Protein AF-A0A820ABS7-F1 (afdb_monomer_lite)

Foldseek 3Di:
DDPDDPPDPPDPPPVVVVVVVVVVPPPDDDDDDDDDDDDPVVVVVVVVVVVVVVPDPPDVVNVVVVVVVVVVVVVVVVVVVVVVVVVVVVVVVVVVVVVVVVVVVVVVVVVVVVVVVVVVVVVVVVVVVVVVVVVVVVVVVVVVVVVVVVVVVVVVVVVVVVVVVVVVVVVVVVCVVPDDPDDDPPDPDPVVVVVVVVVVCVVVVVVVVVVVVVVVVVVVVVVVVVVVVVVVVVVVVVVVVVVVVVVVVVVVVVVVVVVVVVVVVVVVPPDDDVVVVVVLVVLVVLLVPQPPDPDPPDDSVVSVVVVVVVVVVVVVVVVPDDPVVVVVVVVVVVVVVVVVVVVVVVVVVVVVVVVVVVVVVCVVPPDPDDDPDDDPPDDDDPDDDDPPDDDDDDDDDPVPVPD

Radius of gyration: 62.71 Å; chains: 1; bounding box: 114×88×197 Å

pLDDT: mean 77.51, std 19.51, range [30.36, 98.0]

Sequence (403 aa):
MVFDKSWQWSIDEDQLLKKNQKNILCHKESNSCSNQLLTDIDRSWIITHMQNRRRERKSLQDYLRKNHEIFTLQYTLNVKRNEIERLENYLREEERLLIKSEKNIAEDLVLFDQFLDISNRNASDAASRADEESRRKEELLNEIKQLQKILITYHNDQNHLIDTLKQSRRYQQFLFKFAPENYSLYFTKPEQLLDIFTEMEEKSLPLVQKSQYTCETLDKIHSTINLTTNEQNSQVEQLQIKITQLENLIKHEIEHETSCQNLLIQYKNEKDHSSIEQLKQTIEILYKKYIISDDIGISTIHMLQTIENKIKSLFNTIEHMDSSILIEAEKFREITVRTLEREEKLQQEKLINELKHKKTLLRSSAPPYRKIGRIIMERSRPLLEKKYHLKHSIINKQEQLMR

InterPro domains:
  IPR025252 Domain of unknown function DUF4200 [PF13863] (63-180)
  IPR051147 Cilia- and flagella-associated domain-containing protein [PTHR21683] (19-390)

Organism: NCBI:txid433720

Structure (mmCIF, N/CA/C/O backbone):
data_AF-A0A820ABS7-F1
#
_entry.id   AF-A0A820ABS7-F1
#
loop_
_atom_site.group_PDB
_atom_site.id
_atom_site.type_symbol
_atom_site.label_atom_id
_atom_site.label_alt_id
_atom_site.label_comp_id
_atom_site.label_asym_id
_atom_site.label_entity_id
_atom_site.label_seq_id
_atom_site.pdbx_PDB_ins_code
_atom_site.Cartn_x
_atom_site.Cartn_y
_atom_site.Cartn_z
_atom_site.occupancy
_atom_site.B_iso_or_equiv
_atom_site.auth_seq_id
_atom_site.auth_comp_id
_atom_site.auth_asym_id
_atom_site.auth_atom_id
_atom_site.pdbx_PDB_model_num
ATOM 1 N N . MET A 1 1 ? -3.542 -0.863 -30.373 1.00 36.38 1 MET A N 1
ATOM 2 C CA . MET A 1 1 ? -3.260 -0.306 -31.714 1.00 36.38 1 MET A CA 1
ATOM 3 C C . MET A 1 1 ? -1.904 -0.830 -32.151 1.00 36.38 1 MET A C 1
ATOM 5 O O . MET A 1 1 ? -0.888 -0.220 -31.860 1.00 36.38 1 MET A O 1
ATOM 9 N N . VAL A 1 2 ? -1.902 -2.023 -32.741 1.00 30.36 2 VAL A N 1
ATOM 10 C CA . VAL A 1 2 ? -0.715 -2.673 -33.304 1.00 30.36 2 VAL A CA 1
ATOM 11 C C . VAL A 1 2 ? -0.695 -2.294 -34.780 1.00 30.36 2 VAL A C 1
ATOM 13 O O . VAL A 1 2 ? -1.657 -2.575 -35.493 1.00 30.36 2 VAL A O 1
ATOM 16 N N . PHE A 1 3 ? 0.337 -1.578 -35.221 1.00 32.00 3 PHE A N 1
ATOM 17 C CA . PHE A 1 3 ? 0.543 -1.298 -36.639 1.00 32.00 3 PHE A CA 1
ATOM 18 C C . PHE A 1 3 ? 1.174 -2.531 -37.284 1.00 32.00 3 PHE A C 1
ATOM 20 O O . PHE A 1 3 ? 2.391 -2.671 -37.326 1.00 32.00 3 PHE A O 1
ATOM 27 N N . ASP A 1 4 ? 0.323 -3.427 -37.773 1.00 37.31 4 ASP A N 1
ATOM 28 C CA . ASP A 1 4 ? 0.718 -4.499 -38.677 1.00 37.31 4 ASP A CA 1
ATOM 29 C C . ASP A 1 4 ? 0.899 -3.903 -40.085 1.00 37.31 4 ASP A C 1
ATOM 31 O O . ASP A 1 4 ? -0.049 -3.424 -40.715 1.00 37.31 4 ASP A O 1
ATOM 35 N N . LYS A 1 5 ? 2.149 -3.837 -40.547 1.00 41.09 5 LYS A N 1
ATOM 36 C CA . LYS A 1 5 ? 2.513 -3.472 -41.922 1.00 41.09 5 LYS A CA 1
ATOM 37 C C . LYS A 1 5 ? 3.528 -4.479 -42.448 1.00 41.09 5 LYS A C 1
ATOM 39 O O . LYS A 1 5 ? 4.693 -4.167 -42.672 1.00 41.09 5 LYS A O 1
ATOM 44 N N . SER A 1 6 ? 3.047 -5.688 -42.690 1.00 33.62 6 SER A N 1
ATOM 45 C CA . SER A 1 6 ? 3.685 -6.665 -43.565 1.00 33.62 6 SER A CA 1
ATOM 46 C C . SER A 1 6 ? 3.651 -6.172 -45.022 1.00 33.62 6 SER A C 1
ATOM 48 O O . SER A 1 6 ? 2.699 -6.388 -45.765 1.00 33.62 6 SER A O 1
ATOM 50 N N . TRP A 1 7 ? 4.705 -5.479 -45.461 1.00 36.97 7 TRP A N 1
ATOM 51 C CA . TRP A 1 7 ? 4.947 -5.237 -46.887 1.00 36.97 7 TRP A CA 1
ATOM 52 C C . TRP A 1 7 ? 5.736 -6.415 -47.461 1.00 36.97 7 TRP A C 1
ATOM 54 O O . TRP A 1 7 ? 6.963 -6.416 -47.479 1.00 36.97 7 TRP A O 1
ATOM 64 N N . GLN A 1 8 ? 5.020 -7.437 -47.930 1.00 32.66 8 GLN A N 1
ATOM 65 C CA . GLN A 1 8 ? 5.598 -8.498 -48.752 1.00 32.66 8 GLN A CA 1
ATOM 66 C C . GLN A 1 8 ? 5.904 -7.952 -50.152 1.00 32.66 8 GLN A C 1
ATOM 68 O O . GLN A 1 8 ? 5.005 -7.758 -50.967 1.00 32.66 8 GLN A O 1
ATOM 73 N N . TRP A 1 9 ? 7.181 -7.734 -50.460 1.00 34.00 9 TRP A N 1
ATOM 74 C CA . TRP A 1 9 ? 7.645 -7.670 -51.845 1.00 34.00 9 TRP A CA 1
ATOM 75 C C . TRP A 1 9 ? 7.936 -9.093 -52.322 1.00 34.00 9 TRP A C 1
ATOM 77 O O . TRP A 1 9 ? 9.028 -9.620 -52.134 1.00 34.00 9 TRP A O 1
ATOM 87 N N . SER A 1 10 ? 6.938 -9.730 -52.932 1.00 39.16 10 SER A N 1
ATOM 88 C CA . SER A 1 10 ? 7.159 -10.924 -53.746 1.00 39.16 10 SER A CA 1
ATOM 89 C C . SER A 1 10 ? 7.619 -10.459 -55.129 1.00 39.16 10 SER A C 1
ATOM 91 O O . SER A 1 10 ? 6.816 -10.056 -55.969 1.00 39.16 10 SER A O 1
ATOM 93 N N . ILE A 1 11 ? 8.936 -10.407 -55.338 1.00 41.84 11 ILE A N 1
ATOM 94 C CA . ILE A 1 11 ? 9.504 -10.281 -56.681 1.00 41.84 11 ILE A CA 1
ATOM 95 C C . ILE A 1 11 ? 9.540 -11.695 -57.263 1.00 41.84 11 ILE A C 1
ATOM 97 O O . ILE A 1 11 ? 10.383 -12.505 -56.889 1.00 41.84 11 ILE A O 1
ATOM 101 N N . ASP A 1 12 ? 8.620 -11.983 -58.183 1.00 42.97 12 ASP A N 1
ATOM 102 C CA . ASP A 1 12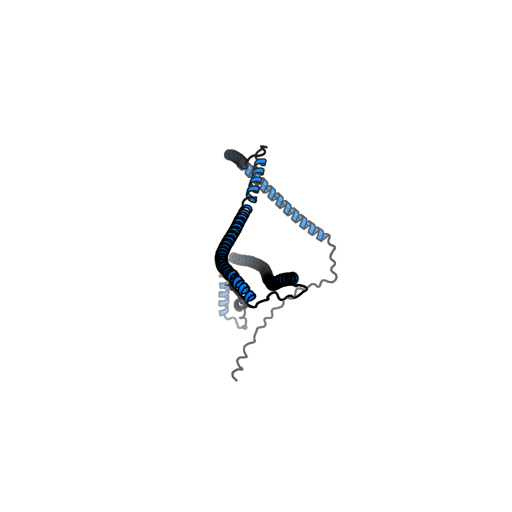 ? 8.650 -13.180 -59.025 1.00 42.97 12 ASP A CA 1
ATOM 103 C C . ASP A 1 12 ? 9.913 -13.167 -59.912 1.00 42.97 12 ASP A C 1
ATOM 105 O O . ASP A 1 12 ? 9.927 -12.595 -61.011 1.00 42.97 12 ASP A O 1
ATOM 109 N N . GLU A 1 13 ? 10.983 -13.830 -59.460 1.00 44.00 13 GLU A N 1
ATOM 110 C CA . GLU A 1 13 ? 12.223 -14.056 -60.226 1.00 44.00 13 GLU A CA 1
ATOM 111 C C . GLU A 1 13 ? 11.968 -14.746 -61.590 1.00 44.00 13 GLU A C 1
ATOM 113 O O . GLU A 1 13 ? 12.750 -14.594 -62.535 1.00 44.00 13 GLU A O 1
ATOM 118 N N . ASP A 1 14 ? 10.819 -15.408 -61.761 1.00 45.81 14 ASP A N 1
ATOM 119 C CA . ASP A 1 14 ? 10.429 -16.129 -62.979 1.00 45.81 14 ASP A CA 1
ATOM 120 C C . ASP A 1 14 ? 9.966 -15.235 -64.147 1.00 45.81 14 ASP A C 1
ATOM 122 O O . ASP A 1 14 ? 9.985 -15.661 -65.313 1.00 45.81 14 ASP A O 1
ATOM 126 N N . GLN A 1 15 ? 9.573 -13.981 -63.897 1.00 47.34 15 GLN A N 1
ATOM 127 C CA . GLN A 1 15 ? 9.122 -13.075 -64.967 1.00 47.34 15 GLN A CA 1
ATOM 128 C C . GLN A 1 15 ? 10.282 -12.390 -65.708 1.00 47.34 15 GLN A C 1
ATOM 130 O O . GLN A 1 15 ? 10.191 -12.141 -66.917 1.00 47.34 15 GLN A O 1
ATOM 135 N N . LEU A 1 16 ? 11.407 -12.140 -65.030 1.00 46.81 16 LEU A N 1
ATOM 136 C CA . LEU A 1 16 ? 12.588 -11.493 -65.622 1.00 46.81 16 LEU A CA 1
ATOM 137 C C . LEU A 1 16 ? 13.383 -12.433 -66.545 1.00 46.81 16 LEU A C 1
ATOM 139 O O . LEU A 1 16 ? 13.956 -11.989 -67.546 1.00 46.81 16 LEU A O 1
ATOM 143 N N . LEU A 1 17 ? 13.335 -13.745 -66.297 1.00 49.28 17 LEU A N 1
ATOM 144 C CA . LEU A 1 17 ? 13.950 -14.764 -67.155 1.00 49.28 17 LEU A CA 1
ATOM 145 C C . LEU A 1 17 ? 13.207 -14.960 -68.492 1.00 49.28 17 LEU A C 1
ATOM 147 O O . LEU A 1 17 ? 13.848 -15.176 -69.524 1.00 49.28 17 LEU A O 1
ATOM 151 N N . LYS A 1 18 ? 11.875 -14.797 -68.531 1.00 47.69 18 LYS A N 1
ATOM 152 C CA . LYS A 1 18 ? 11.074 -14.940 -69.768 1.00 47.69 18 LYS A CA 1
ATOM 153 C C . LYS A 1 18 ? 11.265 -13.786 -70.757 1.00 47.69 18 LYS A C 1
ATOM 155 O O . LYS A 1 18 ? 11.227 -14.003 -71.970 1.00 47.69 18 LYS A O 1
ATOM 160 N N . LYS A 1 19 ? 11.513 -12.564 -70.273 1.00 45.50 19 LYS A N 1
ATOM 161 C CA . LYS A 1 19 ? 11.736 -11.388 -71.137 1.00 45.50 19 LYS A CA 1
ATOM 162 C C . LYS A 1 19 ? 13.105 -11.421 -71.826 1.00 45.50 19 LYS A C 1
ATOM 164 O O . LYS A 1 19 ? 13.202 -11.067 -72.999 1.00 45.50 19 LYS A O 1
ATOM 169 N N . ASN A 1 20 ? 14.131 -11.942 -71.151 1.00 46.78 20 ASN A N 1
ATOM 170 C CA . ASN A 1 20 ? 15.478 -12.070 -71.716 1.00 46.78 20 ASN A CA 1
ATOM 171 C C . ASN A 1 20 ? 15.635 -13.250 -72.695 1.00 46.78 20 ASN A C 1
ATOM 173 O O . ASN A 1 20 ? 16.508 -13.208 -73.559 1.00 46.78 20 ASN A O 1
ATOM 177 N N . GLN A 1 21 ? 14.764 -14.266 -72.640 1.00 46.06 21 GLN A N 1
ATOM 178 C CA . GLN A 1 21 ? 14.771 -15.376 -73.608 1.00 46.06 21 GLN A CA 1
ATOM 179 C C . GLN A 1 21 ? 14.133 -15.017 -74.963 1.00 46.06 21 GLN A C 1
ATOM 181 O O . GLN A 1 21 ? 14.561 -15.543 -75.990 1.00 46.06 21 GLN A O 1
ATOM 186 N N . LYS A 1 22 ? 13.177 -14.075 -75.010 1.00 44.28 22 LYS A N 1
ATOM 187 C CA . LYS A 1 22 ? 12.529 -13.636 -76.265 1.00 44.28 22 LYS A CA 1
ATOM 188 C C . LYS A 1 22 ? 13.456 -12.852 -77.204 1.00 44.28 22 LYS A C 1
ATOM 190 O O . LYS A 1 22 ? 13.269 -12.910 -78.413 1.00 44.28 22 LYS A O 1
ATOM 195 N N . ASN A 1 23 ? 14.489 -12.191 -76.677 1.00 44.38 23 ASN A N 1
ATOM 196 C CA . ASN A 1 23 ? 15.429 -11.403 -77.487 1.00 44.38 23 ASN A CA 1
ATOM 197 C C . ASN A 1 23 ? 16.607 -12.212 -78.062 1.00 44.38 23 ASN A C 1
ATOM 199 O O . ASN A 1 23 ? 17.356 -11.687 -78.880 1.00 44.38 23 ASN A O 1
ATOM 203 N N . ILE A 1 24 ? 16.777 -13.485 -77.680 1.00 44.03 24 ILE A N 1
ATOM 204 C CA . ILE A 1 24 ? 17.912 -14.323 -78.120 1.00 44.03 24 ILE A CA 1
ATOM 205 C C . ILE A 1 24 ? 17.516 -15.288 -79.264 1.00 44.03 24 ILE A C 1
ATOM 207 O O . ILE A 1 24 ? 18.380 -15.893 -79.896 1.00 44.03 24 ILE A O 1
ATOM 211 N N . LEU A 1 25 ? 16.226 -15.386 -79.608 1.00 40.41 25 LEU A N 1
ATOM 212 C CA . LEU A 1 25 ? 15.691 -16.367 -80.569 1.00 40.41 25 LEU A CA 1
ATOM 213 C C . LEU A 1 25 ? 15.390 -15.835 -81.988 1.00 40.41 25 LEU A C 1
ATOM 215 O O . LEU A 1 25 ? 14.915 -16.600 -82.816 1.00 40.41 25 LEU A O 1
ATOM 219 N N . CYS A 1 26 ? 15.722 -14.582 -82.324 1.00 37.34 26 CYS A N 1
ATOM 220 C CA . CYS A 1 26 ? 15.431 -14.006 -83.654 1.00 37.34 26 CYS A CA 1
ATOM 221 C C . CYS A 1 26 ? 16.590 -14.032 -84.676 1.00 37.34 26 CYS A C 1
ATOM 223 O O . CYS A 1 26 ? 16.502 -13.361 -85.700 1.00 37.34 26 CYS A O 1
ATOM 225 N N . HIS A 1 27 ? 17.681 -14.778 -84.453 1.00 37.56 27 HIS A N 1
ATOM 226 C CA . HIS A 1 27 ? 18.835 -14.730 -85.375 1.00 37.56 27 HIS A CA 1
ATOM 227 C C . HIS A 1 27 ? 19.487 -16.060 -85.763 1.00 37.56 27 HIS A C 1
ATOM 229 O O . HIS A 1 27 ? 20.655 -16.077 -86.149 1.00 37.56 27 HIS A O 1
ATOM 235 N N . LYS A 1 28 ? 18.759 -17.178 -85.736 1.00 39.69 28 LYS A N 1
ATOM 236 C CA . LYS A 1 28 ? 19.259 -18.427 -86.329 1.00 39.69 28 LYS A CA 1
ATOM 237 C C . LYS A 1 28 ? 18.125 -19.256 -86.912 1.00 39.69 28 LYS A C 1
ATOM 239 O O . LYS A 1 28 ? 17.651 -20.139 -86.226 1.00 39.69 28 LYS A O 1
ATOM 244 N N . GLU A 1 29 ? 17.727 -18.966 -88.151 1.00 36.38 29 GLU A N 1
ATOM 245 C CA . GLU A 1 29 ? 17.136 -19.942 -89.085 1.00 36.38 29 GLU A CA 1
ATOM 246 C C . GLU A 1 29 ? 16.848 -19.271 -90.435 1.00 36.38 29 GLU A C 1
ATOM 248 O O . GLU A 1 29 ? 15.816 -18.643 -90.638 1.00 36.38 29 GLU A O 1
ATOM 253 N N . SER A 1 30 ? 17.814 -19.363 -91.350 1.00 33.19 30 SER A N 1
ATOM 254 C CA . SER A 1 30 ? 17.635 -19.257 -92.806 1.00 33.19 30 SER A CA 1
ATOM 255 C C . SER A 1 30 ? 18.940 -19.713 -93.460 1.00 33.19 30 SER A C 1
ATOM 257 O O . SER A 1 30 ? 19.747 -18.897 -93.883 1.00 33.19 30 SER A O 1
ATOM 259 N N . ASN A 1 31 ? 19.206 -21.019 -93.457 1.00 34.84 31 ASN A N 1
ATOM 260 C CA . ASN A 1 31 ? 20.204 -21.615 -94.347 1.00 34.84 31 ASN A CA 1
ATOM 261 C C . ASN A 1 31 ? 19.736 -23.019 -94.734 1.00 34.84 31 ASN A C 1
ATOM 263 O O . ASN A 1 31 ? 20.149 -24.023 -94.161 1.00 34.84 31 ASN A O 1
ATOM 267 N N . SER A 1 32 ? 18.821 -23.052 -95.699 1.00 34.84 32 SER A N 1
ATOM 268 C CA . SER A 1 32 ? 18.527 -24.223 -96.518 1.00 34.84 32 SER A CA 1
ATOM 269 C C . SER A 1 32 ? 18.015 -23.742 -97.876 1.00 34.84 32 SER A C 1
ATOM 271 O O . SER A 1 32 ? 16.880 -23.288 -97.979 1.00 34.84 32 SER A O 1
ATOM 273 N N . CYS A 1 33 ? 18.886 -23.763 -98.886 1.00 30.42 33 CYS A N 1
ATOM 274 C CA . CYS A 1 33 ? 18.554 -23.844 -100.315 1.00 30.42 33 CYS A CA 1
ATOM 275 C C . CYS A 1 33 ? 19.888 -24.078 -101.051 1.00 30.42 33 CYS A C 1
ATOM 277 O O . CYS A 1 33 ? 20.786 -23.246 -100.986 1.00 30.42 33 CYS A O 1
ATOM 279 N N . SER A 1 34 ? 20.193 -25.310 -101.455 1.00 35.50 34 SER A N 1
ATOM 280 C CA . SER A 1 34 ? 19.888 -25.860 -102.784 1.00 35.50 34 SER A CA 1
ATOM 281 C C . SER A 1 34 ? 20.611 -25.117 -103.908 1.00 35.50 34 SER A C 1
ATOM 283 O O . SER A 1 34 ? 20.269 -23.995 -104.261 1.00 35.50 34 SER A O 1
ATOM 285 N N . ASN A 1 35 ? 21.604 -25.796 -104.487 1.00 48.47 35 ASN A N 1
ATOM 286 C CA . ASN A 1 35 ? 22.294 -25.402 -105.709 1.00 48.47 35 ASN A CA 1
ATOM 287 C C . ASN A 1 35 ? 21.292 -25.253 -106.864 1.00 48.47 35 ASN A C 1
ATOM 289 O O . ASN A 1 35 ? 20.883 -26.253 -107.454 1.00 48.47 35 ASN A O 1
ATOM 293 N N . GLN A 1 36 ? 20.935 -24.019 -107.213 1.00 50.12 36 GLN A N 1
ATOM 294 C CA . GLN A 1 36 ? 20.327 -23.674 -108.496 1.00 50.12 36 GLN A CA 1
ATOM 295 C C . GLN A 1 36 ? 20.988 -22.406 -109.040 1.00 50.12 36 GLN A C 1
ATOM 297 O O . GLN A 1 36 ? 21.383 -21.513 -108.297 1.00 50.12 36 GLN A O 1
ATOM 302 N N . LEU A 1 37 ? 21.185 -22.415 -110.355 1.00 49.50 37 LEU A N 1
ATOM 303 C CA . LEU A 1 37 ? 21.946 -21.463 -111.157 1.00 49.50 37 LEU A CA 1
ATOM 304 C C . LEU A 1 37 ? 21.636 -19.998 -110.811 1.00 49.50 37 LEU A C 1
ATOM 306 O O . LEU A 1 37 ? 20.484 -19.572 -110.834 1.00 49.50 37 LEU A O 1
ATOM 310 N N . LEU A 1 38 ? 22.699 -19.236 -110.550 1.00 41.31 38 LEU A N 1
ATOM 311 C CA . LEU A 1 38 ? 22.672 -17.799 -110.290 1.00 41.31 38 LEU A CA 1
ATOM 312 C C . LEU A 1 38 ? 22.169 -17.068 -111.550 1.00 41.31 38 LEU A C 1
ATOM 314 O O . LEU A 1 38 ? 22.921 -16.869 -112.504 1.00 41.31 38 LEU A O 1
ATOM 318 N N . THR A 1 39 ? 20.884 -16.716 -111.582 1.00 59.09 39 THR A N 1
ATOM 319 C CA . THR A 1 39 ? 20.315 -15.858 -112.633 1.00 59.09 39 THR A CA 1
ATOM 320 C C . THR A 1 39 ? 20.723 -14.402 -112.389 1.00 59.09 39 THR A C 1
ATOM 322 O O . THR A 1 39 ? 21.022 -14.009 -111.261 1.00 59.09 39 THR A O 1
ATOM 325 N N . ASP A 1 40 ? 20.753 -13.575 -113.439 1.00 53.72 40 ASP A N 1
ATOM 326 C CA . ASP A 1 40 ? 21.260 -12.187 -113.405 1.00 53.72 40 ASP A CA 1
ATOM 327 C C . ASP A 1 40 ? 20.565 -11.253 -112.385 1.00 53.72 40 ASP A C 1
ATOM 329 O O . ASP A 1 40 ? 21.068 -10.166 -112.088 1.00 53.72 40 ASP A O 1
ATOM 333 N N . ILE A 1 41 ? 19.462 -11.690 -111.773 1.00 55.38 41 ILE A N 1
ATOM 334 C CA . ILE A 1 41 ? 18.770 -10.979 -110.693 1.00 55.38 41 ILE A CA 1
ATOM 335 C C . ILE A 1 41 ? 19.628 -10.954 -109.409 1.00 55.38 41 ILE A C 1
ATOM 337 O O . ILE A 1 41 ? 19.691 -9.919 -108.740 1.00 55.38 41 ILE A O 1
ATOM 341 N N . ASP A 1 42 ? 20.412 -12.001 -109.125 1.00 54.53 42 ASP A N 1
ATOM 342 C CA . ASP A 1 42 ? 21.273 -12.070 -107.931 1.00 54.53 42 ASP A CA 1
ATOM 343 C C . ASP A 1 42 ? 22.526 -11.190 -108.029 1.00 54.53 42 ASP A C 1
ATOM 345 O O . ASP A 1 42 ? 23.032 -10.702 -107.017 1.00 54.53 42 ASP A O 1
ATOM 349 N N . ARG A 1 43 ? 23.011 -10.889 -109.240 1.00 54.66 43 ARG A N 1
ATOM 350 C CA . ARG A 1 43 ? 24.109 -9.922 -109.418 1.00 54.66 43 ARG A CA 1
ATOM 351 C C . ARG A 1 43 ? 23.675 -8.511 -109.047 1.00 54.66 43 ARG A C 1
ATOM 353 O O . ARG A 1 43 ? 24.459 -7.777 -108.452 1.00 54.66 43 ARG A O 1
ATOM 360 N N . SER A 1 44 ? 22.429 -8.144 -109.341 1.00 57.22 44 SER A N 1
ATOM 361 C CA . SER A 1 44 ? 21.888 -6.827 -108.995 1.00 57.22 44 SER A CA 1
ATOM 362 C C . SER A 1 44 ? 21.724 -6.657 -107.481 1.00 57.22 44 SER A C 1
ATOM 364 O O . SER A 1 44 ? 22.101 -5.610 -106.950 1.00 57.22 44 SER A O 1
ATOM 366 N N . TRP A 1 45 ? 21.274 -7.706 -106.776 1.00 63.09 45 TRP A N 1
ATOM 367 C CA . TRP A 1 45 ? 21.173 -7.737 -105.316 1.00 63.09 45 TRP A CA 1
ATOM 368 C C . TRP A 1 45 ? 22.551 -7.736 -104.652 1.00 63.09 45 TRP A C 1
ATOM 370 O O . TRP A 1 45 ? 22.789 -6.947 -103.744 1.00 63.09 45 TRP A O 1
ATOM 380 N N . ILE A 1 46 ? 23.512 -8.522 -105.147 1.00 60.31 46 ILE A N 1
ATOM 381 C CA . ILE A 1 46 ? 24.891 -8.504 -104.636 1.00 60.31 46 ILE A CA 1
ATOM 382 C C . ILE A 1 46 ? 25.529 -7.127 -104.858 1.00 60.31 46 ILE A C 1
ATOM 384 O O . ILE A 1 46 ? 26.175 -6.612 -103.950 1.00 60.31 46 ILE A O 1
ATOM 388 N N . ILE A 1 47 ? 25.321 -6.482 -106.011 1.00 62.25 47 ILE A N 1
ATOM 389 C CA . ILE A 1 47 ? 25.853 -5.141 -106.297 1.00 62.25 47 ILE A CA 1
ATOM 390 C C . ILE A 1 47 ? 25.179 -4.076 -105.422 1.00 62.25 47 ILE A C 1
ATOM 392 O O . ILE A 1 47 ? 25.893 -3.264 -104.838 1.00 62.25 47 ILE A O 1
ATOM 396 N N . THR A 1 48 ? 23.855 -4.101 -105.234 1.00 58.94 48 THR A N 1
ATOM 397 C CA . THR A 1 48 ? 23.166 -3.170 -104.316 1.00 58.94 48 THR A CA 1
ATOM 398 C C . THR A 1 48 ? 23.528 -3.428 -102.854 1.00 58.94 48 THR A C 1
ATOM 400 O O . THR A 1 48 ? 23.741 -2.479 -102.103 1.00 58.94 48 THR A O 1
ATOM 403 N N . HIS A 1 49 ? 23.697 -4.680 -102.431 1.00 56.81 49 HIS A N 1
ATOM 404 C CA . HIS A 1 49 ? 24.080 -5.024 -101.062 1.00 56.81 49 HIS A CA 1
ATOM 405 C C . HIS A 1 49 ? 25.569 -4.715 -100.782 1.00 56.81 49 HIS A C 1
ATOM 407 O O . HIS A 1 49 ? 25.915 -4.229 -99.703 1.00 56.81 49 HIS A O 1
ATOM 413 N N . MET A 1 50 ? 26.452 -4.865 -101.778 1.00 53.44 50 MET A N 1
ATOM 414 C CA . MET A 1 50 ? 27.860 -4.431 -101.734 1.00 53.44 50 MET A CA 1
ATOM 415 C C . MET A 1 50 ? 28.011 -2.901 -101.812 1.00 53.44 50 MET A C 1
ATOM 417 O O . MET A 1 50 ? 28.890 -2.335 -101.158 1.00 53.44 50 MET A O 1
ATOM 421 N N . GLN A 1 51 ? 27.151 -2.207 -102.567 1.00 53.59 51 GLN A N 1
ATOM 422 C CA . GLN A 1 51 ? 27.081 -0.740 -102.606 1.00 53.59 51 GLN A CA 1
ATOM 423 C C . GLN A 1 51 ? 26.490 -0.166 -101.309 1.00 53.59 51 GLN A C 1
ATOM 425 O O . GLN A 1 51 ? 26.974 0.860 -100.831 1.00 53.59 51 GLN A O 1
ATOM 430 N N . ASN A 1 52 ? 25.555 -0.872 -100.663 1.00 45.31 52 ASN A N 1
ATOM 431 C CA . ASN A 1 52 ? 25.049 -0.536 -99.328 1.00 45.31 52 ASN A CA 1
ATOM 432 C C . ASN A 1 52 ? 26.099 -0.769 -98.227 1.00 45.31 52 ASN A C 1
ATOM 434 O O . ASN A 1 52 ? 26.159 0.007 -97.279 1.00 45.31 52 ASN A O 1
ATOM 438 N N . ARG A 1 53 ? 27.036 -1.720 -98.384 1.00 47.66 53 ARG A N 1
ATOM 439 C CA . ARG A 1 53 ? 28.232 -1.804 -97.513 1.00 47.66 53 ARG A CA 1
ATOM 440 C C . ARG A 1 53 ? 29.196 -0.622 -97.668 1.00 47.66 53 ARG A C 1
ATOM 442 O O . ARG A 1 53 ? 30.027 -0.393 -96.789 1.00 47.66 53 ARG A O 1
ATOM 449 N N . ARG A 1 54 ? 29.111 0.135 -98.768 1.00 46.69 54 ARG A N 1
ATOM 450 C CA . ARG A 1 54 ? 29.889 1.368 -98.979 1.00 46.69 54 ARG A CA 1
ATOM 451 C C . ARG A 1 54 ? 29.167 2.640 -98.516 1.00 46.69 54 ARG A C 1
ATOM 453 O O . ARG A 1 54 ? 29.780 3.701 -98.568 1.00 46.69 54 ARG A O 1
ATOM 460 N N . ARG A 1 55 ? 27.940 2.557 -97.985 1.00 55.31 55 ARG A N 1
ATOM 461 C CA . ARG A 1 55 ? 27.213 3.689 -97.380 1.00 55.31 55 ARG A CA 1
ATOM 462 C C . ARG A 1 55 ? 26.790 3.389 -95.944 1.00 55.31 55 ARG A C 1
ATOM 464 O O . ARG A 1 55 ? 25.623 3.231 -95.642 1.00 55.31 55 ARG A O 1
ATOM 471 N N . GLU A 1 56 ? 27.802 3.276 -95.095 1.00 49.78 56 GLU A N 1
ATOM 472 C CA . GLU A 1 56 ? 27.871 3.785 -93.716 1.00 49.78 56 GLU A CA 1
ATOM 473 C C . GLU A 1 56 ? 29.191 3.266 -93.130 1.00 49.78 56 GLU A C 1
ATOM 475 O O . GLU A 1 56 ? 29.240 2.455 -92.204 1.00 49.78 56 GLU A O 1
ATOM 480 N N . ARG A 1 57 ? 30.324 3.710 -93.690 1.00 48.88 57 ARG A N 1
ATOM 481 C CA . ARG A 1 57 ? 31.577 3.629 -92.938 1.00 48.88 57 ARG A CA 1
ATOM 482 C C . ARG A 1 57 ? 31.473 4.674 -91.834 1.00 48.88 57 ARG A C 1
ATOM 484 O O . ARG A 1 57 ? 31.944 5.791 -92.006 1.00 48.88 57 ARG A O 1
ATOM 491 N N . LYS A 1 58 ? 30.810 4.320 -90.728 1.00 56.09 58 LYS A N 1
ATOM 492 C CA . LYS A 1 58 ? 31.002 5.009 -89.448 1.00 56.09 58 LYS A CA 1
ATOM 493 C C . LYS A 1 58 ? 32.507 5.161 -89.281 1.00 56.09 58 LYS A C 1
ATOM 495 O O . LYS A 1 58 ? 33.237 4.186 -89.490 1.00 56.09 58 LYS A O 1
ATOM 500 N N . SER A 1 59 ? 32.962 6.389 -89.049 1.00 68.12 59 SER A N 1
ATOM 501 C CA . SER A 1 59 ? 34.389 6.684 -88.987 1.00 68.12 59 SER A CA 1
ATOM 502 C C . SER A 1 59 ? 35.030 5.728 -87.982 1.00 68.12 59 SER A C 1
ATOM 504 O O . SER A 1 59 ? 34.386 5.344 -87.003 1.00 68.12 59 SER A O 1
ATOM 506 N N . LEU A 1 60 ? 36.289 5.328 -88.178 1.00 72.00 60 LEU A N 1
ATOM 507 C CA . LEU A 1 60 ? 37.010 4.550 -87.160 1.00 72.00 60 LEU A CA 1
ATOM 508 C C . LEU A 1 60 ? 36.883 5.223 -85.779 1.00 72.00 60 LEU A C 1
ATOM 510 O O . LEU A 1 60 ? 36.748 4.547 -84.765 1.00 72.00 60 LEU A O 1
ATOM 514 N N . GLN A 1 61 ? 36.815 6.556 -85.764 1.00 76.38 61 GLN A N 1
ATOM 515 C CA . GLN A 1 61 ? 36.541 7.361 -84.578 1.00 76.38 61 GLN A CA 1
ATOM 516 C C . GLN A 1 61 ? 35.162 7.105 -83.953 1.00 76.38 61 GLN A C 1
ATOM 518 O O . GLN A 1 61 ? 35.067 7.067 -82.733 1.00 76.38 61 GLN A O 1
ATOM 523 N N . ASP A 1 62 ? 34.105 6.891 -84.737 1.00 80.12 62 ASP A N 1
ATOM 524 C CA . ASP A 1 62 ? 32.762 6.587 -84.224 1.00 80.12 62 ASP A CA 1
ATOM 525 C C . ASP A 1 62 ? 32.690 5.172 -83.643 1.00 80.12 62 ASP A C 1
ATOM 527 O O . ASP A 1 62 ? 32.012 4.941 -82.644 1.00 80.12 62 ASP A O 1
ATOM 531 N N . TYR A 1 63 ? 33.403 4.217 -84.248 1.00 80.94 63 TYR A N 1
ATOM 532 C CA . TYR A 1 63 ? 33.534 2.864 -83.706 1.00 80.94 63 TYR A CA 1
ATOM 533 C C . TYR A 1 63 ? 34.314 2.866 -82.387 1.00 80.94 63 TYR A C 1
ATOM 535 O O . TYR A 1 63 ? 33.862 2.288 -81.400 1.00 80.94 63 TYR A O 1
ATOM 543 N N . LEU A 1 64 ? 35.451 3.569 -82.347 1.00 80.44 64 LEU A N 1
ATOM 544 C CA . LEU A 1 64 ? 36.235 3.743 -81.126 1.00 80.44 64 LEU A CA 1
ATOM 545 C C . LEU A 1 64 ? 35.420 4.459 -80.045 1.00 80.44 64 LEU A C 1
ATOM 547 O O . LEU A 1 64 ? 35.417 4.008 -78.906 1.00 80.44 64 LEU A O 1
ATOM 551 N N . ARG A 1 65 ? 34.666 5.506 -80.399 1.00 85.62 65 ARG A N 1
ATOM 552 C CA . ARG A 1 65 ? 33.786 6.230 -79.472 1.00 85.62 65 ARG A CA 1
ATOM 553 C C . ARG A 1 65 ? 32.713 5.322 -78.879 1.00 85.62 65 ARG A C 1
ATOM 555 O O . ARG A 1 65 ? 32.591 5.267 -77.665 1.00 85.62 65 ARG A O 1
ATOM 562 N N . LYS A 1 66 ? 32.008 4.546 -79.706 1.00 86.88 66 LYS A N 1
ATOM 563 C CA . LYS A 1 66 ? 30.998 3.587 -79.231 1.00 86.88 66 LYS A CA 1
ATOM 564 C C . LYS A 1 66 ? 31.593 2.496 -78.351 1.00 86.88 66 LYS A C 1
ATOM 566 O O . LYS A 1 66 ? 30.994 2.134 -77.348 1.00 86.88 66 LYS A O 1
ATOM 571 N N . ASN A 1 67 ? 32.774 1.985 -78.692 1.00 88.94 67 ASN A N 1
ATOM 572 C CA . ASN A 1 67 ? 33.456 1.015 -77.840 1.00 88.94 67 ASN A CA 1
ATOM 573 C C . ASN A 1 67 ? 33.863 1.636 -76.504 1.00 88.94 67 ASN A C 1
ATOM 575 O O . ASN A 1 67 ? 33.637 1.019 -75.469 1.00 88.94 67 ASN A O 1
ATOM 579 N N . HIS A 1 68 ? 34.403 2.856 -76.509 1.00 90.38 68 HIS A N 1
ATOM 580 C CA . HIS A 1 68 ? 34.689 3.590 -75.280 1.00 90.38 68 HIS A CA 1
ATOM 581 C C . HIS A 1 68 ? 33.424 3.801 -74.444 1.00 90.38 68 HIS A C 1
ATOM 583 O O . HIS A 1 68 ? 33.441 3.477 -73.264 1.00 90.38 68 HIS A O 1
ATOM 589 N N . GLU A 1 69 ? 32.315 4.233 -75.047 1.00 91.56 69 GLU A N 1
ATOM 590 C CA . GLU A 1 69 ? 31.019 4.370 -74.369 1.00 91.56 69 GLU A CA 1
ATOM 591 C C . GLU A 1 69 ? 30.553 3.040 -73.759 1.00 91.56 69 GLU A C 1
ATOM 593 O O . GLU A 1 69 ? 30.157 3.003 -72.596 1.00 91.56 69 GLU A O 1
ATOM 598 N N . ILE A 1 70 ? 30.666 1.927 -74.493 1.00 90.31 70 ILE A N 1
ATOM 599 C CA . ILE A 1 70 ? 30.323 0.589 -73.992 1.00 90.31 70 ILE A CA 1
ATOM 600 C C . ILE A 1 70 ? 31.212 0.205 -72.804 1.00 90.31 70 ILE A C 1
ATOM 602 O O . ILE A 1 70 ? 30.690 -0.270 -71.798 1.00 90.31 70 ILE A O 1
ATOM 606 N N . PHE A 1 71 ? 32.526 0.431 -72.869 1.00 94.00 71 PHE A N 1
ATOM 607 C CA . PHE A 1 71 ? 33.432 0.127 -71.758 1.00 94.00 71 PHE A CA 1
ATOM 608 C C . PHE A 1 71 ? 33.184 1.021 -70.543 1.00 94.00 71 PHE A C 1
ATOM 610 O O . PHE A 1 71 ? 33.206 0.530 -69.416 1.00 94.00 71 PHE A O 1
ATOM 617 N N . THR A 1 72 ? 32.894 2.307 -70.741 1.00 92.56 72 THR A N 1
ATOM 618 C CA . THR A 1 72 ? 32.538 3.225 -69.653 1.00 92.56 72 THR A CA 1
ATOM 619 C C . THR A 1 72 ? 31.223 2.811 -68.995 1.00 92.56 72 THR A C 1
ATOM 621 O O . THR A 1 72 ? 31.139 2.783 -67.766 1.00 92.56 72 THR A O 1
ATOM 624 N N . LEU A 1 73 ? 30.213 2.424 -69.779 1.00 93.56 73 LEU A N 1
ATOM 625 C CA . LEU A 1 73 ? 28.951 1.888 -69.263 1.00 93.56 73 LEU A CA 1
ATOM 626 C C . LEU A 1 73 ? 29.148 0.550 -68.539 1.00 93.56 73 LEU A C 1
ATOM 628 O O . LEU A 1 73 ? 28.582 0.341 -67.473 1.00 93.56 73 LEU A O 1
ATOM 632 N N . GLN A 1 74 ? 29.986 -0.347 -69.060 1.00 92.38 74 GLN A N 1
ATOM 633 C CA . GLN A 1 74 ? 30.303 -1.615 -68.398 1.00 92.38 74 GLN A CA 1
ATOM 634 C C . GLN A 1 74 ? 31.058 -1.403 -67.084 1.00 92.38 74 GLN A C 1
ATOM 636 O O . GLN A 1 74 ? 30.714 -2.024 -66.081 1.00 92.38 74 GLN A O 1
ATOM 641 N N . TYR A 1 75 ? 32.047 -0.508 -67.066 1.00 94.31 75 TYR A N 1
ATOM 642 C CA . TYR A 1 75 ? 32.784 -0.152 -65.857 1.00 94.31 75 TYR A CA 1
ATOM 643 C C . TYR A 1 75 ? 31.857 0.463 -64.806 1.00 94.31 75 TYR A C 1
ATOM 645 O O . TYR A 1 75 ? 31.835 0.004 -63.667 1.00 94.31 75 TYR A O 1
ATOM 653 N N . THR A 1 76 ? 31.042 1.451 -65.187 1.00 95.56 76 THR A N 1
ATOM 654 C CA . THR A 1 76 ? 30.084 2.083 -64.267 1.00 95.56 76 THR A CA 1
ATOM 655 C C . THR A 1 76 ? 29.042 1.093 -63.757 1.00 95.56 76 THR A C 1
ATOM 657 O O . THR A 1 76 ? 28.776 1.077 -62.557 1.00 95.56 76 THR A O 1
ATOM 660 N N . LEU A 1 77 ? 28.511 0.209 -64.608 1.00 95.38 77 LEU A N 1
ATOM 661 C CA . LEU A 1 77 ? 27.626 -0.876 -64.178 1.00 95.38 77 LEU A CA 1
ATOM 662 C C . LEU A 1 77 ? 28.314 -1.821 -63.193 1.00 95.38 77 LEU A C 1
ATOM 664 O O . LEU A 1 77 ? 27.696 -2.212 -62.210 1.00 95.38 77 LEU A O 1
ATOM 668 N N . ASN A 1 78 ? 29.576 -2.179 -63.429 1.00 95.31 78 ASN A N 1
ATOM 669 C CA . ASN A 1 78 ? 30.326 -3.055 -62.534 1.00 95.31 78 ASN A CA 1
ATOM 670 C C . ASN A 1 78 ? 30.574 -2.395 -61.169 1.00 95.31 78 ASN A C 1
ATOM 672 O O . ASN A 1 78 ? 30.353 -3.020 -60.139 1.00 95.31 78 ASN A O 1
ATOM 676 N N . VAL A 1 79 ? 30.945 -1.111 -61.151 1.00 96.00 79 VAL A N 1
ATOM 677 C CA . VAL A 1 79 ? 31.078 -0.330 -59.910 1.00 96.00 79 VAL A CA 1
ATOM 678 C C . VAL A 1 79 ? 29.746 -0.263 -59.164 1.00 96.00 79 VAL A C 1
ATOM 680 O O . VAL A 1 79 ? 29.713 -0.497 -57.961 1.00 96.00 79 VAL A O 1
ATOM 683 N N . LYS A 1 80 ? 28.635 0.005 -59.864 1.00 96.88 80 LYS A N 1
ATOM 684 C CA . LYS A 1 80 ? 27.303 0.043 -59.243 1.00 96.88 80 LYS A CA 1
ATOM 685 C C . LYS A 1 80 ? 26.869 -1.322 -58.715 1.00 96.88 80 LYS A C 1
ATOM 687 O O . LYS A 1 80 ? 26.316 -1.372 -57.628 1.00 96.88 80 LYS A O 1
ATOM 692 N N . ARG A 1 81 ? 27.149 -2.416 -59.430 1.00 95.62 81 ARG A N 1
ATOM 693 C CA . ARG A 1 81 ? 26.874 -3.786 -58.963 1.00 95.62 81 ARG A CA 1
ATOM 694 C C . ARG A 1 81 ? 27.664 -4.135 -57.706 1.00 95.62 81 ARG A C 1
ATOM 696 O O . ARG A 1 81 ? 27.070 -4.630 -56.760 1.00 95.62 81 ARG A O 1
ATOM 703 N N . ASN A 1 82 ? 28.956 -3.814 -57.673 1.00 95.06 82 ASN A N 1
ATOM 704 C CA . ASN A 1 82 ? 29.789 -4.045 -56.493 1.00 95.06 82 ASN A CA 1
ATOM 705 C C . ASN A 1 82 ? 29.316 -3.216 -55.290 1.00 95.06 82 ASN A C 1
ATOM 707 O O . ASN A 1 82 ? 29.333 -3.699 -54.162 1.00 95.06 82 ASN A O 1
ATOM 711 N N . GLU A 1 83 ? 28.882 -1.973 -55.521 1.00 95.44 83 GLU A N 1
ATOM 712 C CA . GLU A 1 83 ? 28.346 -1.133 -54.448 1.00 95.44 83 GLU A CA 1
ATOM 713 C C . GLU A 1 83 ? 26.991 -1.649 -53.944 1.00 95.44 83 GLU A C 1
ATOM 715 O O . GLU A 1 83 ? 26.758 -1.662 -52.740 1.00 95.44 83 GLU A O 1
ATOM 720 N N . ILE A 1 84 ? 26.128 -2.143 -54.839 1.00 94.88 84 ILE A N 1
ATOM 721 C CA . ILE A 1 84 ? 24.878 -2.815 -54.457 1.00 94.88 84 ILE A CA 1
ATOM 722 C C . ILE A 1 84 ? 25.182 -4.041 -53.590 1.00 94.88 84 ILE A C 1
ATOM 724 O O . ILE A 1 84 ? 24.634 -4.150 -52.501 1.00 94.88 84 ILE A O 1
ATOM 728 N N . GLU A 1 85 ? 26.106 -4.909 -54.007 1.00 96.25 85 GLU A N 1
ATOM 729 C CA . GLU A 1 85 ? 26.481 -6.103 -53.237 1.00 96.25 85 GLU A CA 1
ATOM 730 C C . GLU A 1 85 ? 27.039 -5.741 -51.849 1.00 96.25 85 GLU A C 1
ATOM 732 O O . GLU A 1 85 ? 26.722 -6.387 -50.847 1.00 96.25 85 GLU A O 1
ATOM 737 N N . ARG A 1 86 ? 27.841 -4.672 -51.759 1.00 97.44 86 ARG A N 1
ATOM 738 C CA . ARG A 1 86 ? 28.346 -4.161 -50.479 1.00 97.44 86 ARG A CA 1
ATOM 739 C C . ARG A 1 86 ? 27.208 -3.712 -49.561 1.00 97.44 86 ARG A C 1
ATOM 741 O O . ARG A 1 86 ? 27.220 -4.065 -48.383 1.00 97.44 86 ARG A O 1
ATOM 748 N N . LEU A 1 87 ? 26.252 -2.945 -50.084 1.00 96.94 87 LEU A N 1
ATOM 749 C CA . LEU A 1 87 ? 25.100 -2.466 -49.319 1.00 96.94 87 LEU A CA 1
ATOM 750 C C . LEU A 1 87 ? 24.177 -3.618 -48.908 1.00 96.94 87 LEU A C 1
ATOM 752 O O . LEU A 1 87 ? 23.723 -3.648 -47.772 1.00 96.94 87 LEU A O 1
ATOM 756 N N . GLU A 1 88 ? 23.958 -4.602 -49.778 1.00 95.38 88 GLU A N 1
ATOM 757 C CA . GLU A 1 88 ? 23.193 -5.811 -49.454 1.00 95.38 88 GLU A CA 1
ATOM 758 C C . GLU A 1 88 ? 23.854 -6.628 -48.338 1.00 95.38 88 GLU A C 1
ATOM 760 O O . GLU A 1 88 ? 23.172 -7.166 -47.469 1.00 95.38 88 GLU A O 1
ATOM 765 N N . ASN A 1 89 ? 25.184 -6.733 -48.330 1.00 95.56 89 ASN A N 1
ATOM 766 C CA . ASN A 1 89 ? 25.905 -7.402 -47.246 1.00 95.56 89 ASN A CA 1
ATOM 767 C C . ASN A 1 89 ? 25.806 -6.623 -45.931 1.00 95.56 89 ASN A C 1
ATOM 769 O O . ASN A 1 89 ? 25.543 -7.232 -44.898 1.00 95.56 89 ASN A O 1
ATOM 773 N N . TYR A 1 90 ? 25.945 -5.296 -45.981 1.00 95.75 90 TYR A N 1
ATOM 774 C CA . TYR A 1 90 ? 25.775 -4.436 -44.810 1.00 95.75 90 TYR A CA 1
ATOM 775 C C . TYR A 1 90 ? 24.362 -4.549 -44.220 1.00 95.75 90 TYR A C 1
ATOM 777 O O . TYR A 1 90 ? 24.217 -4.812 -43.030 1.00 95.75 90 TYR A O 1
ATOM 785 N N . LEU A 1 91 ? 23.327 -4.462 -45.063 1.00 94.06 91 LEU A N 1
ATOM 786 C CA . LEU A 1 91 ? 21.932 -4.624 -44.646 1.00 94.06 91 LEU A CA 1
ATOM 787 C C . LEU A 1 91 ? 21.677 -6.004 -44.031 1.00 94.06 91 LEU A C 1
ATOM 789 O O . LEU A 1 91 ? 21.018 -6.097 -43.003 1.00 94.06 91 LEU A O 1
ATOM 793 N N . ARG A 1 92 ? 22.238 -7.077 -44.605 1.00 95.75 92 ARG A N 1
ATOM 794 C CA . ARG A 1 92 ? 22.112 -8.435 -44.045 1.00 95.75 92 ARG A CA 1
ATOM 795 C C . ARG A 1 92 ? 22.766 -8.577 -42.673 1.00 95.75 92 ARG A C 1
ATOM 797 O O . ARG A 1 92 ? 22.272 -9.328 -41.833 1.00 95.75 92 ARG A O 1
ATOM 804 N N . GLU A 1 93 ? 23.903 -7.929 -42.451 1.00 95.25 93 GLU A N 1
ATOM 805 C CA . GLU A 1 93 ? 24.561 -7.928 -41.143 1.00 95.25 93 GLU A CA 1
ATOM 806 C C . GLU A 1 93 ? 23.754 -7.128 -40.117 1.00 95.25 93 GLU A C 1
ATOM 808 O O . GLU A 1 93 ? 23.531 -7.616 -39.009 1.00 95.25 93 GLU A O 1
ATOM 813 N N . GLU A 1 94 ? 23.258 -5.954 -40.502 1.00 93.44 94 GLU A N 1
ATOM 814 C CA . GLU A 1 94 ? 22.420 -5.105 -39.655 1.00 93.44 94 GLU A CA 1
ATOM 815 C C . GLU A 1 94 ? 21.097 -5.796 -39.286 1.00 93.44 94 GLU A C 1
ATOM 817 O O . GLU A 1 94 ? 20.740 -5.855 -38.111 1.00 93.44 94 GLU A O 1
ATOM 822 N N . GLU A 1 95 ? 20.427 -6.435 -40.247 1.00 94.31 95 GLU A N 1
ATOM 823 C CA . GLU A 1 95 ? 19.204 -7.214 -40.024 1.00 94.31 95 GLU A CA 1
ATOM 824 C C . GLU A 1 95 ? 19.439 -8.370 -39.039 1.00 94.31 95 GLU A C 1
ATOM 826 O O . GLU A 1 95 ? 18.645 -8.595 -38.126 1.00 94.31 95 GLU A O 1
ATOM 831 N N . ARG A 1 96 ? 20.572 -9.079 -39.144 1.00 95.50 96 ARG A N 1
ATOM 832 C CA . ARG A 1 96 ? 20.931 -10.141 -38.186 1.00 95.50 96 ARG A CA 1
ATOM 833 C C . ARG A 1 96 ? 21.131 -9.609 -36.772 1.00 95.50 96 ARG A C 1
ATOM 835 O O . ARG A 1 96 ? 20.748 -10.284 -35.814 1.00 95.50 96 ARG A O 1
ATOM 842 N N . LEU A 1 97 ? 21.764 -8.445 -36.634 1.00 96.81 97 LEU A N 1
ATOM 843 C CA . LEU A 1 97 ? 21.958 -7.804 -35.335 1.00 96.81 97 LEU A CA 1
ATOM 844 C C . LEU A 1 97 ? 20.619 -7.365 -34.743 1.00 96.81 97 LEU A C 1
ATOM 846 O O . LEU A 1 97 ? 20.373 -7.616 -33.562 1.00 96.81 97 LEU A O 1
ATOM 850 N N . LEU A 1 98 ? 19.744 -6.797 -35.571 1.00 94.94 98 LEU A N 1
ATOM 851 C CA . LEU A 1 98 ? 18.413 -6.362 -35.171 1.00 94.94 98 LEU A CA 1
ATOM 852 C C . LEU A 1 98 ? 17.574 -7.548 -34.686 1.00 94.94 98 LEU A C 1
ATOM 854 O O . LEU A 1 98 ? 17.135 -7.535 -33.539 1.00 94.94 98 LEU A O 1
ATOM 858 N N . ILE A 1 99 ? 17.490 -8.632 -35.463 1.00 95.88 99 ILE A N 1
ATOM 859 C CA . ILE A 1 99 ? 16.786 -9.867 -35.071 1.00 95.88 99 ILE A CA 1
ATOM 860 C C . ILE A 1 99 ? 17.321 -10.423 -33.745 1.00 95.88 99 ILE A C 1
ATOM 862 O O . ILE A 1 99 ? 16.561 -10.926 -32.918 1.00 95.88 99 ILE A O 1
ATOM 866 N N . LYS A 1 100 ? 18.639 -10.364 -33.519 1.00 96.12 100 LYS A N 1
ATOM 867 C CA . LYS A 1 100 ? 19.226 -10.813 -32.251 1.00 96.12 100 LYS A CA 1
ATOM 868 C C . LYS A 1 100 ? 18.790 -9.920 -31.088 1.00 96.12 100 LYS A C 1
ATOM 870 O O . LYS A 1 100 ? 18.441 -10.441 -30.035 1.00 96.12 100 LYS A O 1
ATOM 875 N N . SER A 1 101 ? 18.803 -8.602 -31.275 1.00 93.19 101 SER A N 1
ATOM 876 C CA . SER A 1 101 ? 18.347 -7.662 -30.247 1.00 93.19 101 SER A CA 1
ATOM 877 C C . SER A 1 101 ? 16.856 -7.818 -29.939 1.00 93.19 101 SER A C 1
ATOM 879 O O . SER A 1 101 ? 16.487 -7.840 -28.771 1.00 93.19 101 SER A O 1
ATOM 881 N N . GLU A 1 102 ? 16.018 -8.038 -30.955 1.00 94.69 102 GLU A N 1
ATOM 882 C CA . GLU A 1 102 ? 14.585 -8.293 -30.788 1.00 94.69 102 GLU A CA 1
ATOM 883 C C . GLU A 1 102 ? 14.325 -9.572 -29.993 1.00 94.69 102 GLU A C 1
ATOM 885 O O . GLU A 1 102 ? 13.494 -9.571 -29.089 1.00 94.69 102 GLU A O 1
ATOM 890 N N . LYS A 1 103 ? 15.063 -10.652 -30.281 1.00 96.00 103 LYS A N 1
ATOM 891 C CA . LYS A 1 103 ? 14.962 -11.903 -29.515 1.00 96.00 103 LYS A CA 1
ATOM 892 C C . LYS A 1 103 ? 15.324 -11.711 -28.050 1.00 96.00 103 LYS A C 1
ATOM 894 O O . LYS A 1 103 ? 14.575 -12.165 -27.197 1.00 96.00 103 LYS A O 1
ATOM 899 N N . ASN A 1 104 ? 16.420 -11.009 -27.767 1.00 95.56 104 ASN A N 1
ATOM 900 C CA . ASN A 1 104 ? 16.824 -10.733 -26.390 1.00 95.56 104 ASN A CA 1
ATOM 901 C C . ASN A 1 104 ? 15.745 -9.935 -25.645 1.00 95.56 104 ASN A C 1
ATOM 903 O O . ASN A 1 104 ? 15.376 -10.293 -24.535 1.00 95.56 104 ASN A O 1
ATOM 907 N N . ILE A 1 105 ? 15.188 -8.898 -26.280 1.00 95.25 105 ILE A N 1
ATOM 908 C CA . ILE A 1 105 ? 14.110 -8.099 -25.682 1.00 95.25 105 ILE A CA 1
ATOM 909 C C . ILE A 1 105 ? 12.866 -8.966 -25.442 1.00 95.25 105 ILE A C 1
ATOM 911 O O . ILE A 1 105 ? 12.231 -8.851 -24.399 1.00 95.25 105 ILE A O 1
ATOM 915 N N . ALA A 1 106 ? 12.515 -9.851 -26.378 1.00 95.25 106 ALA A N 1
ATOM 916 C CA . ALA A 1 106 ? 11.385 -10.761 -26.213 1.00 95.25 106 ALA A CA 1
ATOM 917 C C . ALA A 1 106 ? 11.594 -11.758 -25.058 1.00 95.25 106 ALA A C 1
ATOM 919 O O . ALA A 1 106 ? 10.659 -12.020 -24.303 1.00 95.25 106 ALA A O 1
ATOM 920 N N . GLU A 1 107 ? 12.805 -12.293 -24.900 1.00 96.25 107 GLU A N 1
ATOM 921 C CA . GLU A 1 107 ? 13.169 -13.161 -23.773 1.00 96.25 107 GLU A CA 1
ATOM 922 C C . GLU A 1 107 ? 13.086 -12.406 -22.438 1.00 96.25 107 GLU A C 1
ATOM 924 O O . GLU A 1 107 ? 12.476 -12.905 -21.489 1.00 96.25 107 GLU A O 1
ATOM 929 N N . ASP A 1 108 ? 13.607 -11.178 -22.384 1.00 95.31 108 ASP A N 1
ATOM 930 C CA . ASP A 1 108 ? 13.549 -10.322 -21.196 1.00 95.31 108 ASP A CA 1
ATOM 931 C C . ASP A 1 108 ? 12.104 -9.974 -20.805 1.00 95.31 108 ASP A C 1
ATOM 933 O O . ASP A 1 108 ? 11.773 -9.978 -19.619 1.00 95.31 108 ASP A O 1
ATOM 937 N N . LEU A 1 109 ? 11.217 -9.734 -21.779 1.00 95.50 109 LEU A N 1
ATOM 938 C CA . LEU A 1 109 ? 9.791 -9.494 -21.525 1.00 95.50 109 LEU A CA 1
ATOM 939 C C . LEU A 1 109 ? 9.119 -10.699 -20.857 1.00 95.50 109 LEU A C 1
ATOM 941 O O . LEU A 1 109 ? 8.405 -10.533 -19.872 1.00 95.50 109 LEU A O 1
ATOM 945 N N . VAL A 1 110 ? 9.391 -11.917 -21.336 1.00 96.00 110 VAL A N 1
ATOM 946 C CA . VAL A 1 110 ? 8.832 -13.141 -20.739 1.00 96.00 110 VAL A CA 1
ATOM 947 C C . VAL A 1 110 ? 9.342 -13.344 -19.312 1.00 96.00 110 VAL A C 1
ATOM 949 O O . VAL A 1 110 ? 8.573 -13.726 -18.428 1.00 96.00 110 VAL A O 1
ATOM 952 N N . LEU A 1 111 ? 10.629 -13.090 -19.066 1.00 96.44 111 LEU A N 1
ATOM 953 C CA . LEU A 1 111 ? 11.205 -13.173 -17.722 1.00 96.44 111 LEU A CA 1
ATOM 954 C C . LEU A 1 111 ? 10.607 -12.118 -16.785 1.00 96.44 111 LEU A C 1
ATOM 956 O O . LEU A 1 111 ? 10.351 -12.408 -15.615 1.00 96.44 111 LEU A O 1
ATOM 960 N N . PHE A 1 112 ? 10.359 -10.914 -17.297 1.00 96.31 112 PHE A N 1
ATOM 961 C CA . PHE A 1 112 ? 9.742 -9.839 -16.535 1.00 96.31 112 PHE A CA 1
ATOM 962 C C . PHE A 1 112 ? 8.294 -10.162 -16.159 1.00 96.31 112 PHE A C 1
ATOM 964 O O . PHE A 1 112 ? 7.926 -10.013 -14.995 1.00 96.31 112 PHE A O 1
ATOM 971 N N . ASP A 1 113 ? 7.500 -10.685 -17.093 1.00 95.94 113 ASP A N 1
ATOM 972 C CA . ASP A 1 113 ? 6.127 -11.117 -16.814 1.00 95.94 113 ASP A CA 1
ATOM 973 C C . ASP A 1 113 ? 6.098 -12.220 -15.744 1.00 95.94 113 ASP A C 1
ATOM 975 O O . ASP A 1 113 ? 5.332 -12.145 -14.782 1.00 95.94 113 ASP A O 1
ATOM 979 N N . GLN A 1 114 ? 7.002 -13.203 -15.832 1.00 96.75 114 GLN A N 1
ATOM 980 C CA . GLN A 1 114 ? 7.138 -14.241 -14.804 1.00 96.75 114 GLN A CA 1
ATOM 981 C C . GLN A 1 114 ? 7.532 -13.665 -13.440 1.00 96.75 114 GLN A C 1
ATOM 983 O O . GLN A 1 114 ? 7.021 -14.104 -12.407 1.00 96.75 114 GLN A O 1
ATOM 988 N N . PHE A 1 115 ? 8.433 -12.683 -13.415 1.00 97.12 115 PHE A N 1
ATOM 989 C CA . PHE A 1 115 ? 8.816 -12.000 -12.185 1.00 97.12 115 PHE A CA 1
ATOM 990 C C . PHE A 1 115 ? 7.631 -11.254 -11.564 1.00 97.12 115 PHE A C 1
ATOM 992 O O . PHE A 1 115 ? 7.423 -11.352 -10.352 1.00 97.12 115 PHE A O 1
ATOM 999 N N . LEU A 1 116 ? 6.828 -10.556 -12.373 1.00 96.75 116 LEU A N 1
ATOM 1000 C CA . LEU A 1 116 ? 5.621 -9.880 -11.902 1.00 96.75 116 LEU A CA 1
ATOM 1001 C C . LEU A 1 116 ? 4.608 -10.873 -11.337 1.00 96.75 116 LEU A C 1
ATOM 1003 O O . LEU A 1 116 ? 4.087 -10.641 -10.249 1.00 96.75 116 LEU A O 1
ATOM 1007 N N . ASP A 1 117 ? 4.378 -11.999 -12.008 1.00 97.12 117 ASP A N 1
ATOM 1008 C CA . ASP A 1 117 ? 3.474 -13.042 -11.521 1.00 97.12 117 ASP A CA 1
ATOM 1009 C C . ASP A 1 117 ? 3.928 -13.618 -10.176 1.00 97.12 117 ASP A C 1
ATOM 1011 O O . ASP A 1 117 ? 3.122 -13.766 -9.254 1.00 97.12 117 ASP A O 1
ATOM 1015 N N . ILE A 1 118 ? 5.221 -13.921 -10.030 1.00 96.69 118 ILE A N 1
ATOM 1016 C CA . ILE A 1 118 ? 5.786 -14.437 -8.776 1.00 96.69 118 ILE A CA 1
ATOM 1017 C C . ILE A 1 118 ? 5.713 -13.375 -7.675 1.00 96.69 118 ILE A C 1
ATOM 1019 O O . ILE A 1 118 ? 5.330 -13.689 -6.550 1.00 96.69 118 ILE A O 1
ATOM 1023 N N . SER A 1 119 ? 6.044 -12.122 -7.985 1.00 95.44 119 SER A N 1
ATOM 1024 C CA . SER A 1 119 ? 5.979 -11.010 -7.033 1.00 95.44 119 SER A CA 1
ATOM 1025 C C . SER A 1 119 ? 4.548 -10.771 -6.550 1.00 95.44 119 SER A C 1
ATOM 1027 O O . SER A 1 119 ? 4.304 -10.719 -5.345 1.00 95.44 119 SER A O 1
ATOM 1029 N N . ASN A 1 120 ? 3.585 -10.729 -7.473 1.00 94.44 120 ASN A N 1
ATOM 1030 C CA . ASN A 1 120 ? 2.169 -10.561 -7.161 1.00 94.44 120 ASN A CA 1
ATOM 1031 C C . ASN A 1 120 ? 1.634 -11.727 -6.322 1.00 94.44 120 ASN A C 1
ATOM 1033 O O . ASN A 1 120 ? 0.920 -11.496 -5.348 1.00 94.44 120 ASN A O 1
ATOM 1037 N N . ARG A 1 121 ? 2.011 -12.973 -6.645 1.00 96.88 121 ARG A N 1
ATOM 1038 C CA . ARG A 1 121 ? 1.661 -14.145 -5.826 1.00 96.88 121 ARG A CA 1
ATOM 1039 C C . ARG A 1 121 ? 2.266 -14.064 -4.432 1.00 96.88 121 ARG A C 1
ATOM 1041 O O . ARG A 1 121 ? 1.541 -14.229 -3.464 1.00 96.88 121 ARG A O 1
ATOM 1048 N N . ASN A 1 122 ? 3.552 -13.740 -4.314 1.00 95.75 122 ASN A N 1
ATOM 1049 C CA . ASN A 1 122 ? 4.216 -13.614 -3.017 1.00 95.75 122 ASN A CA 1
ATOM 1050 C C . ASN A 1 122 ? 3.604 -12.492 -2.166 1.00 95.75 122 ASN A C 1
ATOM 1052 O O . ASN A 1 122 ? 3.417 -12.669 -0.964 1.00 95.75 122 ASN A O 1
ATOM 1056 N N . ALA A 1 123 ? 3.268 -11.353 -2.779 1.00 95.00 123 ALA A N 1
ATOM 1057 C CA . ALA A 1 123 ? 2.587 -10.249 -2.110 1.00 95.00 123 ALA A CA 1
ATOM 1058 C C . ALA A 1 123 ? 1.176 -10.653 -1.657 1.00 95.00 123 ALA A C 1
ATOM 1060 O O . ALA A 1 123 ? 0.796 -10.385 -0.518 1.00 95.00 123 ALA A O 1
ATOM 1061 N N . SER A 1 124 ? 0.426 -11.352 -2.514 1.00 95.88 124 SER A N 1
ATOM 1062 C CA . SER A 1 124 ? -0.899 -11.885 -2.187 1.00 95.88 124 SER A CA 1
ATOM 1063 C C . SER A 1 124 ? -0.843 -12.919 -1.060 1.00 95.88 124 SER A C 1
ATOM 1065 O O . SER A 1 124 ? -1.645 -12.860 -0.132 1.00 95.88 124 SER A O 1
ATOM 1067 N N . ASP A 1 125 ? 0.116 -13.843 -1.098 1.00 95.06 125 ASP A N 1
ATOM 1068 C CA . ASP A 1 125 ? 0.311 -14.856 -0.059 1.00 95.06 125 ASP A CA 1
ATOM 1069 C C . ASP A 1 125 ? 0.708 -14.211 1.274 1.00 95.06 125 ASP A C 1
ATOM 1071 O O . ASP A 1 125 ? 0.215 -14.611 2.330 1.00 95.06 125 ASP A O 1
ATOM 1075 N N . ALA A 1 126 ? 1.575 -13.193 1.247 1.00 95.12 126 ALA A N 1
ATOM 1076 C CA . ALA A 1 126 ? 1.942 -12.429 2.435 1.00 95.12 126 ALA A CA 1
ATOM 1077 C C . ALA A 1 126 ? 0.732 -11.692 3.033 1.00 95.12 126 ALA A C 1
ATOM 1079 O O . ALA A 1 126 ? 0.541 -11.736 4.249 1.00 95.12 126 ALA A O 1
ATOM 1080 N N . ALA A 1 127 ? -0.108 -11.079 2.192 1.00 92.81 127 ALA A N 1
ATOM 1081 C CA . ALA A 1 127 ? -1.344 -10.429 2.622 1.00 92.81 127 ALA A CA 1
ATOM 1082 C C . ALA A 1 127 ? -2.330 -11.436 3.235 1.00 92.81 127 ALA A C 1
ATOM 1084 O O . ALA A 1 127 ? -2.807 -11.226 4.346 1.00 92.81 127 ALA A O 1
ATOM 1085 N N . SER A 1 128 ? -2.553 -12.580 2.579 1.00 96.38 128 SER A N 1
ATOM 1086 C CA . SER A 1 128 ? -3.440 -13.630 3.094 1.00 96.38 128 SER A CA 1
ATOM 1087 C C . SER A 1 128 ? -2.974 -14.169 4.448 1.00 96.38 128 SER A C 1
ATOM 1089 O O . SER A 1 128 ? -3.793 -14.392 5.338 1.00 96.38 128 SER A O 1
ATOM 1091 N N . ARG A 1 129 ? -1.661 -14.355 4.645 1.00 94.25 129 ARG A N 1
ATOM 1092 C CA . ARG A 1 129 ? -1.113 -14.773 5.947 1.00 94.25 129 ARG A CA 1
ATOM 1093 C C . ARG A 1 129 ? -1.302 -13.698 7.015 1.00 94.25 129 ARG A C 1
ATOM 1095 O O . ARG A 1 129 ? -1.645 -14.031 8.144 1.00 94.25 129 ARG A O 1
ATOM 1102 N N . ALA A 1 130 ? -1.104 -12.424 6.675 1.00 94.62 130 ALA A N 1
ATOM 1103 C CA . ALA A 1 130 ? -1.338 -11.319 7.604 1.00 94.62 130 ALA A CA 1
ATOM 1104 C C . ALA A 1 130 ? -2.818 -11.214 8.017 1.00 94.62 130 ALA A C 1
ATOM 1106 O O . ALA A 1 130 ? -3.117 -10.983 9.193 1.00 94.62 130 ALA A O 1
ATOM 1107 N N . ASP A 1 131 ? -3.738 -11.443 7.078 1.00 93.88 131 ASP A N 1
ATOM 1108 C CA . ASP A 1 131 ? -5.176 -11.487 7.342 1.00 93.88 131 ASP A CA 1
ATOM 1109 C C . ASP A 1 131 ? -5.553 -12.675 8.238 1.00 93.88 131 ASP A C 1
ATOM 1111 O O . ASP A 1 131 ? -6.318 -12.510 9.189 1.00 93.88 131 ASP A O 1
ATOM 1115 N N . GLU A 1 132 ? -4.998 -13.866 7.991 1.00 95.56 132 GLU A N 1
ATOM 1116 C CA . GLU A 1 132 ? -5.200 -15.036 8.856 1.00 95.56 132 GLU A CA 1
ATOM 1117 C C . GLU A 1 132 ? -4.694 -14.807 10.284 1.00 95.56 132 GLU A C 1
ATOM 1119 O O . GLU A 1 132 ? -5.410 -15.107 11.240 1.00 95.56 132 GLU A O 1
ATOM 1124 N N . GLU A 1 133 ? -3.493 -14.248 10.449 1.00 93.62 133 GLU A N 1
ATOM 1125 C CA . GLU A 1 133 ? -2.945 -13.919 11.771 1.00 93.62 133 GLU A CA 1
ATOM 1126 C C . GLU A 1 133 ? -3.791 -12.855 12.486 1.00 93.62 133 GLU A C 1
ATOM 1128 O O . GLU A 1 133 ? -4.024 -12.943 13.694 1.00 93.62 133 GLU A O 1
ATOM 1133 N N . SER A 1 134 ? -4.326 -11.882 11.743 1.00 93.81 134 SER A N 1
ATOM 1134 C CA . SER A 1 134 ? -5.237 -10.872 12.289 1.00 93.81 134 SER A CA 1
ATOM 1135 C C . SER A 1 134 ? -6.557 -11.488 12.762 1.00 93.81 134 SER A C 1
ATOM 1137 O O . SER A 1 134 ? -7.018 -11.158 13.856 1.00 93.81 134 SER A O 1
ATOM 1139 N N . ARG A 1 135 ? -7.124 -12.437 12.001 1.00 96.00 135 ARG A N 1
ATOM 1140 C CA . ARG A 1 135 ? -8.321 -13.197 12.406 1.00 96.00 135 ARG A CA 1
ATOM 1141 C C . ARG A 1 135 ? -8.061 -14.047 13.648 1.00 96.00 135 ARG A C 1
ATOM 1143 O O . ARG A 1 135 ? -8.821 -13.947 14.607 1.00 96.00 135 ARG A O 1
ATOM 1150 N N . ARG A 1 136 ? -6.959 -14.810 13.686 1.00 96.38 136 ARG A N 1
ATOM 1151 C CA . ARG A 1 136 ? -6.573 -15.608 14.870 1.00 96.38 136 ARG A CA 1
ATOM 1152 C C . ARG A 1 136 ? -6.407 -14.732 16.110 1.00 96.38 136 ARG A C 1
ATOM 1154 O O . ARG A 1 136 ? -6.866 -15.087 17.193 1.00 96.38 136 ARG A O 1
ATOM 1161 N N . LYS A 1 137 ? -5.779 -13.562 15.965 1.00 96.94 137 LYS A N 1
ATOM 1162 C CA . LYS A 1 137 ? -5.655 -12.585 17.054 1.00 96.94 137 LYS A CA 1
ATOM 1163 C C . LYS A 1 137 ? -7.025 -12.124 17.557 1.00 96.94 137 LYS A C 1
ATOM 1165 O O . LYS A 1 137 ? -7.215 -12.016 18.767 1.00 96.94 137 LYS A O 1
ATOM 1170 N N . GLU A 1 138 ? -7.962 -11.827 16.662 1.00 94.81 138 GLU A N 1
ATOM 1171 C CA . GLU A 1 138 ? -9.313 -11.398 17.035 1.00 94.81 138 GLU A CA 1
ATOM 1172 C C . GLU A 1 138 ? -10.094 -12.505 17.762 1.00 94.81 138 GLU A C 1
ATOM 1174 O O . GLU A 1 138 ? -10.728 -12.237 18.784 1.00 94.81 138 GLU A O 1
ATOM 1179 N N . GLU A 1 139 ? -9.983 -13.755 17.304 1.00 97.38 139 GLU A N 1
ATOM 1180 C CA . GLU A 1 139 ? -10.553 -14.932 17.974 1.00 97.38 139 GLU A CA 1
ATOM 1181 C C . GLU A 1 139 ? -10.015 -15.086 19.404 1.00 97.38 139 GLU A C 1
ATOM 1183 O O . GLU A 1 139 ? -10.802 -15.166 20.351 1.00 97.38 139 GLU A O 1
ATOM 1188 N N . LEU A 1 140 ? -8.691 -15.020 19.587 1.00 97.94 140 LEU A N 1
ATOM 1189 C CA . LEU A 1 140 ? -8.057 -15.087 20.910 1.00 97.94 140 LEU A CA 1
ATOM 1190 C C . LEU A 1 140 ? -8.475 -13.920 21.816 1.00 97.94 140 LEU A C 1
ATOM 1192 O O . LEU A 1 140 ? -8.715 -14.107 23.008 1.00 97.94 140 LEU A O 1
ATOM 1196 N N . LEU A 1 141 ? -8.602 -12.705 21.274 1.00 96.19 141 LEU A N 1
ATOM 1197 C CA . LEU A 1 141 ? -9.102 -11.555 22.035 1.00 96.19 141 LEU A CA 1
ATOM 1198 C C . LEU A 1 141 ? -10.552 -11.757 22.485 1.00 96.19 141 LEU A C 1
ATOM 1200 O O . LEU A 1 141 ? -10.911 -11.363 23.597 1.00 96.19 141 LEU A O 1
ATOM 1204 N N . ASN A 1 142 ? -11.387 -12.368 21.647 1.00 95.88 142 ASN A N 1
ATOM 1205 C CA . ASN A 1 142 ? -12.762 -12.692 22.005 1.00 95.88 142 ASN A CA 1
ATOM 1206 C C . ASN A 1 142 ? -12.822 -13.777 23.087 1.00 95.88 142 ASN A C 1
ATOM 1208 O O . ASN A 1 142 ? -13.613 -13.644 24.021 1.00 95.88 142 ASN A O 1
ATOM 1212 N N . GLU A 1 143 ? -11.953 -14.785 23.031 1.00 98.00 143 GLU A N 1
ATOM 1213 C CA . GLU A 1 143 ? -11.827 -15.799 24.082 1.00 98.00 143 GLU A CA 1
ATOM 1214 C C . GLU A 1 143 ? -11.368 -15.183 25.414 1.00 98.00 143 GLU A C 1
ATOM 1216 O O . GLU A 1 143 ? -11.992 -15.414 26.451 1.00 98.00 143 GLU A O 1
ATOM 1221 N N . ILE A 1 144 ? -10.364 -14.297 25.391 1.00 96.38 144 ILE A N 1
ATOM 1222 C CA . ILE A 1 144 ? -9.931 -13.540 26.577 1.00 96.38 144 ILE A CA 1
ATOM 1223 C C . ILE A 1 144 ? -11.105 -12.758 27.176 1.00 96.38 144 ILE A C 1
ATOM 1225 O O . ILE A 1 144 ? -11.318 -12.812 28.386 1.00 96.38 144 ILE A O 1
ATOM 1229 N N . LYS A 1 145 ? -11.899 -12.061 26.353 1.00 97.00 145 LYS A N 1
ATOM 1230 C CA . LYS A 1 145 ? -13.082 -11.321 26.828 1.00 97.00 145 LYS A CA 1
ATOM 1231 C C . LYS A 1 145 ? -14.124 -12.247 27.460 1.00 97.00 145 LYS A C 1
ATOM 1233 O O . LYS A 1 145 ? -14.713 -11.895 28.483 1.00 97.00 145 LYS A O 1
ATOM 1238 N N . GLN A 1 146 ? -14.357 -13.425 26.880 1.00 97.31 146 GLN A N 1
ATOM 1239 C CA . GLN A 1 146 ? -15.275 -14.419 27.445 1.00 97.31 146 GLN A CA 1
ATOM 1240 C C . GLN A 1 146 ? -14.779 -14.930 28.803 1.00 97.31 146 GLN A C 1
ATOM 1242 O O . GLN A 1 146 ? -15.544 -14.937 29.768 1.00 97.31 146 GLN A O 1
ATOM 1247 N N . LEU A 1 147 ? -13.494 -15.277 28.910 1.00 97.19 147 LEU A N 1
ATOM 1248 C CA . LEU A 1 147 ? -12.878 -15.709 30.165 1.00 97.19 147 LEU A CA 1
ATOM 1249 C C . LEU A 1 147 ? -12.905 -14.604 31.227 1.00 97.19 147 LEU A C 1
ATOM 1251 O O . LEU A 1 147 ? -13.233 -14.870 32.380 1.00 97.19 147 LEU A O 1
ATOM 1255 N N . GLN A 1 148 ? -12.638 -13.353 30.846 1.00 96.81 148 GLN A N 1
ATOM 1256 C CA . GLN A 1 148 ? -12.755 -12.198 31.740 1.00 96.81 148 GLN A CA 1
ATOM 1257 C C . GLN A 1 148 ? -14.182 -12.034 32.270 1.00 96.81 148 GLN A C 1
ATOM 1259 O O . GLN A 1 148 ? -14.367 -11.807 33.465 1.00 96.81 148 GLN A O 1
ATOM 1264 N N . LYS A 1 149 ? -15.199 -12.201 31.414 1.00 96.75 149 LYS A N 1
ATOM 1265 C CA . LYS A 1 149 ? -16.607 -12.155 31.830 1.00 96.75 149 LYS A CA 1
ATOM 1266 C C . LYS A 1 149 ? -16.920 -13.238 32.866 1.00 96.75 149 LYS A C 1
ATOM 1268 O O . LYS A 1 149 ? -17.544 -12.936 33.880 1.00 96.75 149 LYS A O 1
ATOM 1273 N N . ILE A 1 150 ? -16.451 -14.466 32.637 1.00 97.62 150 ILE A N 1
ATOM 1274 C CA . ILE A 1 150 ? -16.624 -15.594 33.565 1.00 97.62 150 ILE A CA 1
ATOM 1275 C C . ILE A 1 150 ? -15.896 -15.334 34.898 1.00 97.62 150 ILE A C 1
ATOM 1277 O O . ILE A 1 150 ? -16.428 -15.611 35.974 1.00 97.62 150 ILE A O 1
ATOM 1281 N N . LEU A 1 151 ? -14.696 -14.755 34.856 1.00 97.44 151 LEU A N 1
ATOM 1282 C CA . LEU A 1 151 ? -13.933 -14.409 36.057 1.00 97.44 151 LEU A CA 1
ATOM 1283 C C . LEU A 1 151 ? -14.672 -13.371 36.908 1.00 97.44 151 LEU A C 1
ATOM 1285 O O . LEU A 1 151 ? -14.763 -13.532 38.123 1.00 97.44 151 LEU A O 1
ATOM 1289 N N . ILE A 1 152 ? -15.253 -12.348 36.274 1.00 96.12 152 ILE A N 1
ATOM 1290 C CA . ILE A 1 152 ? -16.069 -11.341 36.963 1.00 96.12 152 ILE A CA 1
ATOM 1291 C C . ILE A 1 152 ? -17.292 -11.994 37.620 1.00 96.12 152 ILE A C 1
ATOM 1293 O O . ILE A 1 152 ? -17.593 -11.680 38.770 1.00 96.12 152 ILE A O 1
ATOM 1297 N N . THR A 1 153 ? -17.973 -12.928 36.943 1.00 96.88 153 THR A N 1
ATOM 1298 C CA . THR A 1 153 ? -19.114 -13.635 37.550 1.00 96.88 153 THR A CA 1
ATOM 1299 C C . THR A 1 153 ? -18.697 -14.451 38.771 1.00 96.88 153 THR A C 1
ATOM 1301 O O . THR A 1 153 ? -19.300 -14.291 39.827 1.00 96.88 153 THR A O 1
ATOM 1304 N N . TYR A 1 154 ? -17.605 -15.222 38.687 1.00 96.81 154 TYR A N 1
ATOM 1305 C CA . TYR A 1 154 ? -17.100 -15.974 39.842 1.00 96.81 154 TYR A CA 1
ATOM 1306 C C . TYR A 1 154 ? -16.659 -15.065 40.990 1.00 96.81 154 TYR A C 1
ATOM 1308 O O . TYR A 1 154 ? -16.878 -15.393 42.155 1.00 96.81 154 TYR A O 1
ATOM 1316 N N . HIS A 1 155 ? -16.056 -13.916 40.682 1.00 97.25 155 HIS A N 1
ATOM 1317 C CA . HIS A 1 155 ? -15.662 -12.945 41.695 1.00 97.25 155 HIS A CA 1
ATOM 1318 C C . HIS A 1 155 ? -16.879 -12.360 42.427 1.00 97.25 155 HIS A C 1
ATOM 1320 O O . HIS A 1 155 ? -16.875 -12.255 43.654 1.00 97.25 155 HIS A O 1
ATOM 1326 N N . ASN A 1 156 ? -17.943 -12.032 41.691 1.00 95.88 156 ASN A N 1
ATOM 1327 C CA . ASN A 1 156 ? -19.194 -11.550 42.273 1.00 95.88 156 ASN A CA 1
ATOM 1328 C C . ASN A 1 156 ? -19.856 -12.617 43.157 1.00 95.88 156 ASN A C 1
ATOM 1330 O O . ASN A 1 156 ? -20.253 -12.307 44.281 1.00 95.88 156 ASN A O 1
ATOM 1334 N N . ASP A 1 157 ? -19.900 -13.871 42.701 1.00 96.88 157 ASP A N 1
ATOM 1335 C CA . ASP A 1 157 ? -20.435 -14.993 43.482 1.00 96.88 157 ASP A CA 1
ATOM 1336 C C . ASP A 1 157 ? -19.624 -15.222 44.763 1.00 96.88 157 ASP A C 1
ATOM 1338 O O . ASP A 1 157 ? -20.182 -15.402 45.847 1.00 96.88 157 ASP A O 1
ATOM 1342 N N . GLN A 1 158 ? -18.293 -15.152 44.668 1.00 94.88 158 GLN A N 1
ATOM 1343 C CA . GLN A 1 158 ? -17.405 -15.253 45.820 1.00 94.88 158 GLN A CA 1
ATOM 1344 C C . GLN A 1 158 ? -17.689 -14.145 46.842 1.00 94.88 158 GLN A C 1
ATOM 1346 O O . GLN A 1 158 ? -17.798 -14.428 48.037 1.00 94.88 158 GLN A O 1
ATOM 1351 N N . ASN A 1 159 ? -17.847 -12.900 46.390 1.00 95.44 159 ASN A N 1
ATOM 1352 C CA . ASN A 1 159 ? -18.176 -11.776 47.265 1.00 95.44 159 ASN A CA 1
ATOM 1353 C C . ASN A 1 159 ? -19.550 -11.960 47.927 1.00 95.44 159 ASN A C 1
ATOM 1355 O O . ASN A 1 159 ? -19.669 -11.784 49.141 1.00 95.44 159 ASN A O 1
ATOM 1359 N N . HIS A 1 160 ? -20.558 -12.413 47.175 1.00 95.69 160 HIS A N 1
ATOM 1360 C CA . HIS A 1 160 ? -21.881 -12.729 47.715 1.00 95.69 160 HIS A CA 1
ATOM 1361 C C . HIS A 1 160 ? -21.812 -13.809 48.806 1.00 95.69 160 HIS A C 1
ATOM 1363 O O . HIS A 1 160 ? -22.389 -13.650 49.885 1.00 95.69 160 HIS A O 1
ATOM 1369 N N . LEU A 1 161 ? -21.070 -14.897 48.576 1.00 95.00 161 LEU A N 1
ATOM 1370 C CA . LEU A 1 161 ? -20.881 -15.957 49.569 1.00 95.00 161 LEU A CA 1
ATOM 1371 C C . LEU A 1 161 ? -20.148 -15.450 50.818 1.00 95.00 161 LEU A C 1
ATOM 1373 O O . LEU A 1 161 ? -20.551 -15.771 51.938 1.00 95.00 161 LEU A O 1
ATOM 1377 N N . ILE A 1 162 ? -19.111 -14.625 50.646 1.00 96.00 162 ILE A N 1
ATOM 1378 C CA . ILE A 1 162 ? -18.386 -13.992 51.756 1.00 96.00 162 ILE A CA 1
ATOM 1379 C C . ILE A 1 162 ? -19.339 -13.147 52.606 1.00 96.00 162 ILE A C 1
ATOM 1381 O O . ILE A 1 162 ? -19.316 -13.239 53.837 1.00 96.00 162 ILE A O 1
ATOM 1385 N N . ASP A 1 163 ? -20.189 -12.338 51.980 1.00 94.31 163 ASP A N 1
ATOM 1386 C CA . ASP A 1 163 ? -21.128 -11.484 52.703 1.00 94.31 163 ASP A CA 1
ATOM 1387 C C . ASP A 1 163 ? -22.237 -12.292 53.383 1.00 94.31 163 ASP A C 1
ATOM 1389 O O . ASP A 1 163 ? -22.555 -12.036 54.548 1.00 94.31 163 ASP A O 1
ATOM 1393 N N . THR A 1 164 ? -22.734 -13.345 52.732 1.00 94.06 164 THR A N 1
ATOM 1394 C CA . THR A 1 164 ? -23.693 -14.291 53.325 1.00 94.06 164 THR A CA 1
ATOM 1395 C C . THR A 1 164 ? -23.104 -14.984 54.563 1.00 94.06 164 THR A C 1
ATOM 1397 O O . THR A 1 164 ? -23.762 -15.109 55.603 1.00 94.06 164 THR A O 1
ATOM 1400 N N . LEU A 1 165 ? -21.828 -15.381 54.508 1.00 93.00 165 LEU A N 1
ATOM 1401 C CA . LEU A 1 165 ? -21.112 -15.952 55.652 1.00 93.00 165 LEU A CA 1
ATOM 1402 C C . LEU A 1 165 ? -20.929 -14.936 56.783 1.00 93.00 165 LEU A C 1
ATOM 1404 O O . LEU A 1 165 ? -21.127 -15.281 57.950 1.00 93.00 165 LEU A O 1
ATOM 1408 N N . LYS A 1 166 ? -20.588 -13.679 56.471 1.00 93.25 166 LYS A N 1
ATOM 1409 C CA . LYS A 1 166 ? -20.504 -12.610 57.482 1.00 93.25 166 LYS A CA 1
ATOM 1410 C C . LYS A 1 166 ? -21.845 -12.416 58.187 1.00 93.25 166 LYS A C 1
ATOM 1412 O O . LYS A 1 166 ? -21.864 -12.306 59.412 1.00 93.25 166 LYS A O 1
ATOM 1417 N N . GLN A 1 167 ? -22.949 -12.388 57.440 1.00 91.81 167 GLN A N 1
ATOM 1418 C CA . GLN A 1 167 ? -24.296 -12.263 58.003 1.00 91.81 167 GLN A CA 1
ATOM 1419 C C . GLN A 1 167 ? -24.631 -13.448 58.915 1.00 91.81 167 GLN A C 1
ATOM 1421 O O . GLN A 1 167 ? -24.995 -13.244 60.073 1.00 91.81 167 GLN A O 1
ATOM 1426 N N . SER A 1 168 ? -24.406 -14.675 58.442 1.00 90.94 168 SER A N 1
ATOM 1427 C CA . SER A 1 168 ? -24.640 -15.901 59.217 1.00 90.94 168 SER A CA 1
ATOM 1428 C C . SER A 1 168 ? -23.816 -15.928 60.507 1.00 90.94 168 SER A C 1
ATOM 1430 O O . SER A 1 168 ? -24.322 -16.280 61.571 1.00 90.94 168 SER A O 1
ATOM 1432 N N . ARG A 1 169 ? -22.559 -15.473 60.454 1.00 92.00 169 ARG A N 1
ATOM 1433 C CA . ARG A 1 169 ? -21.675 -15.379 61.624 1.00 92.00 169 ARG A CA 1
ATOM 1434 C C . ARG A 1 169 ? -22.136 -14.319 62.621 1.00 92.00 169 ARG A C 1
ATOM 1436 O O . ARG A 1 169 ? -22.077 -14.560 63.824 1.00 92.00 169 ARG A O 1
ATOM 1443 N N . ARG A 1 170 ? -22.605 -13.161 62.146 1.00 87.69 170 ARG A N 1
ATOM 1444 C CA . ARG A 1 170 ? -23.199 -12.127 63.012 1.00 87.69 170 ARG A CA 1
ATOM 1445 C C . ARG A 1 170 ? -24.443 -12.657 63.717 1.00 87.69 170 ARG A C 1
ATOM 1447 O O . ARG A 1 170 ? -24.579 -12.462 64.921 1.00 87.69 170 ARG A O 1
ATOM 1454 N N . TYR A 1 171 ? -25.304 -13.365 62.991 1.00 85.56 171 TYR A N 1
ATOM 1455 C CA . TYR A 1 171 ? -26.488 -13.999 63.559 1.00 85.56 171 TYR A CA 1
ATOM 1456 C C . TYR A 1 171 ? -26.123 -15.079 64.588 1.00 85.56 171 TYR A C 1
ATOM 1458 O O . TYR A 1 171 ? -26.650 -15.074 65.696 1.00 85.56 171 TYR A O 1
ATOM 1466 N N . GLN A 1 172 ? -25.146 -15.939 64.286 1.00 86.50 172 GLN A N 1
ATOM 1467 C CA . GLN A 1 172 ? -24.623 -16.926 65.232 1.00 86.50 172 GLN A CA 1
ATOM 1468 C C . GLN A 1 172 ? -24.089 -16.262 66.509 1.00 86.50 172 GLN A C 1
ATOM 1470 O O . GLN A 1 172 ? -24.438 -16.677 67.609 1.00 86.50 172 GLN A O 1
ATOM 1475 N N . GLN A 1 173 ? -23.262 -15.220 66.385 1.00 85.88 173 GLN A N 1
ATOM 1476 C CA . GLN A 1 173 ? -22.728 -14.484 67.536 1.00 85.88 173 GLN A CA 1
ATOM 1477 C C . GLN A 1 173 ? -23.835 -13.849 68.377 1.00 85.88 173 GLN A C 1
ATOM 1479 O O . GLN A 1 173 ? -23.764 -13.877 69.603 1.00 85.88 173 GLN A O 1
ATOM 1484 N N . PHE A 1 174 ? -24.858 -13.296 67.726 1.00 84.31 174 PHE A N 1
ATOM 1485 C CA . PHE A 1 174 ? -26.037 -12.775 68.400 1.00 84.31 174 PHE A CA 1
ATOM 1486 C C . PHE A 1 174 ? -26.762 -13.880 69.180 1.00 84.31 174 PHE A C 1
ATOM 1488 O O . PHE A 1 174 ? -26.965 -13.729 70.381 1.00 84.31 174 PHE A O 1
ATOM 1495 N N . LEU A 1 175 ? -27.066 -15.018 68.548 1.00 78.88 175 LEU A N 1
ATOM 1496 C CA . LEU A 1 175 ? -27.724 -16.145 69.215 1.00 78.88 175 LEU A CA 1
ATOM 1497 C C . LEU A 1 175 ? -26.910 -16.686 70.397 1.00 78.88 175 LEU A C 1
ATOM 1499 O O . LEU A 1 175 ? -27.470 -16.915 71.461 1.00 78.88 175 LEU A O 1
ATOM 1503 N N . PHE A 1 176 ? -25.589 -16.822 70.255 1.00 71.19 176 PHE A N 1
ATOM 1504 C CA . PHE A 1 176 ? -24.717 -17.261 71.351 1.00 71.19 176 PHE A CA 1
ATOM 1505 C C . PHE A 1 176 ? -24.648 -16.260 72.507 1.00 71.19 176 PHE A C 1
ATOM 1507 O O . PHE A 1 176 ? -24.462 -16.664 73.649 1.00 71.19 176 PHE A O 1
ATOM 1514 N N . LYS A 1 177 ? -24.818 -14.962 72.237 1.00 74.94 177 LYS A N 1
ATOM 1515 C CA . LYS A 1 177 ? -24.865 -13.926 73.276 1.00 74.94 177 LYS A CA 1
ATOM 1516 C C . LYS A 1 177 ? -26.165 -13.965 74.087 1.00 74.94 177 LYS A C 1
ATOM 1518 O O . LYS A 1 177 ? -26.178 -13.501 75.222 1.00 74.94 177 LYS A O 1
ATOM 1523 N N . PHE A 1 178 ? -27.239 -14.496 73.503 1.00 60.97 178 PHE A N 1
ATOM 1524 C CA . PHE A 1 178 ? -28.567 -14.564 74.115 1.00 60.97 178 PHE A CA 1
ATOM 1525 C C . PHE A 1 178 ? -28.991 -15.967 74.548 1.00 60.97 178 PHE A C 1
ATOM 1527 O O . PHE A 1 178 ? -30.053 -16.081 75.144 1.00 60.97 178 PHE A O 1
ATOM 1534 N N . ALA A 1 179 ? -28.200 -17.010 74.284 1.00 52.44 179 ALA A N 1
ATOM 1535 C CA . ALA A 1 179 ? -28.483 -18.371 74.728 1.00 52.44 179 ALA A CA 1
ATOM 1536 C C . ALA A 1 179 ? -28.238 -18.505 76.248 1.00 52.44 179 ALA A C 1
ATOM 1538 O O . ALA A 1 179 ? -27.079 -18.511 76.667 1.00 52.44 179 ALA A O 1
ATOM 1539 N N . PRO A 1 180 ? -29.281 -18.611 77.095 1.00 54.34 180 PRO A N 1
ATOM 1540 C CA . PRO A 1 180 ? -29.126 -18.782 78.535 1.00 54.34 180 PRO A CA 1
ATOM 1541 C C . PRO A 1 180 ? -29.107 -20.282 78.879 1.00 54.34 180 PRO A C 1
ATOM 1543 O O . PRO A 1 180 ? -29.896 -21.054 78.339 1.00 54.34 180 PRO A O 1
ATOM 1546 N N . GLU A 1 181 ? -28.263 -20.702 79.826 1.00 55.56 181 GLU A N 1
ATOM 1547 C CA . GLU A 1 181 ? -28.209 -22.097 80.316 1.00 55.56 181 GLU A CA 1
ATOM 1548 C C . GLU A 1 181 ? -29.462 -22.528 81.101 1.00 55.56 181 GLU A C 1
ATOM 1550 O O . GLU A 1 181 ? -29.632 -23.708 81.389 1.00 55.56 181 GLU A O 1
ATOM 1555 N N . ASN A 1 182 ? -30.374 -21.605 81.418 1.00 49.97 182 ASN A N 1
ATOM 1556 C CA . ASN A 1 182 ? -31.620 -21.906 82.115 1.00 49.97 182 ASN A CA 1
ATOM 1557 C C . ASN A 1 182 ? -32.791 -21.149 81.481 1.00 49.97 182 ASN A C 1
ATOM 1559 O O . ASN A 1 182 ? -32.847 -19.919 81.512 1.00 49.97 182 ASN A O 1
ATOM 1563 N N . TYR A 1 183 ? -33.744 -21.898 80.921 1.00 46.22 183 TYR A N 1
ATOM 1564 C CA . TYR A 1 183 ? -35.002 -21.352 80.418 1.00 46.22 183 TYR A CA 1
ATOM 1565 C C . TYR A 1 183 ? -35.948 -21.061 81.588 1.00 46.22 183 TYR A C 1
ATOM 1567 O O . TYR A 1 183 ? -36.574 -21.964 82.138 1.00 46.22 183 TYR A O 1
ATOM 1575 N N . SER A 1 184 ? -36.072 -19.782 81.939 1.00 48.94 184 SER A N 1
ATOM 1576 C CA . SER A 1 184 ? -37.213 -19.251 82.686 1.00 48.94 184 SER A CA 1
ATOM 1577 C C . SER A 1 184 ? -38.084 -18.465 81.710 1.00 48.94 184 SER A C 1
ATOM 1579 O O . SER A 1 184 ? -37.578 -17.620 80.969 1.00 48.94 184 SER A O 1
ATOM 1581 N N . LEU A 1 185 ? -39.380 -18.779 81.659 1.00 59.19 185 LEU A N 1
ATOM 1582 C CA . LEU A 1 185 ? -40.338 -18.104 80.782 1.00 59.19 185 LEU A CA 1
ATOM 1583 C C . LEU A 1 185 ? -40.388 -16.608 81.131 1.00 59.19 185 LEU A C 1
ATOM 1585 O O . LEU A 1 185 ? -40.787 -16.229 82.229 1.00 59.19 185 LEU A O 1
ATOM 1589 N N . TYR A 1 186 ? -39.977 -15.772 80.172 1.00 58.72 186 TYR A N 1
ATOM 1590 C CA . TYR A 1 186 ? -39.812 -14.318 80.322 1.00 58.72 186 TYR A CA 1
ATOM 1591 C C . TYR A 1 186 ? -41.135 -13.569 80.572 1.00 58.72 186 TYR A C 1
ATOM 1593 O O . TYR A 1 186 ? -41.130 -12.426 81.019 1.00 58.72 186 TYR A O 1
ATOM 1601 N N . PHE A 1 187 ? -42.271 -14.219 80.307 1.00 56.12 187 PHE A N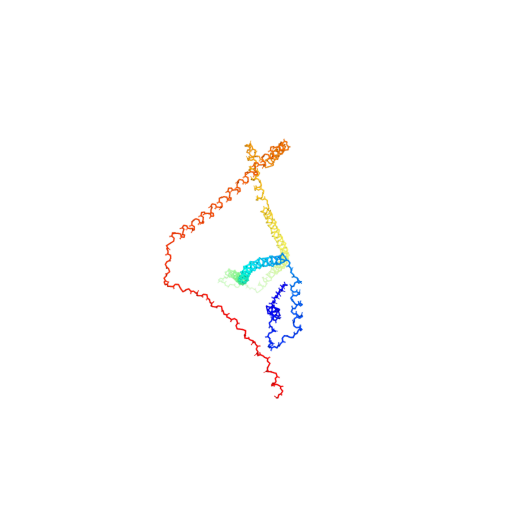 1
ATOM 1602 C CA . PHE A 1 187 ? -43.607 -13.646 80.421 1.00 56.12 187 PHE A CA 1
ATOM 1603 C C . PHE A 1 187 ? -44.437 -14.432 81.431 1.00 56.12 187 PHE A C 1
ATOM 1605 O O . PHE A 1 187 ? -44.622 -15.640 81.298 1.00 56.12 187 PHE A O 1
ATOM 1612 N N . THR A 1 188 ? -44.955 -13.728 82.436 1.00 66.88 188 THR A N 1
ATOM 1613 C CA . THR A 1 188 ? -45.831 -14.289 83.480 1.00 66.88 188 THR A CA 1
ATOM 1614 C C . THR A 1 188 ? -47.306 -13.961 83.243 1.00 66.88 188 THR A C 1
ATOM 1616 O O . THR A 1 188 ? -48.173 -14.579 83.858 1.00 66.88 188 THR A O 1
ATOM 1619 N N . LYS A 1 189 ? -47.611 -13.036 82.320 1.00 66.56 189 LYS A N 1
ATOM 1620 C CA . LYS A 1 189 ? -48.964 -12.722 81.839 1.00 66.56 189 LYS A CA 1
ATOM 1621 C C . LYS A 1 189 ? -48.946 -12.473 80.321 1.00 66.56 189 LYS A C 1
ATOM 1623 O O . LYS A 1 189 ? -48.034 -11.798 79.849 1.00 66.56 189 LYS A O 1
ATOM 1628 N N . PRO A 1 190 ? -49.936 -12.974 79.559 1.00 65.31 190 PRO A N 1
ATOM 1629 C CA . PRO A 1 190 ? -49.934 -12.923 78.091 1.00 65.31 190 PRO A CA 1
ATOM 1630 C C . PRO A 1 190 ? -50.017 -11.504 77.493 1.00 65.31 190 PRO A C 1
ATOM 1632 O O . PRO A 1 190 ? -49.591 -11.302 76.362 1.00 65.31 190 PRO A O 1
ATOM 1635 N N . GLU A 1 191 ? -50.501 -10.515 78.247 1.00 71.12 191 GLU A N 1
ATOM 1636 C CA . GLU A 1 191 ? -50.662 -9.117 77.801 1.00 71.12 191 GLU A CA 1
ATOM 1637 C C . GLU A 1 191 ? -49.322 -8.369 77.664 1.00 71.12 191 GLU A C 1
ATOM 1639 O O . GLU A 1 191 ? -49.157 -7.545 76.773 1.00 71.12 191 GLU A O 1
ATOM 1644 N N . GLN A 1 192 ? -48.317 -8.727 78.471 1.00 77.31 192 GLN A N 1
ATOM 1645 C CA . GLN A 1 192 ? -47.003 -8.063 78.489 1.00 77.31 192 GLN A CA 1
ATOM 1646 C C . GLN A 1 192 ? -46.236 -8.216 77.172 1.00 77.31 192 GLN A C 1
ATOM 1648 O O . GLN A 1 192 ? -45.454 -7.349 76.795 1.00 77.31 192 GLN A O 1
ATOM 1653 N N . LEU A 1 193 ? -46.440 -9.336 76.478 1.00 79.00 193 LEU A N 1
ATOM 1654 C CA . LEU A 1 193 ? -45.835 -9.563 75.172 1.00 79.00 193 LEU A CA 1
ATOM 1655 C C . LEU A 1 193 ? -46.480 -8.667 74.115 1.00 79.00 193 LEU A C 1
ATOM 1657 O O . LEU A 1 193 ? -45.773 -8.177 73.241 1.00 79.00 193 LEU A O 1
ATOM 1661 N N . LEU A 1 194 ? -47.794 -8.451 74.213 1.00 80.94 194 LEU A N 1
ATOM 1662 C CA . LEU A 1 194 ? -48.537 -7.617 73.279 1.00 80.94 194 LEU A CA 1
ATOM 1663 C C . LEU A 1 194 ? -48.123 -6.149 73.419 1.00 80.94 194 LEU A C 1
ATOM 1665 O O . LEU A 1 194 ? -47.857 -5.526 72.402 1.00 80.94 194 LEU A O 1
ATOM 1669 N N . ASP A 1 195 ? -47.964 -5.647 74.647 1.00 82.19 195 ASP A N 1
ATOM 1670 C CA . ASP A 1 195 ? -47.506 -4.273 74.914 1.00 82.19 195 ASP A CA 1
ATOM 1671 C C . ASP A 1 195 ? -46.075 -4.013 74.410 1.00 82.19 195 ASP A C 1
ATOM 1673 O O . ASP A 1 195 ? -45.770 -2.959 73.857 1.00 82.19 195 ASP A O 1
ATOM 1677 N N . ILE A 1 196 ? -45.177 -4.992 74.555 1.00 83.00 196 ILE A N 1
ATOM 1678 C CA . ILE A 1 196 ? -43.819 -4.883 74.003 1.00 83.00 196 ILE A CA 1
ATOM 1679 C C . ILE A 1 196 ? -43.857 -4.960 72.475 1.00 83.00 196 ILE A C 1
ATOM 1681 O O . ILE A 1 196 ? -43.092 -4.262 71.813 1.00 83.00 196 ILE A O 1
ATOM 1685 N N . PHE A 1 197 ? -44.728 -5.793 71.898 1.00 82.75 197 PHE A N 1
ATOM 1686 C CA . PHE A 1 197 ? -44.883 -5.874 70.447 1.00 82.75 197 PHE A CA 1
ATOM 1687 C C . PHE A 1 197 ? -45.438 -4.573 69.871 1.00 82.75 197 PHE A C 1
ATOM 1689 O O . PHE A 1 197 ? -44.903 -4.100 68.875 1.00 82.75 197 PHE A O 1
ATOM 1696 N N . THR A 1 198 ? -46.437 -3.963 70.510 1.00 84.62 198 THR A N 1
ATOM 1697 C CA . THR A 1 198 ? -46.996 -2.677 70.079 1.00 84.62 198 THR A CA 1
ATOM 1698 C C . THR A 1 198 ? -45.979 -1.550 70.236 1.00 84.62 198 THR A C 1
ATOM 1700 O O . THR A 1 198 ? -45.810 -0.774 69.303 1.00 84.62 198 THR A O 1
ATOM 1703 N N . GLU A 1 199 ? -45.205 -1.498 71.326 1.00 87.94 199 GLU A N 1
ATOM 1704 C CA . GLU A 1 199 ? -44.113 -0.521 71.477 1.00 87.94 199 GLU A CA 1
ATOM 1705 C C . GLU A 1 199 ? -43.003 -0.728 70.422 1.00 87.94 199 GLU A C 1
ATOM 1707 O O . GLU A 1 199 ? -42.430 0.228 69.886 1.00 87.94 199 GLU A O 1
ATOM 1712 N N . MET A 1 200 ? -42.695 -1.985 70.085 1.00 84.62 200 MET A N 1
ATOM 1713 C CA . MET A 1 200 ? -41.750 -2.333 69.020 1.00 84.62 200 MET A CA 1
ATOM 1714 C C . MET A 1 200 ? -42.297 -1.996 67.630 1.00 84.62 200 MET A C 1
ATOM 1716 O O . MET A 1 200 ? -41.533 -1.549 66.773 1.00 84.62 200 MET A O 1
ATOM 1720 N N . GLU A 1 201 ? -43.594 -2.163 67.389 1.00 84.12 201 GLU A N 1
ATOM 1721 C CA . GLU A 1 201 ? -44.272 -1.737 66.164 1.00 84.12 201 GLU A CA 1
ATOM 1722 C C . GLU A 1 201 ? -44.271 -0.208 66.046 1.00 84.12 201 GLU A C 1
ATOM 1724 O O . GLU A 1 201 ? -43.833 0.319 65.024 1.00 84.12 201 GLU A O 1
ATOM 1729 N N . GLU A 1 202 ? -44.619 0.516 67.112 1.00 88.00 202 GLU A N 1
ATOM 1730 C CA . GLU A 1 202 ? -44.581 1.982 67.160 1.00 88.00 202 GLU A CA 1
ATOM 1731 C C . GLU A 1 202 ? -43.181 2.546 66.890 1.00 88.00 202 GLU A C 1
ATOM 1733 O O . GLU A 1 202 ? -43.045 3.580 66.236 1.00 88.00 202 GLU A O 1
ATOM 1738 N N . LYS A 1 203 ? -42.119 1.872 67.350 1.00 87.38 203 LYS A N 1
ATOM 1739 C CA . LYS A 1 203 ? -40.727 2.295 67.108 1.00 87.38 203 LYS A CA 1
ATOM 1740 C C . LYS A 1 203 ? -40.169 1.834 65.762 1.00 87.38 203 LYS A C 1
ATOM 1742 O O . LYS A 1 203 ? -39.342 2.536 65.174 1.00 87.38 203 LYS A O 1
ATOM 1747 N N . SER A 1 204 ? -40.573 0.667 65.268 1.00 90.19 204 SER A N 1
ATOM 1748 C CA . SER A 1 204 ? -40.070 0.119 64.002 1.00 90.19 204 SER A CA 1
ATOM 1749 C C . SER A 1 204 ? -40.744 0.749 62.787 1.00 90.19 204 SER A C 1
ATOM 1751 O O . SER A 1 204 ? -40.073 0.961 61.777 1.00 90.19 204 SER A O 1
ATOM 1753 N N . LEU A 1 205 ? -42.018 1.135 62.883 1.00 90.88 205 LEU A N 1
ATOM 1754 C CA . LEU A 1 205 ? -42.762 1.698 61.758 1.00 90.88 205 LEU A CA 1
ATOM 1755 C C . LEU A 1 205 ? -42.154 3.020 61.235 1.00 90.88 205 LEU A C 1
ATOM 1757 O O . LEU A 1 205 ? -41.907 3.112 60.029 1.00 90.88 205 LEU A O 1
ATOM 1761 N N . PRO A 1 206 ? -41.788 4.010 62.077 1.00 92.44 206 PRO A N 1
ATOM 1762 C CA . PRO A 1 206 ? -41.101 5.219 61.619 1.00 92.44 206 PRO A CA 1
ATOM 1763 C C . PRO A 1 206 ? -39.708 4.931 61.050 1.00 92.44 206 PRO A C 1
ATOM 1765 O O . PRO A 1 206 ? -39.245 5.632 60.151 1.00 92.44 206 PRO A O 1
ATOM 1768 N N . LEU A 1 207 ? -39.022 3.899 61.554 1.00 91.50 207 LEU A N 1
ATOM 1769 C CA . LEU A 1 207 ? -37.712 3.497 61.045 1.00 91.50 207 LEU A CA 1
ATOM 1770 C C . LEU A 1 207 ? -37.824 2.885 59.644 1.00 91.50 207 LEU A C 1
ATOM 1772 O O . LEU A 1 207 ? -37.001 3.204 58.789 1.00 91.50 207 LEU A O 1
ATOM 1776 N N . VAL A 1 208 ? -38.851 2.065 59.401 1.00 92.94 208 VAL A N 1
ATOM 1777 C CA . VAL A 1 208 ? -39.172 1.508 58.077 1.00 92.94 208 VAL A CA 1
ATOM 1778 C C . VAL A 1 208 ? -39.567 2.618 57.103 1.00 92.94 208 VAL A C 1
ATOM 1780 O O . VAL A 1 208 ? -39.089 2.648 55.975 1.00 92.94 208 VAL A O 1
ATOM 1783 N N . GLN A 1 209 ? -40.367 3.592 57.541 1.00 92.25 209 GLN A N 1
ATOM 1784 C CA . GLN A 1 209 ? -40.695 4.759 56.714 1.00 92.25 209 GLN A CA 1
ATOM 1785 C C . GLN A 1 209 ? -39.448 5.588 56.382 1.00 92.25 209 GLN A C 1
ATOM 1787 O O . GLN A 1 209 ? -39.263 6.014 55.242 1.00 92.25 209 GLN A O 1
ATOM 1792 N N . LYS A 1 210 ? -38.555 5.790 57.359 1.00 93.44 210 LYS A N 1
ATOM 1793 C CA . LYS A 1 210 ? -37.293 6.504 57.150 1.00 93.44 210 LYS A CA 1
ATOM 1794 C C . LYS A 1 210 ? -36.361 5.742 56.212 1.00 93.44 210 LYS A C 1
ATOM 1796 O O . LYS A 1 210 ? -35.753 6.374 55.354 1.00 93.44 210 LYS A O 1
ATOM 1801 N N . SER A 1 211 ? -36.250 4.419 56.345 1.00 90.81 211 SER A N 1
ATOM 1802 C CA . SER A 1 211 ? -35.432 3.611 55.439 1.00 90.81 211 SER A CA 1
ATOM 1803 C C . SER A 1 211 ? -35.995 3.644 54.018 1.00 90.81 211 SER A C 1
ATOM 1805 O O . SER A 1 211 ? -35.235 3.872 53.081 1.00 90.81 211 SER A O 1
ATOM 1807 N N . GLN A 1 212 ? -37.316 3.550 53.857 1.00 94.31 212 GLN A N 1
ATOM 1808 C CA . GLN A 1 212 ? -37.978 3.653 52.559 1.00 94.31 212 GLN A CA 1
ATOM 1809 C C . GLN A 1 212 ? -37.757 5.024 51.909 1.00 94.31 212 GLN A C 1
ATOM 1811 O O . GLN A 1 212 ? -37.326 5.087 50.760 1.00 94.31 212 GLN A O 1
ATOM 1816 N N . TYR A 1 213 ? -37.924 6.115 52.664 1.00 95.94 213 TYR A N 1
ATOM 1817 C CA . TYR A 1 213 ? -37.591 7.460 52.190 1.00 95.94 213 TYR A CA 1
ATOM 1818 C C . TYR A 1 213 ? -36.124 7.558 51.752 1.00 95.94 213 TYR A C 1
ATOM 1820 O O . TYR A 1 213 ? -35.827 8.096 50.685 1.00 95.94 213 TYR A O 1
ATOM 1828 N N . THR A 1 214 ? -35.190 7.006 52.537 1.00 91.62 214 THR A N 1
ATOM 1829 C CA . THR A 1 214 ? -33.773 7.018 52.150 1.00 91.62 214 THR A CA 1
ATOM 1830 C C . THR A 1 214 ? -33.506 6.203 50.885 1.00 91.62 214 THR A C 1
ATOM 1832 O O . THR A 1 214 ? -32.752 6.669 50.033 1.00 91.62 214 THR A O 1
ATOM 1835 N N . CYS A 1 215 ? -34.156 5.049 50.711 1.00 93.06 215 CYS A N 1
ATOM 1836 C CA . CYS A 1 215 ? -34.066 4.251 49.489 1.00 93.06 215 CYS A CA 1
ATOM 1837 C C . CYS A 1 215 ? -34.562 5.042 48.274 1.00 93.06 215 CYS A C 1
ATOM 1839 O O . CYS A 1 215 ? -33.822 5.184 47.308 1.00 93.06 215 CYS A O 1
ATOM 1841 N N . GLU A 1 216 ? -35.735 5.673 48.356 1.00 95.12 216 GLU A N 1
ATOM 1842 C CA . GLU A 1 216 ? -36.261 6.498 47.261 1.00 95.12 216 GLU A CA 1
ATOM 1843 C C . GLU A 1 216 ? -35.344 7.682 46.921 1.00 95.12 216 GLU A C 1
ATOM 1845 O O . GLU A 1 216 ? -35.177 8.039 45.752 1.00 95.12 216 GLU A O 1
ATOM 1850 N N . THR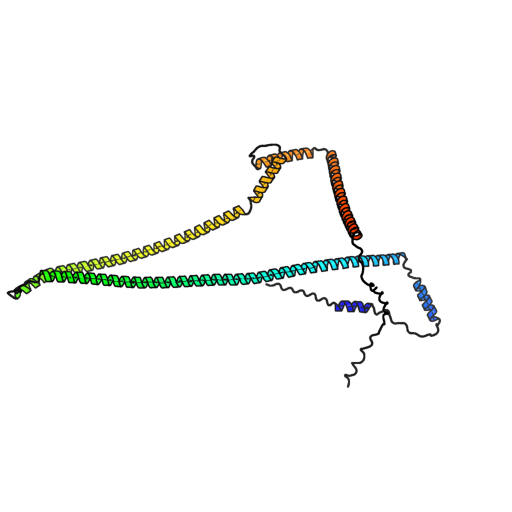 A 1 217 ? -34.737 8.323 47.927 1.00 95.31 217 THR A N 1
ATOM 1851 C CA . THR A 1 217 ? -33.757 9.390 47.673 1.00 95.31 217 THR A CA 1
ATOM 1852 C C . THR A 1 217 ? -32.483 8.863 47.018 1.00 95.31 217 THR A C 1
ATOM 1854 O O . THR A 1 217 ? -31.952 9.524 46.126 1.00 95.31 217 THR A O 1
ATOM 1857 N N . LEU A 1 218 ? -32.012 7.675 47.407 1.00 96.31 218 LEU A N 1
ATOM 1858 C CA . LEU A 1 218 ? -30.851 7.033 46.795 1.00 96.31 218 LEU A CA 1
ATOM 1859 C C . LEU A 1 218 ? -31.133 6.640 45.346 1.00 96.31 218 LEU A C 1
ATOM 1861 O O . LEU A 1 218 ? -30.288 6.899 44.495 1.00 96.31 218 LEU A O 1
ATOM 1865 N N . ASP A 1 219 ? -32.318 6.115 45.042 1.00 95.06 219 ASP A N 1
ATOM 1866 C CA . ASP A 1 219 ? -32.718 5.773 43.673 1.00 95.06 219 ASP A CA 1
ATOM 1867 C C . ASP A 1 219 ? -32.765 7.014 42.776 1.00 95.06 219 ASP A C 1
ATOM 1869 O O . ASP A 1 219 ? -32.274 6.997 41.644 1.00 95.06 219 ASP A O 1
ATOM 1873 N N . LYS A 1 220 ? -33.276 8.137 43.301 1.00 96.50 220 LYS A N 1
ATOM 1874 C CA . LYS A 1 220 ? -33.228 9.430 42.603 1.00 96.50 220 LYS A CA 1
ATOM 1875 C C . LYS A 1 220 ? -31.786 9.847 42.329 1.00 96.50 220 LYS A C 1
ATOM 1877 O O . LYS A 1 220 ? -31.461 10.139 41.180 1.00 96.50 220 LYS A O 1
ATOM 1882 N N . ILE A 1 221 ? -30.908 9.811 43.334 1.00 95.25 221 ILE A N 1
ATOM 1883 C CA . ILE A 1 221 ? -29.483 10.134 43.162 1.00 95.25 221 ILE A CA 1
ATOM 1884 C C . ILE A 1 221 ? -28.842 9.205 42.122 1.00 95.25 221 ILE A C 1
ATOM 1886 O O . ILE A 1 221 ? -28.180 9.681 41.203 1.00 95.25 221 ILE A O 1
ATOM 1890 N N . HIS A 1 222 ? -29.089 7.900 42.193 1.00 97.06 222 HIS A N 1
ATOM 1891 C CA . HIS A 1 222 ? -28.545 6.930 41.247 1.00 97.06 222 HIS A CA 1
ATOM 1892 C C . HIS A 1 222 ? -29.026 7.197 39.815 1.00 97.06 222 HIS A C 1
ATOM 1894 O O . HIS A 1 222 ? -28.235 7.133 38.874 1.00 97.06 222 HIS A O 1
ATOM 1900 N N . SER A 1 223 ? -30.304 7.540 39.633 1.00 95.44 223 SER A N 1
ATOM 1901 C CA . SER A 1 223 ? -30.839 7.917 38.322 1.00 95.44 223 SER A CA 1
ATOM 1902 C C . SER A 1 223 ? -30.171 9.185 37.778 1.00 95.44 223 SER A C 1
ATOM 1904 O O . SER A 1 223 ? -29.785 9.213 36.610 1.00 95.44 223 SER A O 1
ATOM 1906 N N . THR A 1 224 ? -29.936 10.194 38.628 1.00 96.56 224 THR A N 1
ATOM 1907 C CA . THR A 1 224 ? -29.223 11.413 38.221 1.00 96.56 224 THR A CA 1
ATOM 1908 C C . THR A 1 224 ? -27.767 11.130 37.868 1.00 96.56 224 THR A C 1
ATOM 1910 O O . THR A 1 224 ? -27.299 11.608 36.840 1.00 96.56 224 THR A O 1
ATOM 1913 N N . ILE A 1 225 ? -27.074 10.288 38.643 1.00 94.56 225 ILE A N 1
ATOM 1914 C CA . ILE A 1 225 ? -25.701 9.869 38.345 1.00 94.56 225 ILE A CA 1
ATOM 1915 C C . ILE A 1 225 ? -25.665 9.175 36.987 1.00 94.56 225 ILE A C 1
ATOM 1917 O O . ILE A 1 225 ? -24.898 9.596 36.135 1.00 94.56 225 ILE A O 1
ATOM 1921 N N . ASN A 1 226 ? -26.540 8.199 36.737 1.00 94.75 226 ASN A N 1
ATOM 1922 C CA . ASN A 1 226 ? -26.598 7.494 35.454 1.00 94.75 226 ASN A CA 1
ATOM 1923 C C . ASN A 1 226 ? -26.844 8.426 34.257 1.00 94.75 226 ASN A C 1
ATOM 1925 O O . ASN A 1 226 ? -26.251 8.242 33.197 1.00 94.75 226 ASN A O 1
ATOM 1929 N N . LEU A 1 227 ? -27.723 9.421 34.400 1.00 96.06 227 LEU A N 1
ATOM 1930 C CA . LEU A 1 227 ? -27.950 10.407 33.342 1.00 96.06 227 LEU A CA 1
ATOM 1931 C C . LEU A 1 227 ? -26.694 11.252 33.108 1.00 96.06 227 LEU A C 1
ATOM 1933 O O . LEU A 1 227 ? -26.231 11.349 31.974 1.00 96.06 227 LEU A O 1
ATOM 1937 N N . THR A 1 228 ? -26.095 11.786 34.177 1.00 93.94 228 THR A N 1
ATOM 1938 C CA . THR A 1 228 ? -24.871 12.594 34.061 1.00 93.94 228 THR A CA 1
ATOM 1939 C C . THR A 1 228 ? -23.686 11.802 33.511 1.00 93.94 228 THR A C 1
ATOM 1941 O O . THR A 1 228 ? -22.942 12.328 32.690 1.00 93.94 228 THR A O 1
ATOM 1944 N N . THR A 1 229 ? -23.513 10.532 33.890 1.00 95.38 229 THR A N 1
ATOM 1945 C CA . THR A 1 229 ? -22.439 9.682 33.361 1.00 95.38 229 THR A CA 1
ATOM 1946 C C . THR A 1 229 ? -22.652 9.379 31.883 1.00 95.38 229 THR A C 1
ATOM 1948 O O . THR A 1 229 ? -21.693 9.425 31.120 1.00 95.38 229 THR A O 1
ATOM 1951 N N . ASN A 1 230 ? -23.890 9.145 31.441 1.00 94.69 230 ASN A N 1
ATOM 1952 C CA . ASN A 1 230 ? -24.198 8.966 30.021 1.00 94.69 230 ASN A CA 1
ATOM 1953 C C . ASN A 1 230 ? -23.909 10.235 29.203 1.00 94.69 230 ASN A C 1
ATOM 1955 O O . ASN A 1 230 ? -23.310 10.150 28.130 1.00 94.69 230 ASN A O 1
ATOM 1959 N N . GLU A 1 231 ? -24.282 11.410 29.713 1.00 95.25 231 GLU A N 1
ATOM 1960 C CA . GLU A 1 231 ? -23.972 12.695 29.073 1.00 95.25 231 GLU A CA 1
ATOM 1961 C C . GLU A 1 231 ? -22.461 12.940 28.992 1.00 95.25 231 GLU A C 1
ATOM 1963 O O . GLU A 1 231 ? -21.943 13.302 27.934 1.00 95.25 231 GLU A O 1
ATOM 1968 N N . GLN A 1 232 ? -21.739 12.690 30.086 1.00 93.44 232 GLN A N 1
ATOM 1969 C CA . GLN A 1 232 ? -20.281 12.798 30.129 1.00 93.44 232 GLN A CA 1
ATOM 1970 C C . GLN A 1 232 ? -19.614 11.823 29.154 1.00 93.44 232 GLN A C 1
ATOM 1972 O O . GLN A 1 232 ? -18.716 12.225 28.418 1.00 93.44 232 GLN A O 1
ATOM 1977 N N . ASN A 1 233 ? -20.077 10.574 29.081 1.00 93.06 233 ASN A N 1
ATOM 1978 C CA . ASN A 1 233 ? -19.558 9.582 28.138 1.00 93.06 233 ASN A CA 1
ATOM 1979 C C . ASN A 1 233 ? -19.767 10.027 26.683 1.00 93.06 233 ASN A C 1
ATOM 1981 O O . ASN A 1 233 ? -18.835 9.957 25.886 1.00 93.06 233 ASN A O 1
ATOM 1985 N N . SER A 1 234 ? -20.942 10.575 26.354 1.00 93.56 234 SER A N 1
ATOM 1986 C CA . SER A 1 234 ? -21.212 11.131 25.022 1.00 93.56 234 SER A CA 1
ATOM 1987 C C . SER A 1 234 ? -20.264 12.288 24.672 1.00 93.56 234 SER A C 1
ATOM 1989 O O . SER A 1 234 ? -19.753 12.369 23.554 1.00 93.56 234 SER A O 1
ATOM 1991 N N . GLN A 1 235 ? -19.963 13.168 25.633 1.00 96.69 235 GLN A N 1
ATOM 1992 C CA . GLN A 1 235 ? -18.987 14.245 25.436 1.00 96.69 235 GLN A CA 1
ATOM 1993 C C . GLN A 1 235 ? -17.560 13.713 25.245 1.00 96.69 235 GLN A C 1
ATOM 1995 O O . GLN A 1 235 ? -16.829 14.218 24.391 1.00 96.69 235 GLN A O 1
ATOM 2000 N N . VAL A 1 236 ? -17.160 12.688 26.003 1.00 94.69 236 VAL A N 1
ATOM 2001 C CA . VAL A 1 236 ? -15.851 12.034 25.855 1.00 94.69 236 VAL A CA 1
ATOM 2002 C C . VAL A 1 236 ? -15.711 11.411 24.467 1.00 94.69 236 VAL A C 1
ATOM 2004 O O . VAL A 1 236 ? -14.687 11.625 23.821 1.00 94.69 236 VAL A O 1
ATOM 2007 N N . GLU A 1 237 ? -16.738 10.723 23.965 1.00 93.81 237 GLU A N 1
ATOM 2008 C CA . GLU A 1 237 ? -16.740 10.172 22.603 1.00 93.81 237 GLU A CA 1
ATOM 2009 C C . GLU A 1 237 ? -16.581 11.273 21.545 1.00 93.81 237 GLU A C 1
ATOM 2011 O O . GLU A 1 237 ? -15.758 11.157 20.636 1.00 93.81 237 GLU A O 1
ATOM 2016 N N . GLN A 1 238 ? -17.299 12.392 21.683 1.00 95.19 238 GLN A N 1
ATOM 2017 C CA . GLN A 1 238 ? -17.160 13.526 20.763 1.00 95.19 238 GLN A CA 1
ATOM 2018 C C . GLN A 1 238 ? -15.750 14.132 20.784 1.00 95.19 238 GLN A C 1
ATOM 2020 O O . GLN A 1 238 ? -15.219 14.507 19.735 1.00 95.19 238 GLN A O 1
ATOM 2025 N N . LEU A 1 239 ? -15.132 14.245 21.963 1.00 95.25 239 LEU A N 1
ATOM 2026 C CA . LEU A 1 239 ? -13.759 14.731 22.098 1.00 95.25 239 LEU A CA 1
ATOM 2027 C C . LEU A 1 239 ? -12.752 13.748 21.498 1.00 95.25 239 LEU A C 1
ATOM 2029 O O . LEU A 1 239 ? -11.843 14.183 20.794 1.00 95.25 239 LEU A O 1
ATOM 2033 N N . GLN A 1 240 ? -12.937 12.442 21.701 1.00 94.62 240 GLN A N 1
ATOM 2034 C CA . GLN A 1 240 ? -12.107 11.412 21.073 1.00 94.62 240 GLN A CA 1
ATOM 2035 C C . GLN A 1 240 ? -12.181 11.489 19.547 1.00 94.62 240 GLN A C 1
ATOM 2037 O O . GLN A 1 240 ? -11.142 11.505 18.890 1.00 94.62 240 GLN A O 1
ATOM 2042 N N . ILE A 1 241 ? -13.380 11.639 18.975 1.00 95.25 241 ILE A N 1
ATOM 2043 C CA . ILE A 1 241 ? -13.545 11.818 17.526 1.00 95.25 241 ILE A CA 1
ATOM 2044 C C . ILE A 1 241 ? -12.769 13.054 17.046 1.00 95.25 241 ILE A C 1
ATOM 2046 O O . ILE A 1 241 ? -12.007 12.959 16.085 1.00 95.25 241 ILE A O 1
ATOM 2050 N N . LYS A 1 242 ? -12.875 14.195 17.738 1.00 96.19 242 LYS A N 1
ATOM 2051 C CA . LYS A 1 242 ? -12.112 15.406 17.380 1.00 96.19 242 LYS A CA 1
ATOM 2052 C C . LYS A 1 242 ? -10.597 15.201 17.463 1.00 96.19 242 LYS A C 1
ATOM 2054 O O . LYS A 1 242 ? -9.882 15.676 16.586 1.00 96.19 242 LYS A O 1
ATOM 2059 N N . ILE A 1 243 ? -10.108 14.488 18.478 1.00 95.69 243 ILE A N 1
ATOM 2060 C CA . ILE A 1 243 ? -8.682 14.160 18.613 1.00 95.69 243 ILE A CA 1
ATOM 2061 C C . ILE A 1 243 ? -8.224 13.313 17.423 1.00 95.69 243 ILE A C 1
ATOM 2063 O O . ILE A 1 243 ? -7.270 13.695 16.754 1.00 95.69 243 ILE A O 1
ATOM 2067 N N . THR A 1 244 ? -8.943 12.239 17.085 1.00 93.50 244 THR A N 1
ATOM 2068 C CA . THR A 1 244 ? -8.574 11.379 15.943 1.00 93.50 244 THR A CA 1
ATOM 2069 C C . THR A 1 244 ? -8.570 12.134 14.61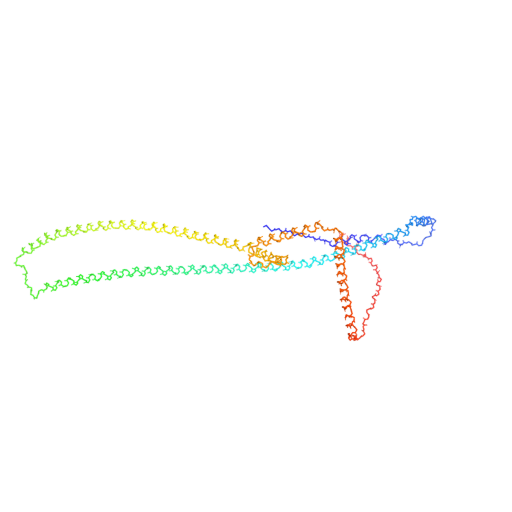0 1.00 93.50 244 THR A C 1
ATOM 2071 O O . THR A 1 244 ? -7.708 11.906 13.763 1.00 93.50 244 THR A O 1
ATOM 2074 N N . GLN A 1 245 ? -9.494 13.082 14.424 1.00 94.50 245 GLN A N 1
ATOM 2075 C CA . GLN A 1 245 ? -9.513 13.952 13.247 1.00 94.50 245 GLN A CA 1
ATOM 2076 C C . GLN A 1 245 ? -8.266 14.842 13.181 1.00 94.50 245 GLN A C 1
ATOM 2078 O O . GLN A 1 245 ? -7.638 14.930 12.128 1.00 94.50 245 GLN A O 1
ATOM 2083 N N . LEU A 1 246 ? -7.881 15.468 14.296 1.00 94.06 246 LEU A N 1
ATOM 2084 C CA . LEU A 1 246 ? -6.679 16.303 14.366 1.00 94.06 246 LEU A CA 1
ATOM 2085 C C . LEU A 1 246 ? -5.397 15.487 14.171 1.00 94.06 246 LEU A C 1
ATOM 2087 O O . LEU A 1 246 ? -4.509 15.923 13.446 1.00 94.06 246 LEU A O 1
ATOM 2091 N N . GLU A 1 247 ? -5.310 14.291 14.749 1.00 95.69 247 GLU A N 1
ATOM 2092 C CA . GLU A 1 247 ? -4.177 13.382 14.545 1.00 95.69 247 GLU A CA 1
ATOM 2093 C C . GLU A 1 247 ? -4.012 12.996 13.070 1.00 95.69 247 GLU A C 1
ATOM 2095 O O . GLU A 1 247 ? -2.891 12.961 12.561 1.00 95.69 247 GLU A O 1
ATOM 2100 N N . ASN A 1 248 ? -5.116 12.755 12.357 1.00 93.06 248 ASN A N 1
ATOM 2101 C CA . ASN A 1 248 ? -5.081 12.466 10.923 1.00 93.06 248 ASN A CA 1
ATOM 2102 C C . ASN A 1 248 ? -4.629 13.678 10.096 1.00 93.06 248 ASN A C 1
ATOM 2104 O O . ASN A 1 248 ? -3.846 13.513 9.163 1.00 93.06 248 ASN A O 1
ATOM 2108 N N . LEU A 1 249 ? -5.072 14.889 10.452 1.00 95.50 249 LEU A N 1
ATOM 2109 C CA . LEU A 1 249 ? -4.607 16.117 9.800 1.00 95.50 249 LEU A CA 1
ATOM 2110 C C . LEU A 1 249 ? -3.106 16.337 10.020 1.00 95.50 249 LEU A C 1
ATOM 2112 O O . LEU A 1 249 ? -2.393 16.643 9.071 1.00 95.50 249 LEU A O 1
ATOM 2116 N N . ILE A 1 250 ? -2.611 16.117 11.240 1.00 94.44 250 ILE A N 1
ATOM 2117 C CA . ILE A 1 250 ? -1.179 16.216 11.551 1.00 94.44 250 ILE A CA 1
ATOM 2118 C C . ILE A 1 250 ? -0.372 15.206 10.729 1.00 94.44 250 ILE A C 1
ATOM 2120 O O . ILE A 1 250 ? 0.662 15.568 10.173 1.00 94.44 250 ILE A O 1
ATOM 2124 N N . LYS A 1 251 ? -0.839 13.955 10.609 1.00 94.38 251 LYS A N 1
ATOM 2125 C CA . LYS A 1 251 ? -0.174 12.941 9.772 1.00 94.38 251 LYS A CA 1
ATOM 2126 C C . LYS A 1 251 ? -0.071 13.384 8.315 1.00 94.38 251 LYS A C 1
ATOM 2128 O O . LYS A 1 251 ? 1.019 13.331 7.755 1.00 94.38 251 LYS A O 1
ATOM 2133 N N . HIS A 1 252 ? -1.171 13.865 7.737 1.00 89.75 252 HIS A N 1
ATOM 2134 C CA . HIS A 1 252 ? -1.181 14.362 6.362 1.00 89.75 252 HIS A CA 1
ATOM 2135 C C . HIS A 1 252 ? -0.222 15.550 6.175 1.00 89.75 252 HIS A C 1
ATOM 2137 O O . HIS A 1 252 ? 0.481 15.627 5.170 1.00 89.75 252 HIS A O 1
ATOM 2143 N N . GLU A 1 253 ? -0.144 16.460 7.148 1.00 88.56 253 GLU A N 1
ATOM 2144 C CA . GLU A 1 253 ? 0.760 17.612 7.079 1.00 88.56 253 GLU A CA 1
ATOM 2145 C C . GLU A 1 253 ? 2.240 17.195 7.157 1.00 88.56 253 GLU A C 1
ATOM 2147 O O . GLU A 1 253 ? 3.060 17.702 6.395 1.00 88.56 253 GLU A O 1
ATOM 2152 N N . ILE A 1 254 ? 2.582 16.217 8.006 1.00 91.81 254 ILE A N 1
ATOM 2153 C CA . ILE A 1 254 ? 3.939 15.644 8.088 1.00 91.81 254 ILE A CA 1
ATOM 2154 C C . ILE A 1 254 ? 4.310 14.935 6.774 1.00 91.81 254 ILE A C 1
ATOM 2156 O O . ILE A 1 254 ? 5.424 15.086 6.266 1.00 91.81 254 ILE A O 1
ATOM 2160 N N . GLU A 1 255 ? 3.390 14.169 6.187 1.00 89.31 255 GLU A N 1
ATOM 2161 C CA . GLU A 1 255 ? 3.587 13.528 4.878 1.00 89.31 255 GLU A CA 1
ATOM 2162 C C . GLU A 1 255 ? 3.799 14.569 3.765 1.00 89.31 255 GLU A C 1
ATOM 2164 O O . GLU A 1 255 ? 4.677 14.420 2.911 1.00 89.31 255 GLU A O 1
ATOM 2169 N N . HIS A 1 256 ? 3.055 15.672 3.801 1.00 87.00 256 HIS A N 1
ATOM 2170 C CA . HIS A 1 256 ? 3.227 16.770 2.858 1.00 87.00 256 HIS A CA 1
ATOM 2171 C C . HIS A 1 256 ? 4.558 17.518 3.063 1.00 87.00 256 HIS A C 1
ATOM 2173 O O . HIS A 1 256 ? 5.245 17.836 2.088 1.00 87.00 256 HIS A O 1
ATOM 2179 N N . GLU A 1 257 ? 4.970 17.759 4.311 1.00 85.94 257 GLU A N 1
ATOM 2180 C CA . GLU A 1 257 ? 6.260 18.373 4.644 1.00 85.94 257 GLU A CA 1
ATOM 2181 C C . GLU A 1 257 ? 7.426 17.506 4.153 1.00 85.94 257 GLU A C 1
ATOM 2183 O O . GLU A 1 257 ? 8.332 18.001 3.481 1.00 85.94 257 GLU A O 1
ATOM 2188 N N . THR A 1 258 ? 7.388 16.201 4.426 1.00 85.19 258 THR A N 1
ATOM 2189 C CA . THR A 1 258 ? 8.421 15.257 3.970 1.00 85.19 258 THR A CA 1
ATOM 2190 C C . THR A 1 258 ? 8.472 15.161 2.444 1.00 85.19 258 THR A C 1
ATOM 2192 O O . THR A 1 258 ? 9.562 15.147 1.871 1.00 85.19 258 THR A O 1
ATOM 2195 N N . SER A 1 259 ? 7.324 15.185 1.759 1.00 85.25 259 SER A N 1
ATOM 2196 C CA . SER A 1 259 ? 7.253 15.275 0.294 1.00 85.25 259 SER A CA 1
ATOM 2197 C C . SER A 1 259 ? 7.917 16.553 -0.240 1.00 85.25 259 SER A C 1
ATOM 2199 O O . SER A 1 259 ? 8.770 16.492 -1.129 1.00 85.25 259 SER A O 1
ATOM 2201 N N . CYS A 1 260 ? 7.616 17.712 0.356 1.00 82.62 260 CYS A N 1
ATOM 2202 C CA . CYS A 1 260 ? 8.245 18.988 0.005 1.00 82.62 260 CYS A CA 1
ATOM 2203 C C . CYS A 1 260 ? 9.761 18.986 0.259 1.00 82.62 260 CYS A C 1
ATOM 2205 O O . CYS A 1 260 ? 10.530 19.474 -0.572 1.00 82.62 260 CYS A O 1
ATOM 2207 N N . GLN A 1 261 ? 10.210 18.424 1.384 1.00 82.75 261 GLN A N 1
ATOM 2208 C CA . GLN A 1 261 ? 11.633 18.283 1.701 1.00 82.75 261 GLN A CA 1
ATOM 2209 C C . GLN A 1 261 ? 12.341 17.360 0.703 1.00 82.75 261 GLN A C 1
ATOM 2211 O O . GLN A 1 261 ? 13.430 17.689 0.236 1.00 82.75 261 GLN A O 1
ATOM 2216 N N . ASN A 1 262 ? 11.716 16.248 0.314 1.00 80.06 262 ASN A N 1
ATOM 2217 C CA . ASN A 1 262 ? 12.258 15.332 -0.687 1.00 80.06 262 ASN A CA 1
ATOM 2218 C C . ASN A 1 262 ? 12.367 15.992 -2.066 1.00 80.06 262 ASN A C 1
ATOM 2220 O O . ASN A 1 262 ? 13.405 15.866 -2.716 1.00 80.06 262 ASN A O 1
ATOM 2224 N N . LEU A 1 263 ? 11.356 16.762 -2.481 1.00 79.12 263 LEU A N 1
ATOM 2225 C CA . LEU A 1 263 ? 11.427 17.588 -3.688 1.00 79.12 263 LEU A CA 1
ATOM 2226 C C . LEU A 1 263 ? 12.576 18.601 -3.597 1.00 79.12 263 LEU A C 1
ATOM 2228 O O . LEU A 1 263 ? 13.369 18.715 -4.527 1.00 79.12 263 LEU A O 1
ATOM 2232 N N . LEU A 1 264 ? 12.735 19.295 -2.467 1.00 72.94 264 LEU A N 1
ATOM 2233 C CA . LEU A 1 264 ? 13.843 20.232 -2.257 1.00 72.94 264 LEU A CA 1
ATOM 2234 C C . LEU A 1 264 ? 15.215 19.542 -2.360 1.00 72.94 264 LEU A C 1
ATOM 2236 O O . LEU A 1 264 ? 16.152 20.112 -2.921 1.00 72.94 264 LEU A O 1
ATOM 2240 N N . ILE A 1 265 ? 15.344 18.322 -1.833 1.00 77.19 265 ILE A N 1
ATOM 2241 C CA . ILE A 1 265 ? 16.565 17.512 -1.926 1.00 77.19 265 ILE A CA 1
ATOM 2242 C C . ILE A 1 265 ? 16.832 17.101 -3.380 1.00 77.19 265 ILE A C 1
ATOM 2244 O O . ILE A 1 265 ? 17.969 17.206 -3.836 1.00 77.19 265 ILE A O 1
ATOM 2248 N N . GLN A 1 266 ? 15.803 16.705 -4.134 1.00 67.44 266 GLN A N 1
ATOM 2249 C CA . GLN A 1 266 ? 15.926 16.410 -5.567 1.00 67.44 266 GLN A CA 1
ATOM 2250 C C . GLN A 1 266 ? 16.395 17.639 -6.357 1.00 67.44 266 GLN A C 1
ATOM 2252 O O . GLN A 1 266 ? 17.381 17.556 -7.088 1.00 67.44 266 GLN A O 1
ATOM 2257 N N . TYR A 1 267 ? 15.786 18.807 -6.130 1.00 62.19 267 TYR A N 1
ATOM 2258 C CA . TYR A 1 267 ? 16.201 20.053 -6.784 1.00 62.19 267 TYR A CA 1
ATOM 2259 C C . TYR A 1 267 ? 17.633 20.474 -6.424 1.00 62.19 267 TYR A C 1
ATOM 2261 O O . TYR A 1 267 ? 18.351 20.976 -7.287 1.00 62.19 267 TYR A O 1
ATOM 2269 N N . LYS A 1 268 ? 18.083 20.246 -5.182 1.00 62.62 268 LYS A N 1
ATOM 2270 C CA . LYS A 1 268 ? 19.474 20.520 -4.778 1.00 62.62 268 LYS A CA 1
ATOM 2271 C C . LYS A 1 268 ? 20.491 19.588 -5.443 1.00 62.62 268 LYS A C 1
ATOM 2273 O O . LYS A 1 268 ? 21.628 19.999 -5.659 1.00 62.62 268 LYS A O 1
ATOM 2278 N N . ASN A 1 269 ? 20.097 18.363 -5.784 1.00 59.47 269 ASN A N 1
ATOM 2279 C CA . ASN A 1 269 ? 21.012 17.365 -6.335 1.00 59.47 269 ASN A CA 1
ATOM 2280 C C . ASN A 1 269 ? 21.105 17.392 -7.869 1.00 59.47 269 ASN A C 1
ATOM 2282 O O . ASN A 1 269 ? 22.102 16.913 -8.408 1.00 59.47 269 ASN A O 1
ATOM 2286 N N . GLU A 1 270 ? 20.121 17.949 -8.584 1.00 55.66 270 GLU A N 1
ATOM 2287 C CA . GLU A 1 270 ? 20.016 17.696 -10.027 1.00 55.66 270 GLU A CA 1
ATOM 2288 C C . GLU A 1 270 ? 20.695 18.681 -10.988 1.00 55.66 270 GLU A C 1
ATOM 2290 O O . GLU A 1 270 ? 20.894 18.265 -12.129 1.00 55.66 270 GLU A O 1
ATOM 2295 N N . LYS A 1 271 ? 21.105 19.921 -10.640 1.00 55.84 271 LYS A N 1
ATOM 2296 C CA . LYS A 1 271 ? 21.661 20.811 -11.700 1.00 55.84 271 LYS A CA 1
ATOM 2297 C C . LYS A 1 271 ? 22.919 21.647 -11.479 1.00 55.84 271 LYS A C 1
ATOM 2299 O O . LYS A 1 271 ? 23.578 21.910 -12.483 1.00 55.84 271 LYS A O 1
ATOM 2304 N N . ASP A 1 272 ? 23.355 21.975 -10.265 1.00 55.97 272 ASP A N 1
ATOM 2305 C CA . ASP A 1 272 ? 24.315 23.092 -10.165 1.00 55.97 272 ASP A CA 1
ATOM 2306 C C . ASP A 1 272 ? 25.660 22.796 -9.488 1.00 55.97 272 ASP A C 1
ATOM 2308 O O . ASP A 1 272 ? 26.603 23.555 -9.679 1.00 55.97 272 ASP A O 1
ATOM 2312 N N . HIS A 1 273 ? 25.852 21.682 -8.776 1.00 55.03 273 HIS A N 1
ATOM 2313 C CA . HIS A 1 273 ? 27.133 21.479 -8.079 1.00 55.03 273 HIS A CA 1
ATOM 2314 C C . HIS A 1 273 ? 28.270 20.966 -8.980 1.00 55.03 273 HIS A C 1
ATOM 2316 O O . HIS A 1 273 ? 29.382 21.470 -8.888 1.00 55.03 273 HIS A O 1
ATOM 2322 N N . SER A 1 274 ? 28.024 20.034 -9.908 1.00 59.97 274 SER A N 1
ATOM 2323 C CA . SER A 1 274 ? 29.084 19.529 -10.805 1.00 59.97 274 SER A CA 1
ATOM 2324 C C . SER A 1 274 ? 29.570 20.594 -11.791 1.00 59.97 274 SER A C 1
ATOM 2326 O O . SER A 1 274 ? 30.768 20.734 -12.020 1.00 59.97 274 SER A O 1
ATOM 2328 N N . SER A 1 275 ? 28.640 21.320 -12.407 1.00 64.06 275 SER A N 1
ATOM 2329 C CA . SER A 1 275 ? 28.924 22.310 -13.449 1.00 64.06 275 SER A CA 1
ATOM 2330 C C . SER A 1 275 ? 29.587 23.562 -12.871 1.00 64.06 275 SER A C 1
ATOM 2332 O O . SER A 1 275 ? 30.568 24.046 -13.436 1.00 64.06 275 SER A O 1
ATOM 2334 N N . ILE A 1 276 ? 29.117 24.056 -11.719 1.00 72.12 276 ILE A N 1
ATOM 2335 C CA . ILE A 1 276 ? 29.691 25.239 -11.063 1.00 72.12 276 ILE A CA 1
ATOM 2336 C C . ILE A 1 276 ? 31.053 24.919 -10.439 1.00 72.12 276 ILE A C 1
ATOM 2338 O O . ILE A 1 276 ? 31.966 25.740 -10.544 1.00 72.12 276 ILE A O 1
ATOM 2342 N N . GLU A 1 277 ? 31.245 23.732 -9.854 1.00 74.38 277 GLU A N 1
ATOM 2343 C CA . GLU A 1 277 ? 32.546 23.353 -9.286 1.00 74.38 277 GLU A CA 1
ATOM 2344 C C . GLU A 1 277 ? 33.598 23.151 -10.391 1.00 74.38 277 GLU A C 1
ATOM 2346 O O . GLU A 1 277 ? 34.721 23.642 -10.271 1.00 74.38 277 GLU A O 1
ATOM 2351 N N . GLN A 1 278 ? 33.227 22.533 -11.521 1.00 78.06 278 GLN A N 1
ATOM 2352 C CA . GLN A 1 278 ? 34.091 22.443 -12.709 1.00 78.06 278 GLN A CA 1
ATOM 2353 C C . GLN A 1 278 ? 34.424 23.826 -13.282 1.00 78.06 278 GLN A C 1
ATOM 2355 O O . GLN A 1 278 ? 35.574 24.102 -13.631 1.00 78.06 278 GLN A O 1
ATOM 2360 N N . LEU A 1 279 ? 33.442 24.727 -13.359 1.00 80.75 279 LEU A N 1
ATOM 2361 C CA . LEU A 1 279 ? 33.665 26.092 -13.827 1.00 80.75 279 LEU A CA 1
ATOM 2362 C C . LEU A 1 279 ? 34.626 26.847 -12.897 1.00 80.75 279 LEU A C 1
ATOM 2364 O O . LEU A 1 279 ? 35.574 27.476 -13.355 1.00 80.75 279 LEU A O 1
ATOM 2368 N N . LYS A 1 280 ? 34.441 26.737 -11.581 1.00 81.94 280 LYS A N 1
ATOM 2369 C CA . LYS A 1 280 ? 35.324 27.359 -10.591 1.00 81.94 280 LYS A CA 1
ATOM 2370 C C . LYS A 1 280 ? 36.758 26.833 -10.704 1.00 81.94 280 LYS A C 1
ATOM 2372 O O . LYS A 1 280 ? 37.690 27.633 -10.736 1.00 81.94 280 LYS A O 1
ATOM 2377 N N . GLN A 1 281 ? 36.930 25.517 -10.839 1.00 81.94 281 GLN A N 1
ATOM 2378 C CA . GLN A 1 281 ? 38.241 24.886 -11.025 1.00 81.94 281 GLN A CA 1
ATOM 2379 C C . GLN A 1 281 ? 38.918 25.323 -12.333 1.00 81.94 281 GLN A C 1
ATOM 2381 O O . GLN A 1 281 ? 40.107 25.640 -12.339 1.00 81.94 281 GLN A O 1
ATOM 2386 N N . THR A 1 282 ? 38.180 25.389 -13.445 1.00 83.25 282 THR A N 1
ATOM 2387 C CA . THR A 1 282 ? 38.738 25.844 -14.732 1.00 83.25 282 THR A CA 1
ATOM 2388 C C . THR A 1 282 ? 39.146 27.316 -14.699 1.00 83.25 282 THR A C 1
ATOM 2390 O O . THR A 1 282 ? 40.222 27.654 -15.193 1.00 83.25 282 THR A O 1
ATOM 2393 N N . ILE A 1 283 ? 38.354 28.182 -14.061 1.00 83.88 283 ILE A N 1
ATOM 2394 C CA . ILE A 1 283 ? 38.699 29.597 -13.856 1.00 83.88 283 ILE A CA 1
ATOM 2395 C C . ILE A 1 283 ? 39.972 29.725 -13.013 1.00 83.88 283 ILE A C 1
ATOM 2397 O O . ILE A 1 283 ? 40.848 30.517 -13.356 1.00 83.88 283 ILE A O 1
ATOM 2401 N N . GLU A 1 284 ? 40.119 28.921 -11.959 1.00 80.62 284 GLU A N 1
ATOM 2402 C CA . GLU A 1 284 ? 41.304 28.941 -11.097 1.00 80.62 284 GLU A CA 1
ATOM 2403 C C . GLU A 1 284 ? 42.574 28.489 -11.844 1.00 80.62 284 GLU A C 1
ATOM 2405 O O . GLU A 1 284 ? 43.636 29.100 -11.702 1.00 80.62 284 GLU A O 1
ATOM 2410 N N . ILE A 1 285 ? 42.464 27.468 -12.705 1.00 82.50 285 ILE A N 1
ATOM 2411 C CA . ILE A 1 285 ? 43.559 27.017 -13.582 1.00 82.50 285 ILE A CA 1
ATOM 2412 C C . ILE A 1 285 ? 43.959 28.122 -14.568 1.00 82.50 285 ILE A C 1
ATOM 2414 O O . ILE A 1 285 ? 45.148 28.388 -14.755 1.00 82.50 285 ILE A O 1
ATOM 2418 N N . LEU A 1 286 ? 42.982 28.768 -15.212 1.00 81.50 286 LEU A N 1
ATOM 2419 C CA . LEU A 1 286 ? 43.239 29.831 -16.187 1.00 81.50 286 LEU A CA 1
ATOM 2420 C C . LEU A 1 286 ? 43.863 31.065 -15.533 1.00 81.50 286 LEU A C 1
ATOM 2422 O O . LEU A 1 286 ? 44.804 31.633 -16.089 1.00 81.50 286 LEU A O 1
ATOM 2426 N N . TYR A 1 287 ? 43.390 31.437 -14.343 1.00 81.56 287 TYR A N 1
ATOM 2427 C CA . TYR A 1 287 ? 43.947 32.539 -13.569 1.00 81.56 287 TYR A CA 1
ATOM 2428 C C . TYR A 1 287 ? 45.425 32.287 -13.242 1.00 81.56 287 TYR A C 1
ATOM 2430 O O . TYR A 1 287 ? 46.275 33.082 -13.638 1.00 81.56 287 TYR A O 1
ATOM 2438 N N . LYS A 1 288 ? 45.756 31.125 -12.654 1.00 79.56 288 LYS A N 1
ATOM 2439 C CA . LYS A 1 288 ? 47.142 30.745 -12.310 1.00 79.56 288 LYS A CA 1
ATOM 2440 C C . LYS A 1 288 ? 48.075 30.665 -13.522 1.00 79.56 288 LYS A C 1
ATOM 2442 O O . LYS A 1 288 ? 49.267 30.921 -13.404 1.00 79.56 288 LYS A O 1
ATOM 2447 N N . LYS A 1 289 ? 47.560 30.273 -14.692 1.00 77.38 289 LYS A N 1
ATOM 2448 C CA . LYS A 1 289 ? 48.381 30.062 -15.895 1.00 77.38 289 LYS A CA 1
ATOM 2449 C C . LYS A 1 289 ? 48.774 31.361 -16.600 1.00 77.38 289 LYS A C 1
ATOM 2451 O O . LYS A 1 289 ? 49.858 31.429 -17.173 1.00 77.38 289 LYS A O 1
ATOM 2456 N N . TYR A 1 290 ? 47.889 32.357 -16.622 1.00 73.12 290 TYR A N 1
ATOM 2457 C CA . TYR A 1 290 ? 48.066 33.558 -17.450 1.00 73.12 290 TYR A CA 1
ATOM 2458 C C . TYR A 1 290 ? 48.314 34.840 -16.646 1.00 73.12 290 TYR A C 1
ATOM 2460 O O . TYR A 1 290 ? 48.700 35.855 -17.233 1.00 73.12 290 TYR A O 1
ATOM 2468 N N . ILE A 1 291 ? 48.119 34.805 -15.325 1.00 72.38 291 ILE A N 1
ATOM 2469 C CA . ILE A 1 291 ? 48.338 35.928 -14.412 1.00 72.38 291 ILE A CA 1
ATOM 2470 C C . ILE A 1 291 ? 49.328 35.472 -13.336 1.00 72.38 291 ILE A C 1
ATOM 2472 O O . ILE A 1 291 ? 49.105 34.482 -12.649 1.00 72.38 291 ILE A O 1
ATOM 2476 N N . ILE A 1 292 ? 50.446 36.187 -13.208 1.00 62.31 292 ILE A N 1
ATOM 2477 C CA . ILE A 1 292 ? 51.491 35.902 -12.218 1.00 62.31 292 ILE A CA 1
ATOM 2478 C C . ILE A 1 292 ? 51.147 36.699 -10.951 1.00 62.31 292 ILE A C 1
ATOM 2480 O O . ILE A 1 292 ? 51.709 37.768 -10.722 1.00 62.31 292 ILE A O 1
ATOM 2484 N N . SER A 1 293 ? 50.171 36.219 -10.177 1.00 60.91 293 SER A N 1
ATOM 2485 C CA . SER A 1 293 ? 49.798 36.793 -8.875 1.00 60.91 293 SER A CA 1
ATOM 2486 C C . SER A 1 293 ? 49.441 35.671 -7.895 1.00 60.91 293 SER A C 1
ATOM 2488 O O . SER A 1 293 ? 48.429 34.995 -8.085 1.00 60.91 293 SER A O 1
ATOM 2490 N N . ASP A 1 294 ? 50.236 35.493 -6.837 1.00 57.12 294 ASP A N 1
ATOM 2491 C CA . ASP A 1 294 ? 50.026 34.486 -5.778 1.00 57.12 294 ASP A CA 1
ATOM 2492 C C . ASP A 1 294 ? 49.099 35.001 -4.661 1.00 57.12 294 ASP A C 1
ATOM 2494 O O . ASP A 1 294 ? 49.382 34.895 -3.467 1.00 57.12 294 ASP A O 1
ATOM 2498 N N . ASP A 1 295 ? 47.966 35.578 -5.042 1.00 60.78 295 ASP A N 1
ATOM 2499 C CA . ASP A 1 295 ? 46.985 36.084 -4.087 1.00 60.78 295 ASP A CA 1
ATOM 2500 C C . ASP A 1 295 ? 46.037 34.942 -3.681 1.00 60.78 295 ASP A C 1
ATOM 2502 O O . ASP A 1 295 ? 45.092 34.566 -4.384 1.00 60.78 295 ASP A O 1
ATOM 2506 N N . ILE A 1 296 ? 46.321 34.341 -2.526 1.00 55.94 296 ILE A N 1
ATOM 2507 C CA . ILE A 1 296 ? 45.544 33.232 -1.967 1.00 55.94 296 ILE A CA 1
ATOM 2508 C C . ILE A 1 296 ? 44.213 33.782 -1.431 1.00 55.94 296 ILE A C 1
ATOM 2510 O O . ILE A 1 296 ? 44.191 34.573 -0.492 1.00 55.94 296 ILE A O 1
ATOM 2514 N N . GLY A 1 297 ? 43.093 33.334 -2.010 1.00 63.00 297 GLY A N 1
ATOM 2515 C CA . GLY A 1 297 ? 41.739 33.666 -1.538 1.00 63.00 297 GLY A CA 1
ATOM 2516 C C . GLY A 1 297 ? 40.953 34.657 -2.401 1.00 63.00 297 GLY A C 1
ATOM 2517 O O . GLY A 1 297 ? 39.931 35.176 -1.952 1.00 63.00 297 GLY A O 1
ATOM 2518 N N . ILE A 1 298 ? 41.382 34.920 -3.637 1.00 70.62 298 ILE A N 1
ATOM 2519 C CA . ILE A 1 298 ? 40.635 35.784 -4.555 1.00 70.62 298 ILE A CA 1
ATOM 2520 C C . ILE A 1 298 ? 39.266 35.171 -4.908 1.00 70.62 298 ILE A C 1
ATOM 2522 O O . ILE A 1 298 ? 39.162 34.017 -5.322 1.00 70.62 298 ILE A O 1
ATOM 2526 N N . SER A 1 299 ? 38.206 35.980 -4.809 1.00 79.19 299 SER A N 1
ATOM 2527 C CA . SER A 1 299 ? 36.853 35.620 -5.257 1.00 79.19 299 SER A CA 1
ATOM 2528 C C . SER A 1 299 ? 36.814 35.282 -6.754 1.00 79.19 299 SER A C 1
ATOM 2530 O O . SER A 1 299 ? 37.414 35.980 -7.569 1.00 79.19 299 SER A O 1
ATOM 2532 N N . THR A 1 300 ? 36.043 34.262 -7.148 1.00 80.06 300 THR A N 1
ATOM 2533 C CA . THR A 1 300 ? 35.890 33.828 -8.553 1.00 80.06 300 THR A CA 1
ATOM 2534 C C . THR A 1 300 ? 35.509 34.971 -9.496 1.00 80.06 300 THR A C 1
ATOM 2536 O O . THR A 1 300 ? 35.993 35.027 -10.623 1.00 80.06 300 THR A O 1
ATOM 2539 N N . ILE A 1 301 ? 34.711 35.930 -9.018 1.00 84.12 301 ILE A N 1
ATOM 2540 C CA . ILE A 1 301 ? 34.327 37.126 -9.782 1.00 84.12 301 ILE A CA 1
ATOM 2541 C C . ILE A 1 301 ? 35.548 38.007 -10.071 1.00 84.12 301 ILE A C 1
ATOM 2543 O O . ILE A 1 301 ? 35.719 38.488 -11.187 1.00 84.12 301 ILE A O 1
ATOM 2547 N N . HIS A 1 302 ? 36.425 38.185 -9.085 1.00 81.50 302 HIS A N 1
ATOM 2548 C CA . HIS A 1 302 ? 37.629 38.990 -9.245 1.00 81.50 302 HIS A CA 1
ATOM 2549 C C . HIS A 1 302 ? 38.657 38.290 -10.148 1.00 81.50 302 HIS A C 1
ATOM 2551 O O . HIS A 1 302 ? 39.237 38.941 -11.012 1.00 81.50 302 HIS A O 1
ATOM 2557 N N . MET A 1 303 ? 38.806 36.959 -10.047 1.00 80.69 303 MET A N 1
ATOM 2558 C CA . MET A 1 303 ? 39.630 36.184 -10.989 1.00 80.69 303 MET A CA 1
ATOM 2559 C C . MET A 1 303 ? 39.168 36.381 -12.439 1.00 80.69 303 MET A C 1
ATOM 2561 O O . MET A 1 303 ? 39.985 36.65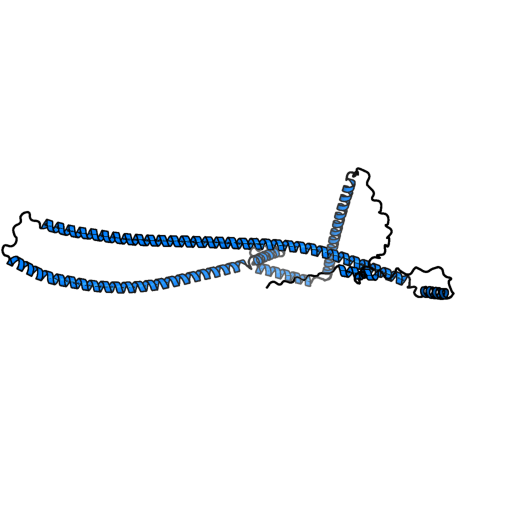4 -13.319 1.00 80.69 303 MET A O 1
ATOM 2565 N N . LEU A 1 304 ? 37.856 36.299 -12.683 1.00 85.06 304 LEU A N 1
ATOM 2566 C CA . LEU A 1 304 ? 37.269 36.529 -14.004 1.00 85.06 304 LEU A CA 1
ATOM 2567 C C . LEU A 1 304 ? 37.501 37.955 -14.506 1.00 85.06 304 LEU A C 1
ATOM 2569 O O . LEU A 1 304 ? 37.882 38.134 -15.658 1.00 85.06 304 LEU A O 1
ATOM 2573 N N . GLN A 1 305 ? 37.330 38.958 -13.647 1.00 82.69 305 GLN A N 1
ATOM 2574 C CA . GLN A 1 305 ? 37.522 40.361 -14.012 1.00 82.69 305 GLN A CA 1
ATOM 2575 C C . GLN A 1 305 ? 38.975 40.654 -14.425 1.00 82.69 305 GLN A C 1
ATOM 2577 O O . GLN A 1 305 ? 39.224 41.376 -15.392 1.00 82.69 305 GLN A O 1
ATOM 2582 N N . THR A 1 306 ? 39.951 40.055 -13.743 1.00 81.81 306 THR A N 1
ATOM 2583 C CA . THR A 1 306 ? 41.370 40.202 -14.096 1.00 81.81 306 THR A CA 1
ATOM 2584 C C . THR A 1 306 ? 41.708 39.474 -15.397 1.00 81.81 306 THR A C 1
ATOM 2586 O O . THR A 1 306 ? 42.428 40.023 -16.234 1.00 81.81 306 THR A O 1
ATOM 2589 N N . ILE A 1 307 ? 41.152 38.275 -15.613 1.00 84.06 307 ILE A N 1
ATOM 2590 C CA . ILE A 1 307 ? 41.277 37.550 -16.888 1.00 84.06 307 ILE A CA 1
ATOM 2591 C C . ILE A 1 307 ? 40.682 38.383 -18.028 1.00 84.06 307 ILE A C 1
ATOM 2593 O O . ILE A 1 307 ? 41.318 38.551 -19.065 1.00 84.06 307 ILE A O 1
ATOM 2597 N N . GLU A 1 308 ? 39.498 38.957 -17.831 1.00 86.06 308 GLU A N 1
ATOM 2598 C CA . GLU A 1 308 ? 38.822 39.786 -18.826 1.00 86.06 308 GLU A CA 1
ATOM 2599 C C . GLU A 1 308 ? 39.655 41.023 -19.188 1.00 86.06 308 GLU A C 1
ATOM 2601 O O . GLU A 1 308 ? 39.857 41.321 -20.365 1.00 86.06 308 GLU A O 1
ATOM 2606 N N . ASN A 1 309 ? 40.216 41.710 -18.192 1.00 84.69 309 ASN A N 1
ATOM 2607 C CA . ASN A 1 309 ? 41.104 42.848 -18.422 1.00 84.69 309 ASN A CA 1
ATOM 2608 C C . ASN A 1 309 ? 42.386 42.442 -19.163 1.00 84.69 309 ASN A C 1
ATOM 2610 O O . ASN A 1 309 ? 42.847 43.169 -20.047 1.00 84.69 309 ASN A O 1
ATOM 2614 N N . LYS A 1 310 ? 42.945 41.262 -18.860 1.00 83.56 310 LYS A N 1
ATOM 2615 C CA . LYS A 1 310 ? 44.110 40.731 -19.577 1.00 83.56 310 LYS A CA 1
ATOM 2616 C C . LYS A 1 310 ? 43.776 40.418 -21.032 1.00 83.56 310 LYS A C 1
ATOM 2618 O O . LYS A 1 310 ? 44.543 40.791 -21.915 1.00 83.56 310 LYS A O 1
ATOM 2623 N N . ILE A 1 311 ? 42.631 39.791 -21.287 1.00 84.56 311 ILE A N 1
ATOM 2624 C CA . ILE A 1 311 ? 42.138 39.502 -22.636 1.00 84.56 311 ILE A CA 1
ATOM 2625 C C . ILE A 1 311 ? 41.929 40.802 -23.417 1.00 84.56 311 ILE A C 1
ATOM 2627 O O . ILE A 1 311 ? 42.411 40.910 -24.540 1.00 84.56 311 ILE A O 1
ATOM 2631 N N . LYS A 1 312 ? 41.302 41.818 -22.815 1.00 84.69 312 LYS A N 1
ATOM 2632 C CA . LYS A 1 312 ? 41.140 43.146 -23.431 1.00 84.69 312 LYS A CA 1
ATOM 2633 C C . LYS A 1 312 ? 42.486 43.778 -23.790 1.00 84.69 312 LYS A C 1
ATOM 2635 O O . LYS A 1 312 ? 42.650 44.280 -24.895 1.00 84.69 312 LYS A O 1
ATOM 2640 N N . SER A 1 313 ? 43.475 43.697 -22.899 1.00 82.81 313 SER A N 1
ATOM 2641 C CA . SER A 1 313 ? 44.835 44.162 -23.192 1.00 82.81 313 SER A CA 1
ATOM 2642 C C . SER A 1 313 ? 45.466 43.398 -24.361 1.00 82.81 313 SER A C 1
ATOM 2644 O O . SER A 1 313 ? 46.062 44.031 -25.228 1.00 82.81 313 SER A O 1
ATOM 2646 N N . LEU A 1 314 ? 45.309 42.072 -24.420 1.00 84.06 314 LEU A N 1
ATOM 2647 C CA . LEU A 1 314 ? 45.828 41.258 -25.521 1.00 84.06 314 LEU A CA 1
ATOM 2648 C C . LEU A 1 314 ? 45.133 41.579 -26.849 1.00 84.06 314 LEU A C 1
ATOM 2650 O O . LEU A 1 314 ? 45.808 41.711 -27.867 1.00 84.06 314 LEU A O 1
ATOM 2654 N N . PHE A 1 315 ? 43.814 41.771 -26.851 1.00 81.31 315 PHE A N 1
ATOM 2655 C CA . PHE A 1 315 ? 43.090 42.188 -28.051 1.00 81.31 315 PHE A CA 1
ATOM 2656 C C . PHE A 1 315 ? 43.548 43.554 -28.545 1.00 81.31 315 PHE A C 1
ATOM 2658 O O . PHE A 1 315 ? 43.856 43.676 -29.724 1.00 81.31 315 PHE A O 1
ATOM 2665 N N . ASN A 1 316 ? 43.721 44.528 -27.650 1.00 83.12 316 ASN A N 1
ATOM 2666 C CA . ASN A 1 316 ? 44.274 45.825 -28.031 1.00 83.12 316 ASN A CA 1
ATOM 2667 C C . ASN A 1 316 ? 45.679 45.670 -28.631 1.00 83.12 316 ASN A C 1
ATOM 2669 O O . ASN A 1 316 ? 45.988 46.313 -29.627 1.00 83.12 316 ASN A O 1
ATOM 2673 N N . THR A 1 317 ? 46.527 44.787 -28.088 1.00 80.94 317 THR A N 1
ATOM 2674 C CA . THR A 1 317 ? 47.845 44.537 -28.694 1.00 80.94 317 THR A CA 1
ATOM 2675 C C . THR A 1 317 ? 47.755 43.868 -30.063 1.00 80.94 317 THR A C 1
ATOM 2677 O O . THR A 1 317 ? 48.529 44.229 -30.938 1.00 80.94 317 THR A O 1
ATOM 2680 N N . ILE A 1 318 ? 46.813 42.942 -30.274 1.00 77.31 318 ILE A N 1
ATOM 2681 C CA . ILE A 1 318 ? 46.595 42.271 -31.566 1.00 77.31 318 ILE A CA 1
ATOM 2682 C C . ILE A 1 318 ? 46.069 43.260 -32.608 1.00 77.31 318 ILE A C 1
ATOM 2684 O O . ILE A 1 318 ? 46.529 43.249 -33.743 1.00 77.31 318 ILE A O 1
ATOM 2688 N N . GLU A 1 319 ? 45.143 44.136 -32.223 1.00 77.25 319 GLU A N 1
ATOM 2689 C CA . GLU A 1 319 ? 44.547 45.141 -33.108 1.00 77.25 319 GLU A CA 1
ATOM 2690 C C . GLU A 1 319 ? 45.574 46.168 -33.611 1.00 77.25 319 GLU A C 1
ATOM 2692 O O . GLU A 1 319 ? 45.431 46.703 -34.706 1.00 77.25 319 GLU A O 1
ATOM 2697 N N . HIS A 1 320 ? 46.647 46.391 -32.846 1.00 72.38 320 HIS A N 1
ATOM 2698 C CA . HIS A 1 320 ? 47.739 47.302 -33.198 1.00 72.38 320 HIS A CA 1
ATOM 2699 C C . HIS A 1 320 ? 48.993 46.576 -33.722 1.00 72.38 320 HIS A C 1
ATOM 2701 O O . HIS A 1 320 ? 50.026 47.218 -33.909 1.00 72.38 320 HIS A O 1
ATOM 2707 N N . MET A 1 321 ? 48.945 45.254 -33.942 1.00 69.81 321 MET A N 1
ATOM 2708 C CA . MET A 1 321 ? 50.060 44.521 -34.551 1.00 69.81 321 MET A CA 1
ATOM 2709 C C . MET A 1 321 ? 50.057 44.691 -36.070 1.00 69.81 321 MET A C 1
ATOM 2711 O O . MET A 1 321 ? 49.033 44.522 -36.731 1.00 69.81 321 MET A O 1
ATOM 2715 N N . ASP A 1 322 ? 51.231 44.969 -36.635 1.00 68.44 322 ASP A N 1
ATOM 2716 C CA . ASP A 1 322 ? 51.390 45.114 -38.078 1.00 68.44 322 ASP A CA 1
ATOM 2717 C C . ASP A 1 322 ? 51.069 43.804 -38.818 1.00 68.44 322 ASP A C 1
ATOM 2719 O O . ASP A 1 322 ? 51.597 42.728 -38.519 1.00 68.44 322 ASP A O 1
ATOM 2723 N N . SER A 1 323 ? 50.233 43.923 -39.855 1.00 67.81 323 SER A N 1
ATOM 2724 C CA . SER A 1 323 ? 49.757 42.825 -40.713 1.00 67.81 323 SER A CA 1
ATOM 2725 C C . SER A 1 323 ? 50.891 41.984 -41.334 1.00 67.81 323 SER A C 1
ATOM 2727 O O . SER A 1 323 ? 50.714 40.801 -41.622 1.00 67.81 323 SER A O 1
ATOM 2729 N N . SER A 1 324 ? 52.096 42.547 -41.478 1.00 72.50 324 SER A N 1
ATOM 2730 C CA . SER A 1 324 ? 53.284 41.840 -41.974 1.00 72.50 324 SER A CA 1
ATOM 2731 C C . SER A 1 324 ? 53.749 40.711 -41.045 1.00 72.50 324 SER A C 1
ATOM 2733 O O . SER A 1 324 ? 54.035 39.613 -41.523 1.00 72.50 324 SER A O 1
ATOM 2735 N N . ILE A 1 325 ? 53.759 40.941 -39.729 1.00 73.19 325 ILE A N 1
ATOM 2736 C CA . ILE A 1 325 ? 54.165 39.947 -38.723 1.00 73.19 325 ILE A CA 1
ATOM 2737 C C . ILE A 1 325 ? 53.137 38.810 -38.672 1.00 73.19 325 ILE A C 1
ATOM 2739 O O . ILE A 1 325 ? 53.498 37.640 -38.531 1.00 73.19 325 ILE A O 1
ATOM 2743 N N . LEU A 1 326 ? 51.855 39.139 -38.856 1.00 69.19 326 LEU A N 1
ATOM 2744 C CA . LEU A 1 326 ? 50.773 38.159 -38.904 1.00 69.19 326 LEU A CA 1
ATOM 2745 C C . LEU A 1 326 ? 50.938 37.200 -40.094 1.00 69.19 326 LEU A C 1
ATOM 2747 O O . LEU A 1 326 ? 50.842 35.986 -39.926 1.00 69.19 326 LEU A O 1
ATOM 2751 N N . ILE A 1 327 ? 51.262 37.738 -41.274 1.00 73.44 327 ILE A N 1
ATOM 2752 C CA . ILE A 1 327 ? 51.502 36.950 -42.491 1.00 73.44 327 ILE A CA 1
ATOM 2753 C C . ILE A 1 327 ? 52.737 36.049 -42.333 1.00 73.44 327 ILE A C 1
ATOM 2755 O O . ILE A 1 327 ? 52.738 34.910 -42.803 1.00 73.44 327 ILE A O 1
ATOM 2759 N N . GLU A 1 328 ? 53.800 36.525 -41.682 1.00 77.25 328 GLU A N 1
ATOM 2760 C CA . GLU A 1 328 ? 54.996 35.715 -41.421 1.00 77.25 328 GLU A CA 1
ATOM 2761 C C . GLU A 1 328 ? 54.724 34.580 -40.429 1.00 77.25 328 GLU A C 1
ATOM 2763 O O . GLU A 1 328 ? 55.102 33.434 -40.686 1.00 77.25 328 GLU A O 1
ATOM 2768 N N . ALA A 1 329 ? 54.008 34.863 -39.339 1.00 74.38 329 ALA A N 1
ATOM 2769 C CA . ALA A 1 329 ? 53.610 33.855 -38.362 1.00 74.38 329 ALA A CA 1
ATOM 2770 C C . ALA A 1 329 ? 52.638 32.820 -38.957 1.00 74.38 329 ALA A C 1
ATOM 2772 O O . ALA A 1 329 ? 52.758 31.625 -38.676 1.00 74.38 329 ALA A O 1
ATOM 2773 N N . GLU A 1 330 ? 51.712 33.248 -39.821 1.00 73.94 330 GLU A N 1
ATOM 2774 C CA . GLU A 1 330 ? 50.791 32.359 -40.531 1.00 73.94 330 GLU A CA 1
ATOM 2775 C C . GLU A 1 330 ? 51.540 31.429 -41.488 1.00 73.94 330 GLU A C 1
ATOM 2777 O O . GLU A 1 330 ? 51.343 30.213 -41.437 1.00 73.94 330 GLU A O 1
ATOM 2782 N N . LYS A 1 331 ? 52.480 31.966 -42.277 1.00 80.00 331 LYS A N 1
ATOM 2783 C CA . LYS A 1 331 ? 53.367 31.153 -43.122 1.00 80.00 331 LYS A CA 1
ATOM 2784 C C . LYS A 1 331 ? 54.176 30.163 -42.292 1.00 80.00 331 LYS A C 1
ATOM 2786 O O . LYS A 1 331 ? 54.312 29.011 -42.695 1.00 80.00 331 LYS A O 1
ATOM 2791 N N . PHE A 1 332 ? 54.691 30.574 -41.134 1.00 77.69 332 PHE A N 1
ATOM 2792 C CA . PHE A 1 332 ? 55.458 29.688 -40.260 1.00 77.69 332 PHE A CA 1
ATOM 2793 C C . PHE A 1 332 ? 54.592 28.543 -39.718 1.00 77.69 332 PHE A C 1
ATOM 2795 O O . PHE A 1 332 ? 55.002 27.386 -39.785 1.00 77.69 332 PHE A O 1
ATOM 2802 N N . ARG A 1 333 ? 53.366 28.833 -39.260 1.00 78.88 333 ARG A N 1
ATOM 2803 C CA . ARG A 1 333 ? 52.400 27.813 -38.817 1.00 78.88 333 ARG A CA 1
ATOM 2804 C C . ARG A 1 333 ? 51.997 26.877 -39.955 1.00 78.88 333 ARG A C 1
ATOM 2806 O O . ARG A 1 333 ? 51.881 25.671 -39.764 1.00 78.88 333 ARG A O 1
ATOM 2813 N N . GLU A 1 334 ? 51.784 27.415 -41.148 1.00 80.88 334 GLU A N 1
ATOM 2814 C CA . GLU A 1 334 ? 51.433 26.609 -42.313 1.00 80.88 334 GLU A CA 1
ATOM 2815 C C . GLU A 1 334 ? 52.592 25.688 -42.726 1.00 80.88 334 GLU A C 1
ATOM 2817 O O . GLU A 1 334 ? 52.373 24.523 -43.068 1.00 80.88 334 GLU A O 1
ATOM 2822 N N . ILE A 1 335 ? 53.836 26.166 -42.628 1.00 85.81 335 ILE A N 1
ATOM 2823 C CA . ILE A 1 335 ? 55.033 25.347 -42.834 1.00 85.81 335 ILE A CA 1
ATOM 2824 C C . ILE A 1 335 ? 55.116 24.239 -41.780 1.00 85.81 335 ILE A C 1
ATOM 2826 O O . ILE A 1 335 ? 55.308 23.088 -42.166 1.00 85.81 335 ILE A O 1
ATOM 2830 N N . THR A 1 336 ? 54.933 24.543 -40.489 1.00 82.25 336 THR A N 1
ATOM 2831 C CA . THR A 1 336 ? 55.051 23.538 -39.417 1.00 82.25 336 THR A CA 1
ATOM 2832 C C . THR A 1 336 ? 53.984 22.450 -39.511 1.00 82.25 336 THR A C 1
ATOM 2834 O O . THR A 1 336 ? 54.292 21.267 -39.360 1.00 82.25 336 THR A O 1
ATOM 2837 N N . VAL A 1 337 ? 52.741 22.814 -39.836 1.00 82.75 337 VAL A N 1
ATOM 2838 C CA . VAL A 1 337 ? 51.666 21.839 -40.079 1.00 82.75 337 VAL A CA 1
ATOM 2839 C C . VAL A 1 337 ? 52.024 20.938 -41.261 1.00 82.75 337 VAL A C 1
ATOM 2841 O O . VAL A 1 337 ? 52.007 19.714 -41.137 1.00 82.75 337 VAL A O 1
ATOM 2844 N N . ARG A 1 338 ? 52.456 21.522 -42.386 1.00 83.06 338 ARG A N 1
ATOM 2845 C CA . ARG A 1 338 ? 52.866 20.746 -43.567 1.00 83.06 338 ARG A CA 1
ATOM 2846 C C . ARG A 1 338 ? 54.067 19.840 -43.293 1.00 83.06 338 ARG A C 1
ATOM 2848 O O . ARG A 1 338 ? 54.164 18.778 -43.904 1.00 83.06 338 ARG A O 1
ATOM 2855 N N . THR A 1 339 ? 55.012 20.240 -42.440 1.00 85.12 339 THR A N 1
ATOM 2856 C CA . THR A 1 339 ? 56.149 19.381 -42.075 1.00 85.12 339 THR A CA 1
ATOM 2857 C C . THR A 1 339 ? 55.711 18.206 -41.213 1.00 85.12 339 THR A C 1
ATOM 2859 O O . THR A 1 339 ? 56.106 17.084 -41.517 1.00 85.12 339 THR A O 1
ATOM 2862 N N . LEU A 1 340 ? 54.837 18.426 -40.227 1.00 88.00 340 LEU A N 1
ATOM 2863 C CA . LEU A 1 340 ? 54.323 17.356 -39.366 1.00 88.00 340 LEU A CA 1
ATOM 2864 C C . LEU A 1 340 ? 53.520 16.321 -40.165 1.00 88.00 340 LEU A C 1
ATOM 2866 O O . LEU A 1 340 ? 53.758 15.123 -40.035 1.00 88.00 340 LEU A O 1
ATOM 2870 N N . GLU A 1 341 ? 52.652 16.765 -41.077 1.00 84.81 341 GLU A N 1
ATOM 2871 C CA . GLU A 1 341 ? 51.898 15.860 -41.957 1.00 84.81 341 GLU A CA 1
ATOM 2872 C C . GLU A 1 341 ? 52.811 15.016 -42.863 1.00 84.81 341 GLU A C 1
ATOM 2874 O O . GLU A 1 341 ? 52.520 13.855 -43.166 1.00 84.81 341 GLU A O 1
ATOM 2879 N N . ARG A 1 342 ? 53.926 15.593 -43.331 1.00 89.75 342 ARG A N 1
ATOM 2880 C CA . ARG A 1 342 ? 54.922 14.861 -44.128 1.00 89.75 342 ARG A CA 1
ATOM 2881 C C . ARG A 1 342 ? 55.658 13.830 -43.282 1.00 89.75 342 ARG A C 1
ATOM 2883 O O . ARG A 1 342 ? 55.865 12.714 -43.754 1.00 89.75 342 ARG A O 1
ATOM 2890 N N . GLU A 1 343 ? 56.044 14.191 -42.063 1.00 86.50 343 GLU A N 1
ATOM 2891 C CA . GLU A 1 343 ? 56.708 13.283 -41.129 1.00 86.50 343 GLU A CA 1
ATOM 2892 C C . GLU A 1 343 ? 55.805 12.102 -40.751 1.00 86.50 343 GLU A C 1
ATOM 2894 O O . GLU A 1 343 ? 56.257 10.959 -40.837 1.00 86.50 343 GLU A O 1
ATOM 2899 N N . GLU A 1 344 ? 54.525 12.341 -40.445 1.00 86.94 344 GLU A N 1
ATOM 2900 C CA . GLU A 1 344 ? 53.544 11.277 -40.181 1.00 86.94 344 GLU A CA 1
ATOM 2901 C C . GLU A 1 344 ? 53.393 10.321 -41.368 1.00 86.94 344 GLU A C 1
ATOM 2903 O O . GLU A 1 344 ? 53.457 9.100 -41.198 1.00 86.94 344 GLU A O 1
ATOM 2908 N N . LYS A 1 345 ? 53.247 10.845 -42.594 1.00 90.50 345 LYS A N 1
ATOM 2909 C CA . LYS A 1 345 ? 53.141 10.003 -43.800 1.00 90.50 345 LYS A CA 1
ATOM 2910 C C . LYS A 1 345 ? 54.382 9.140 -44.006 1.00 90.50 345 LYS A C 1
ATOM 2912 O O . LYS A 1 345 ? 54.268 7.952 -44.307 1.00 90.50 345 LYS A O 1
ATOM 2917 N N . LEU A 1 346 ? 55.567 9.711 -43.799 1.00 90.31 346 LEU A N 1
ATOM 2918 C CA . LEU A 1 346 ? 56.833 8.995 -43.937 1.00 90.31 346 LEU A CA 1
ATOM 2919 C C . LEU A 1 346 ? 56.965 7.892 -42.870 1.00 90.31 346 LEU A C 1
ATOM 2921 O O . LEU A 1 346 ? 57.436 6.792 -43.167 1.00 90.31 346 LEU A O 1
ATOM 2925 N N . GLN A 1 347 ? 56.500 8.139 -41.642 1.00 86.56 347 GLN A N 1
ATOM 2926 C CA . GLN A 1 347 ? 56.432 7.118 -40.591 1.00 86.56 347 GLN A CA 1
ATOM 2927 C C . GLN A 1 347 ? 55.459 5.982 -40.943 1.00 86.56 347 GLN A C 1
ATOM 2929 O O . GLN A 1 347 ? 55.808 4.810 -40.780 1.00 86.56 347 GLN A O 1
ATOM 2934 N N . GLN A 1 348 ? 54.279 6.296 -41.487 1.00 85.19 348 GLN A N 1
ATOM 2935 C CA . GLN A 1 348 ? 53.315 5.286 -41.940 1.00 85.19 348 GLN A CA 1
ATOM 2936 C C . GLN A 1 348 ? 53.890 4.407 -43.060 1.00 85.19 348 GLN A C 1
ATOM 2938 O O . GLN A 1 348 ? 53.775 3.180 -43.009 1.00 85.19 348 GLN A O 1
ATOM 2943 N N . GLU A 1 349 ? 54.567 5.002 -44.045 1.00 87.75 349 GLU A N 1
ATOM 2944 C CA . GLU A 1 349 ? 55.230 4.246 -45.113 1.00 87.75 349 GLU A CA 1
ATOM 2945 C C . GLU A 1 349 ? 56.354 3.350 -44.583 1.00 87.75 349 GLU A C 1
ATOM 2947 O O . GLU A 1 349 ? 56.465 2.194 -45.003 1.00 87.75 349 GLU A O 1
ATOM 2952 N N . LYS A 1 350 ? 57.160 3.839 -43.630 1.00 91.50 350 LYS A N 1
ATOM 2953 C CA . LYS A 1 350 ? 58.188 3.031 -42.956 1.00 91.50 350 LYS A CA 1
ATOM 2954 C C . LYS A 1 350 ? 57.579 1.814 -42.267 1.00 91.50 350 LYS A C 1
ATOM 2956 O O . LYS A 1 350 ? 58.048 0.705 -42.512 1.00 91.50 350 LYS A O 1
ATOM 2961 N N . LEU A 1 351 ? 56.500 1.987 -41.500 1.00 89.44 351 LEU A N 1
ATOM 2962 C CA . LEU A 1 351 ? 55.796 0.877 -40.847 1.00 89.44 351 LEU A CA 1
ATOM 2963 C C . LEU A 1 351 ? 55.273 -0.145 -41.865 1.00 89.44 351 LEU A C 1
ATOM 2965 O O . LEU A 1 351 ? 55.473 -1.349 -41.701 1.00 89.44 351 LEU A O 1
ATOM 2969 N N . ILE A 1 352 ? 54.657 0.313 -42.959 1.00 89.12 352 ILE A N 1
ATOM 2970 C CA . ILE A 1 352 ? 54.177 -0.572 -44.032 1.00 89.12 352 ILE A CA 1
ATOM 2971 C C . ILE A 1 352 ? 55.342 -1.349 -44.661 1.00 89.12 352 ILE A C 1
ATOM 2973 O O . ILE A 1 352 ? 55.225 -2.553 -44.913 1.00 89.12 352 ILE A O 1
ATOM 2977 N N . ASN A 1 353 ? 56.469 -0.684 -44.912 1.00 89.12 353 ASN A N 1
ATOM 2978 C CA . ASN A 1 353 ? 57.653 -1.303 -45.499 1.00 89.12 353 ASN A CA 1
ATOM 2979 C C . ASN A 1 353 ? 58.309 -2.308 -44.546 1.00 89.12 353 ASN A C 1
ATOM 2981 O O . ASN A 1 353 ? 58.659 -3.405 -44.981 1.00 89.12 353 ASN A O 1
ATOM 2985 N N . GLU A 1 354 ? 58.398 -2.004 -43.252 1.00 90.31 354 GLU A N 1
ATOM 2986 C CA . GLU A 1 354 ? 58.863 -2.942 -42.229 1.00 90.31 354 GLU A CA 1
ATOM 2987 C C . GLU A 1 354 ? 57.962 -4.176 -42.130 1.00 90.31 354 GLU A C 1
ATOM 2989 O O . GLU A 1 354 ? 58.464 -5.299 -42.068 1.00 90.31 354 GLU A O 1
ATOM 2994 N N . LEU A 1 355 ? 56.636 -4.008 -42.175 1.00 89.94 355 LEU A N 1
ATOM 2995 C CA . LEU A 1 355 ? 55.688 -5.126 -42.180 1.00 89.94 355 LEU A CA 1
ATOM 2996 C C . LEU A 1 355 ? 55.860 -6.008 -43.423 1.00 89.94 355 LEU A C 1
ATOM 2998 O O . LEU A 1 355 ? 55.893 -7.239 -43.315 1.00 89.94 355 LEU A O 1
ATOM 3002 N N . LYS A 1 356 ? 56.020 -5.399 -44.605 1.00 90.12 356 LYS A N 1
ATOM 3003 C CA . LYS A 1 356 ? 56.329 -6.121 -45.851 1.00 90.12 356 LYS A CA 1
ATOM 3004 C C . LYS A 1 356 ? 57.666 -6.856 -45.753 1.00 90.12 356 LYS A C 1
ATOM 3006 O O . LYS A 1 356 ? 57.747 -8.021 -46.147 1.00 90.12 356 LYS A O 1
ATOM 3011 N N . HIS A 1 357 ? 58.695 -6.210 -45.209 1.00 90.94 357 HIS A N 1
ATOM 3012 C CA . HIS A 1 357 ? 60.017 -6.797 -45.025 1.00 90.94 357 HIS A CA 1
ATOM 3013 C C . HIS A 1 357 ? 59.968 -7.993 -44.067 1.00 90.94 357 HIS A C 1
ATOM 3015 O O . HIS A 1 357 ? 60.387 -9.083 -44.446 1.00 90.94 357 HIS A O 1
ATOM 3021 N N . LYS A 1 358 ? 59.334 -7.849 -42.894 1.00 89.62 358 LYS A N 1
ATOM 3022 C CA . LYS A 1 358 ? 59.098 -8.944 -41.936 1.00 89.62 358 LYS A CA 1
ATOM 3023 C C . LYS A 1 358 ? 58.351 -10.109 -42.580 1.00 89.62 358 LYS A C 1
ATOM 3025 O O . LYS A 1 358 ? 58.767 -11.253 -42.442 1.00 89.62 358 LYS A O 1
ATOM 3030 N N . LYS A 1 359 ? 57.288 -9.838 -43.345 1.00 88.00 359 LYS A N 1
ATOM 3031 C CA . LYS A 1 359 ? 56.526 -10.878 -44.057 1.00 88.00 359 LYS A CA 1
ATOM 3032 C C . LYS A 1 359 ? 57.370 -11.601 -45.110 1.00 88.00 359 LYS A C 1
ATOM 3034 O O . LYS A 1 359 ? 57.199 -12.800 -45.308 1.00 88.00 359 LYS A O 1
ATOM 3039 N N . THR A 1 360 ? 58.275 -10.889 -45.777 1.00 88.56 360 THR A N 1
ATOM 3040 C CA . THR A 1 360 ? 59.206 -11.466 -46.760 1.00 88.56 360 THR A CA 1
ATOM 3041 C C . THR A 1 360 ? 60.261 -12.330 -46.070 1.00 88.56 360 THR A C 1
ATOM 3043 O O . THR A 1 360 ? 60.492 -13.456 -46.498 1.00 88.56 360 THR A O 1
ATOM 3046 N N . LEU A 1 361 ? 60.816 -11.852 -44.956 1.00 87.50 361 LEU A N 1
ATOM 3047 C CA . LEU A 1 361 ? 61.810 -12.562 -44.151 1.00 87.50 361 LEU A CA 1
ATOM 3048 C C . LEU A 1 361 ? 61.225 -13.845 -43.536 1.00 87.50 361 LEU A C 1
ATOM 3050 O O . LEU A 1 361 ? 61.844 -14.902 -43.610 1.00 87.50 361 LEU A O 1
ATOM 3054 N N . LEU A 1 362 ? 59.987 -13.788 -43.032 1.00 86.12 362 LEU A N 1
ATOM 3055 C CA . LEU A 1 362 ? 59.242 -14.961 -42.554 1.00 86.12 362 LEU A CA 1
ATOM 3056 C C . LEU A 1 362 ? 58.960 -15.975 -43.671 1.00 86.12 362 LEU A C 1
ATOM 3058 O O . LEU A 1 362 ? 58.999 -17.179 -43.439 1.00 86.12 362 LEU A O 1
ATOM 3062 N N . ARG A 1 363 ? 58.689 -15.511 -44.899 1.00 82.94 363 ARG A N 1
ATOM 3063 C CA . ARG A 1 363 ? 58.538 -16.400 -46.063 1.00 82.94 363 ARG A CA 1
ATOM 3064 C C . ARG A 1 363 ? 59.856 -17.062 -46.452 1.00 82.94 363 ARG A C 1
ATOM 3066 O O . ARG A 1 363 ? 59.828 -18.217 -46.858 1.00 82.94 363 ARG A O 1
ATOM 3073 N N . SER A 1 364 ? 60.980 -16.353 -46.343 1.00 80.69 364 SER A N 1
ATOM 3074 C CA . SER A 1 364 ? 62.299 -16.910 -46.658 1.00 80.69 364 SER A CA 1
ATOM 3075 C C . SER A 1 364 ? 62.833 -17.845 -45.573 1.00 80.69 364 SER A C 1
ATOM 3077 O O . SER A 1 364 ? 63.566 -18.771 -45.897 1.00 80.69 364 SER A O 1
ATOM 3079 N N . SER A 1 365 ? 62.476 -17.622 -44.302 1.00 80.19 365 SER A N 1
ATOM 3080 C CA . SER A 1 365 ? 62.887 -18.476 -43.179 1.00 80.19 365 SER A CA 1
ATOM 3081 C C . SER A 1 365 ? 61.972 -19.682 -42.956 1.00 80.19 365 SER A C 1
ATOM 3083 O O . SER A 1 365 ? 62.342 -20.599 -42.222 1.00 80.19 365 SER A O 1
ATOM 3085 N N . ALA A 1 366 ? 60.791 -19.711 -43.580 1.00 78.94 366 ALA A N 1
ATOM 3086 C CA . ALA A 1 366 ? 59.903 -20.861 -43.520 1.00 78.94 366 ALA A CA 1
ATOM 3087 C C . ALA A 1 366 ? 60.578 -22.090 -44.164 1.00 78.94 366 ALA A C 1
ATOM 3089 O O . ALA A 1 366 ? 61.064 -21.998 -45.296 1.00 78.94 366 ALA A O 1
ATOM 3090 N N . PRO A 1 367 ? 60.603 -23.253 -43.483 1.00 79.50 367 PRO A N 1
ATOM 3091 C CA . PRO A 1 367 ? 61.184 -24.459 -44.052 1.00 79.50 367 PRO A CA 1
ATOM 3092 C C . PRO A 1 367 ? 60.449 -24.828 -45.350 1.00 79.50 367 PRO A C 1
ATOM 3094 O O . PRO A 1 367 ? 59.220 -24.705 -45.418 1.00 79.50 367 PRO A O 1
ATOM 3097 N N . PRO A 1 368 ? 61.167 -25.283 -46.393 1.00 69.12 368 PRO A N 1
ATOM 3098 C CA . PRO A 1 368 ? 60.559 -25.603 -47.676 1.00 69.12 368 PRO A CA 1
ATOM 3099 C C . PRO A 1 368 ? 59.501 -26.693 -47.492 1.00 69.12 368 PRO A C 1
ATOM 3101 O O . PRO A 1 368 ? 59.805 -27.824 -47.106 1.00 69.12 368 PRO A O 1
ATOM 3104 N N . TYR A 1 369 ? 58.245 -26.343 -47.772 1.00 71.81 369 TYR A N 1
ATOM 3105 C CA . TYR A 1 369 ? 57.122 -27.269 -47.698 1.00 71.81 369 TYR A CA 1
ATOM 3106 C C . TYR A 1 369 ? 57.309 -28.393 -48.724 1.00 71.81 369 TYR A C 1
ATOM 3108 O O . TYR A 1 369 ? 57.230 -28.176 -49.936 1.00 71.81 369 TYR A O 1
ATOM 3116 N N . ARG A 1 370 ? 57.568 -29.611 -48.240 1.00 72.06 370 ARG A N 1
ATOM 3117 C CA . ARG A 1 370 ? 57.676 -30.806 -49.082 1.00 72.06 370 ARG A CA 1
ATOM 3118 C C . ARG A 1 370 ? 56.279 -31.368 -49.321 1.00 72.06 370 ARG A C 1
ATOM 3120 O O . ARG A 1 370 ? 55.660 -31.916 -48.415 1.00 72.06 370 ARG A O 1
ATOM 3127 N N . LYS A 1 371 ? 55.785 -31.244 -50.553 1.00 66.69 371 LYS A N 1
ATOM 3128 C CA . LYS A 1 371 ? 54.558 -31.922 -50.990 1.00 66.69 371 LYS A CA 1
ATOM 3129 C C . LYS A 1 371 ? 54.826 -33.429 -51.057 1.00 66.69 371 LYS A C 1
ATOM 3131 O O . LYS A 1 371 ? 55.713 -33.853 -51.793 1.00 66.69 371 LYS A O 1
ATOM 3136 N N . ILE A 1 372 ? 54.090 -34.225 -50.284 1.00 68.62 372 ILE A N 1
ATOM 3137 C CA . ILE A 1 372 ? 54.150 -35.690 -50.357 1.00 68.62 372 ILE A CA 1
ATOM 3138 C C . ILE A 1 372 ? 53.234 -36.135 -51.502 1.00 68.62 372 ILE A C 1
ATOM 3140 O O . ILE A 1 372 ? 52.040 -35.846 -51.492 1.00 68.62 372 ILE A O 1
ATOM 3144 N N . GLY A 1 373 ? 53.804 -36.829 -52.490 1.00 72.94 373 GLY A N 1
ATOM 3145 C CA . GLY A 1 373 ? 53.073 -37.393 -53.627 1.00 72.94 373 GLY A CA 1
ATOM 3146 C C . GLY A 1 373 ? 53.005 -36.496 -54.871 1.00 72.94 373 GLY A C 1
ATOM 3147 O O . GLY A 1 373 ? 53.313 -35.304 -54.847 1.00 72.94 373 GLY A O 1
ATOM 3148 N N . ARG A 1 374 ? 52.615 -37.098 -56.003 1.00 75.38 374 ARG A N 1
ATOM 3149 C CA . ARG A 1 374 ? 52.360 -36.370 -57.255 1.00 75.38 374 ARG A CA 1
ATOM 3150 C C . ARG A 1 374 ? 51.103 -35.520 -57.089 1.00 75.38 374 ARG A C 1
ATOM 3152 O O . ARG A 1 374 ? 50.028 -36.046 -56.828 1.00 75.38 374 ARG A O 1
ATOM 3159 N N . ILE A 1 375 ? 51.241 -34.214 -57.296 1.00 64.50 375 ILE A N 1
ATOM 3160 C CA . ILE A 1 375 ? 50.106 -33.298 -57.409 1.00 64.50 375 ILE A CA 1
ATOM 3161 C C . ILE A 1 375 ? 49.303 -33.724 -58.641 1.00 64.50 375 ILE A C 1
ATOM 3163 O O . ILE A 1 375 ? 49.839 -33.744 -59.751 1.00 64.50 375 ILE A O 1
ATOM 3167 N N . ILE A 1 376 ? 48.032 -34.068 -58.453 1.00 72.06 376 ILE A N 1
ATOM 3168 C CA . ILE A 1 376 ? 47.111 -34.278 -59.568 1.00 72.06 376 ILE A CA 1
ATOM 3169 C C . ILE A 1 376 ? 46.882 -32.902 -60.194 1.00 72.06 376 ILE A C 1
ATOM 3171 O O . ILE A 1 376 ? 46.218 -32.049 -59.614 1.00 72.06 376 ILE A O 1
ATOM 3175 N N . MET A 1 377 ? 47.492 -32.660 -61.355 1.00 69.56 377 MET A N 1
ATOM 3176 C CA . MET A 1 377 ? 47.149 -31.497 -62.163 1.00 69.56 377 MET A CA 1
ATOM 3177 C C . MET A 1 377 ? 45.741 -31.712 -62.702 1.00 69.56 377 MET A C 1
ATOM 3179 O O . MET A 1 377 ? 45.525 -32.609 -63.522 1.00 69.56 377 MET A O 1
ATOM 3183 N N . GLU A 1 378 ? 44.793 -30.890 -62.261 1.00 65.94 378 GLU A N 1
ATOM 3184 C CA . GLU A 1 378 ? 43.532 -30.773 -62.977 1.00 65.94 378 GLU A CA 1
ATOM 3185 C C . GLU A 1 378 ? 43.849 -30.280 -64.386 1.00 65.94 378 GLU A C 1
ATOM 3187 O O . GLU A 1 378 ? 44.324 -29.164 -64.602 1.00 65.94 378 GLU A O 1
ATOM 3192 N N . ARG A 1 379 ? 43.646 -31.164 -65.364 1.00 75.81 379 ARG A N 1
ATOM 3193 C CA . ARG A 1 379 ? 43.683 -30.773 -66.767 1.00 75.81 379 ARG A CA 1
ATOM 3194 C C . ARG A 1 379 ? 42.532 -29.802 -66.989 1.00 75.81 379 ARG A C 1
ATOM 3196 O O . ARG A 1 379 ? 41.442 -30.010 -66.452 1.00 75.81 379 ARG A O 1
ATOM 3203 N N . SER A 1 380 ? 42.758 -28.772 -67.800 1.00 72.38 380 SER A N 1
ATOM 3204 C CA . SER A 1 380 ? 41.657 -27.964 -68.317 1.00 72.38 380 SER A CA 1
ATOM 3205 C C . SER A 1 380 ? 40.590 -28.906 -68.879 1.00 72.38 380 SER A C 1
ATOM 3207 O O . SER A 1 380 ? 40.887 -29.806 -69.670 1.00 72.38 380 SER A O 1
ATOM 3209 N N . ARG A 1 381 ? 39.343 -28.758 -68.415 1.00 69.19 381 ARG A N 1
ATOM 3210 C CA . ARG A 1 381 ? 38.230 -29.538 -68.961 1.00 69.19 381 ARG A CA 1
ATOM 3211 C C . ARG A 1 381 ? 38.132 -29.214 -70.460 1.00 69.19 381 ARG A C 1
ATOM 3213 O O . ARG A 1 381 ? 38.194 -28.030 -70.803 1.00 69.19 381 ARG A O 1
ATOM 3220 N N . PRO A 1 382 ? 38.017 -30.213 -71.352 1.00 67.38 382 PRO A N 1
ATOM 3221 C CA . PRO A 1 382 ? 37.872 -29.952 -72.778 1.00 67.38 382 PRO A CA 1
ATOM 3222 C C . PRO A 1 382 ? 36.649 -29.060 -73.021 1.00 67.38 382 PRO A C 1
ATOM 3224 O O . PRO A 1 382 ? 35.632 -29.196 -72.336 1.00 67.38 382 PRO A O 1
ATOM 3227 N N . LEU A 1 383 ? 36.754 -28.135 -73.981 1.00 62.53 383 LEU A N 1
ATOM 3228 C CA . LEU A 1 383 ? 35.628 -27.304 -74.404 1.00 62.53 383 LEU A CA 1
ATOM 3229 C C . LEU A 1 383 ? 34.512 -28.232 -74.902 1.00 62.53 383 LEU A C 1
ATOM 3231 O O . LEU A 1 383 ? 34.652 -28.872 -75.940 1.00 62.53 383 LEU A O 1
ATOM 3235 N N . LEU A 1 384 ? 33.420 -28.336 -74.143 1.00 60.84 384 LEU A N 1
ATOM 3236 C CA . LEU A 1 384 ? 32.237 -29.085 -74.559 1.00 60.84 384 LEU A CA 1
ATOM 3237 C C . LEU A 1 384 ? 31.624 -28.390 -75.783 1.00 60.84 384 LEU A C 1
ATOM 3239 O O . LEU A 1 384 ? 31.173 -27.245 -75.688 1.00 60.84 384 LEU A O 1
ATOM 3243 N N . GLU A 1 385 ? 31.583 -29.080 -76.925 1.00 50.28 385 GLU A N 1
ATOM 3244 C CA . GLU A 1 385 ? 30.776 -28.655 -78.069 1.00 50.28 385 GLU A CA 1
ATOM 3245 C C . GLU A 1 385 ? 29.307 -28.576 -77.638 1.00 50.28 385 GLU A C 1
ATOM 3247 O O . GLU A 1 385 ? 28.709 -29.555 -77.181 1.00 50.28 385 GLU A O 1
ATOM 3252 N N . LYS A 1 386 ? 28.707 -27.390 -77.771 1.00 50.47 386 LYS A N 1
ATOM 3253 C CA . LYS A 1 386 ? 27.278 -27.193 -77.521 1.00 50.47 386 LYS A CA 1
ATOM 3254 C C . LYS A 1 386 ? 26.479 -27.951 -78.584 1.00 50.47 386 LYS A C 1
ATOM 3256 O O . LYS A 1 386 ? 26.228 -27.422 -79.664 1.00 50.47 386 LYS A O 1
ATOM 3261 N N . LYS A 1 387 ? 26.044 -29.175 -78.269 1.00 42.19 387 LYS A N 1
ATOM 3262 C CA . LYS A 1 387 ? 24.996 -29.871 -79.026 1.00 42.19 387 LYS A CA 1
ATOM 3263 C C . LYS A 1 387 ? 23.683 -29.104 -78.872 1.00 42.19 387 LYS A C 1
ATOM 3265 O O . LYS A 1 387 ? 23.080 -29.098 -77.801 1.00 42.19 387 LYS A O 1
ATOM 3270 N N . TYR A 1 388 ? 23.235 -28.462 -79.946 1.00 44.75 388 TYR A N 1
ATOM 3271 C CA . TYR A 1 388 ? 21.867 -27.969 -80.060 1.00 44.75 388 TYR A CA 1
ATOM 3272 C C . TYR A 1 388 ? 20.940 -29.167 -80.306 1.00 44.75 388 TYR A C 1
ATOM 3274 O O . TYR A 1 388 ? 20.745 -29.582 -81.444 1.00 44.75 388 TYR A O 1
ATOM 3282 N N . HIS A 1 389 ? 20.379 -29.741 -79.241 1.00 41.75 389 HIS A N 1
ATOM 3283 C CA . HIS A 1 389 ? 19.208 -30.607 -79.366 1.00 41.75 389 HIS A CA 1
ATOM 3284 C C . HIS A 1 389 ? 17.950 -29.737 -79.307 1.00 41.75 389 HIS A C 1
ATOM 3286 O O . HIS A 1 389 ? 17.623 -29.157 -78.270 1.00 41.75 389 HIS A O 1
ATOM 3292 N N . LEU A 1 390 ? 17.278 -29.627 -80.457 1.00 43.19 390 LEU A N 1
ATOM 3293 C CA . LEU A 1 390 ? 15.950 -29.043 -80.591 1.00 43.19 390 LEU A CA 1
ATOM 3294 C C . LEU A 1 390 ? 14.969 -29.753 -79.648 1.00 43.19 390 LEU A C 1
ATOM 3296 O O . LEU A 1 390 ? 14.862 -30.979 -79.654 1.00 43.19 390 LEU A O 1
ATOM 3300 N N . LYS A 1 391 ? 14.196 -28.978 -78.881 1.00 41.41 391 LYS A N 1
ATOM 3301 C CA . LYS A 1 391 ? 12.959 -29.473 -78.274 1.00 41.41 391 LYS A CA 1
ATOM 3302 C C . LYS A 1 391 ? 11.925 -29.643 -79.391 1.00 41.41 391 LYS A C 1
ATOM 3304 O O . LYS A 1 391 ? 11.355 -28.662 -79.854 1.00 41.41 391 LYS A O 1
ATOM 3309 N N . HIS A 1 392 ? 11.680 -30.878 -79.810 1.00 37.59 392 HIS A N 1
ATOM 3310 C CA . HIS A 1 392 ? 10.412 -31.284 -80.416 1.00 37.59 392 HIS A CA 1
ATOM 3311 C C . HIS A 1 392 ? 9.775 -32.332 -79.507 1.00 37.59 392 HIS A C 1
ATOM 3313 O O . HIS A 1 392 ? 10.059 -33.520 -79.591 1.00 37.59 392 HIS A O 1
ATOM 3319 N N . SER A 1 393 ? 8.951 -31.852 -78.582 1.00 32.50 393 SER A N 1
ATOM 3320 C CA . SER A 1 393 ? 7.894 -32.619 -77.929 1.00 32.50 393 SER A CA 1
ATOM 3321 C C . SER A 1 393 ? 6.971 -31.608 -77.258 1.00 32.50 393 SER A C 1
ATOM 3323 O O . SER A 1 393 ? 7.297 -31.086 -76.197 1.00 32.50 393 SER A O 1
ATOM 3325 N N . ILE A 1 394 ? 5.937 -31.194 -77.991 1.00 37.47 394 ILE A N 1
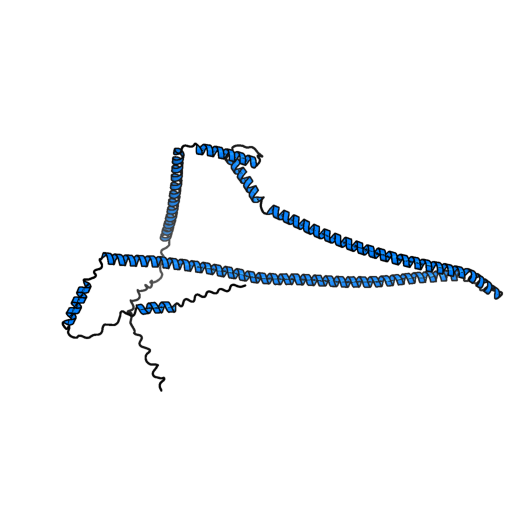ATOM 3326 C CA . ILE A 1 394 ? 4.510 -31.184 -77.619 1.00 37.47 394 ILE A CA 1
ATOM 3327 C C . ILE A 1 394 ? 3.778 -30.652 -78.862 1.00 37.47 394 ILE A C 1
ATOM 3329 O O . ILE A 1 394 ? 3.481 -29.470 -78.954 1.00 37.47 394 ILE A O 1
ATOM 3333 N N . ILE A 1 395 ? 3.534 -31.530 -79.837 1.00 40.97 395 ILE A N 1
ATOM 3334 C CA . ILE A 1 395 ? 2.310 -31.533 -80.654 1.00 40.97 395 ILE A CA 1
ATOM 3335 C C . ILE A 1 395 ? 2.021 -33.011 -80.930 1.00 40.97 395 ILE A C 1
ATOM 3337 O O . ILE A 1 395 ? 2.543 -33.582 -81.878 1.00 40.97 395 ILE A O 1
ATOM 3341 N N . ASN A 1 396 ? 1.340 -33.657 -79.981 1.00 42.97 396 ASN A N 1
ATOM 3342 C CA . ASN A 1 396 ? 0.361 -34.731 -80.211 1.00 42.97 396 ASN A CA 1
ATOM 3343 C C . ASN A 1 396 ? -0.069 -35.341 -78.875 1.00 42.97 396 ASN A C 1
ATOM 3345 O O . ASN A 1 396 ? 0.260 -36.471 -78.524 1.00 42.97 396 ASN A O 1
ATOM 3349 N N . LYS A 1 397 ? -0.824 -34.551 -78.108 1.00 42.69 397 LYS A N 1
ATOM 3350 C CA . LYS A 1 397 ? -1.722 -35.068 -77.067 1.00 42.69 397 LYS A CA 1
ATOM 3351 C C . LYS A 1 397 ? -2.981 -34.201 -76.924 1.00 42.69 397 LYS A C 1
ATOM 3353 O O . LYS A 1 397 ? -3.462 -33.968 -75.824 1.00 42.69 397 LYS A O 1
ATOM 3358 N N . GLN A 1 398 ? -3.493 -33.709 -78.056 1.00 41.91 398 GLN A N 1
ATOM 3359 C CA . GLN A 1 398 ? -4.832 -33.111 -78.171 1.00 41.91 398 GLN A CA 1
ATOM 3360 C C . GLN A 1 398 ? -5.734 -33.823 -79.202 1.00 41.91 398 GLN A C 1
ATOM 3362 O O . GLN A 1 398 ? -6.890 -33.452 -79.336 1.00 41.91 398 GLN A O 1
ATOM 3367 N N . GLU A 1 399 ? -5.285 -34.911 -79.843 1.00 46.69 399 GLU A N 1
ATOM 3368 C CA . GLU A 1 399 ? -6.122 -35.721 -80.757 1.00 46.69 399 GLU A CA 1
ATOM 3369 C C . GLU A 1 399 ? -6.643 -37.041 -80.146 1.00 46.69 399 GLU A C 1
ATOM 3371 O O . GLU A 1 399 ? -7.099 -37.926 -80.860 1.00 46.69 399 GLU A O 1
ATOM 3376 N N . GLN A 1 400 ? -6.624 -37.193 -78.817 1.00 46.28 400 GLN A N 1
ATOM 3377 C CA . GLN A 1 400 ? -7.232 -38.351 -78.127 1.00 46.28 400 GLN A CA 1
ATOM 3378 C C . GLN A 1 400 ? -8.374 -37.973 -77.170 1.00 46.28 400 GLN A C 1
ATOM 3380 O O . GLN A 1 400 ? -8.694 -38.724 -76.258 1.00 46.28 400 GLN A O 1
ATOM 3385 N N . LEU A 1 401 ? -9.013 -36.822 -77.393 1.00 44.59 401 LEU A N 1
ATOM 3386 C CA . LEU A 1 401 ? -10.291 -36.456 -76.759 1.00 44.59 401 LEU A CA 1
ATOM 3387 C C . LEU A 1 401 ? -11.382 -36.141 -77.796 1.00 44.59 401 LEU A C 1
ATOM 3389 O O . LEU A 1 401 ? -12.277 -35.344 -77.548 1.00 44.59 401 LEU A O 1
ATOM 3393 N N . MET A 1 402 ? -11.305 -36.789 -78.961 1.00 45.00 402 MET A N 1
ATOM 3394 C CA . MET A 1 402 ? -12.420 -36.919 -79.907 1.00 45.00 402 MET A CA 1
ATOM 3395 C C . MET A 1 402 ? -12.519 -38.362 -80.424 1.00 45.00 402 MET A C 1
ATOM 3397 O O . MET A 1 402 ? -12.624 -38.579 -81.630 1.00 45.00 402 MET A O 1
ATOM 3401 N N . ARG A 1 403 ? -12.459 -39.341 -79.508 1.00 41.88 403 ARG A N 1
ATOM 3402 C CA . ARG A 1 403 ? -13.149 -40.639 -79.598 1.00 41.88 403 ARG A CA 1
ATOM 3403 C C . ARG A 1 403 ? -13.467 -41.160 -78.209 1.00 41.88 403 ARG A C 1
ATOM 3405 O O . ARG A 1 403 ? -12.535 -41.150 -77.377 1.00 41.88 403 ARG A O 1
#

Secondary structure (DSSP, 8-state):
------------HHHHHHHHHHTSSSSS-----------HHHHHHHHHHHHHTTS----HHHHHHHHHHHHHHHHHHHHHHHHHHHHHHHHHHHHHHHHHHHHHHHHHHHHHHHHHHHHHHHHHHHHHHHHHHHHHHHHHHHHHHHHHHHHHHHHHHHHHHHHHHHHHHHHHHHHHHH--SS---S-SSTHHHHHHHHHHHHHHHHHHHHHHHHHHHHHHHHHHHHHHHHHHHHHHHHHHHHHHHHHHHHHHHHHHHHHHHHHHHHHHHHSSHHHHHHHHHHHHHHHHHH-----TT--HHHHHHHHHHHHHHHHHHHHTS-HHHHHHHHHHHHHHHHHHHHHHHHHHHHHHHHHHHHHHHHHHHSPP----S-----PPPP------------SSSSSSS--